Protein 1E19 (pdb70)

CATH classification: 3.40.1160.10

Sequence (626 aa):
GKRVVIALGGNALQQRGQKGSYEEMMDNVRKTARQIAEIIARGYEVVITHGNGPQVGSLLLHMDAGQATYGIPAQPMDVAGAMSQGWIGYMIQQALKNELRKRGMEKKVVTIITQTIVDKNDPAFQNPTKPVGPFYDEETAKRLAREKGWIVKEDSGRGWRRVVPSPDPKGHVEAETIKKLVERGVIVIASGGGGVPVILEDGEIKGVEAVIDKDLAGEKLAEEVNADIFMILTDVNGAALYYGTEKEQWLREVKVEELRKYYEEGHFKAGSMGPKVLAAIRFIEWGGERAIIAHLEKAVEALEGKTGTQVLPGKRVVIALGGNALQQRGQKGSYEEMMDNVRKTARQIAEIIARGYEVVITHGNGPQVGSLLLHMDAGQATYGIPAQPMDVAGAMSQGWIGYMIQQALKNELRKRGMEKKVVTIITQTIVDKNDPAFQNPTKPVGPFYDEETAKRLAREKGWIVKEDSGRGWRRVVPSPDPKGHVEAETIKKLVERGVIVIASGGGGVPVILEDGEIKGVEAVIDKDLAGEKLAEEVNADIFMILTDVNGAALYYGTEKEQWLREVKVEELRKYYEEGHFKAGSMGPKVLAAIRFIEWGGERAIIAHLEKAVEALEGKTGTQVLP

B-factor: mean 26.97, std 9.64, range [5.87, 96.7]

Structure (mmCIF, N/CA/C/O backbone):
data_1E19
#
_entry.id   1E19
#
_cell.length_a   55.400
_cell.length_b   91.700
_cell.length_c   133.800
_cell.angle_alpha   90.00
_cell.angle_beta   90.00
_cell.angle_gamma   90.00
#
_symmetry.space_group_name_H-M   'P 21 21 21'
#
loop_
_entity.id
_entity.type
_entity.pdbx_description
1 polymer 'CARBAMATE KINASE'
2 non-polymer "ADENOSINE-5'-DIPHOSPHATE"
3 non-polymer 'MAGNESIUM ION'
4 water water
#
loop_
_atom_site.group_PDB
_atom_site.id
_atom_site.type_symbol
_atom_site.label_atom_id
_atom_site.label_alt_id
_atom_site.label_comp_id
_atom_site.label_asym_id
_atom_site.label_entity_id
_atom_site.label_seq_id
_atom_site.pdbx_PDB_ins_code
_atom_site.Cartn_x
_atom_site.Cartn_y
_atom_site.Cartn_z
_atom_site.occupancy
_atom_site.B_iso_or_equiv
_atom_site.auth_seq_id
_atom_site.auth_comp_id
_atom_site.auth_asym_id
_atom_site.auth_atom_id
_atom_site.pdbx_PDB_model_num
ATOM 1 N N . GLY A 1 2 ? 35.967 42.033 54.736 1.00 38.99 2 GLY A N 1
ATOM 2 C CA . GLY A 1 2 ? 34.755 42.478 55.499 1.00 34.46 2 GLY A CA 1
ATOM 3 C C . GLY A 1 2 ? 33.986 41.150 55.768 1.00 31.78 2 GLY A C 1
ATOM 4 O O . GLY A 1 2 ? 34.283 40.253 55.017 1.00 33.81 2 GLY A O 1
ATOM 5 N N . LYS A 1 3 ? 33.130 41.190 56.750 1.00 30.58 3 LYS A N 1
ATOM 6 C CA . LYS A 1 3 ? 32.341 39.974 57.072 1.00 28.18 3 LYS A CA 1
ATOM 7 C C . LYS A 1 3 ? 31.372 39.721 55.893 1.00 25.64 3 LYS A C 1
ATOM 8 O O . LYS A 1 3 ? 30.920 40.687 55.245 1.00 26.38 3 LYS A O 1
ATOM 19 N N . ARG A 1 4 ? 31.167 38.458 55.623 1.00 23.41 4 ARG A N 1
ATOM 20 C CA . ARG A 1 4 ? 30.277 37.978 54.552 1.00 22.34 4 ARG A CA 1
ATOM 21 C C . ARG A 1 4 ? 28.946 37.641 55.199 1.00 22.04 4 ARG A C 1
ATOM 22 O O . ARG A 1 4 ? 28.754 36.979 56.227 1.00 21.15 4 ARG A O 1
ATOM 30 N N . VAL A 1 5 ? 27.862 38.304 54.636 1.00 22.09 5 VAL A N 1
ATOM 31 C CA . VAL A 1 5 ? 26.512 38.170 55.146 1.00 20.21 5 VAL A CA 1
ATOM 32 C C . VAL A 1 5 ? 25.505 37.767 54.072 1.00 20.37 5 VAL A C 1
ATOM 33 O O . VAL A 1 5 ? 25.544 38.309 52.962 1.00 20.21 5 VAL A O 1
ATOM 37 N N . VAL A 1 6 ? 24.685 36.757 54.401 1.00 18.62 6 VAL A N 1
ATOM 38 C CA . VAL A 1 6 ? 23.556 36.400 53.526 1.00 18.00 6 VAL A CA 1
ATOM 39 C C . VAL A 1 6 ? 22.368 37.156 54.112 1.00 18.00 6 VAL A C 1
ATOM 40 O O . VAL A 1 6 ? 22.014 36.973 55.313 1.00 20.09 6 VAL A O 1
ATOM 44 N N . ILE A 1 7 ? 21.683 37.956 53.308 1.00 17.74 7 ILE A N 1
ATOM 45 C CA . ILE A 1 7 ? 20.513 38.723 53.719 1.00 17.37 7 ILE A CA 1
ATOM 46 C C . ILE A 1 7 ? 19.277 38.072 53.120 1.00 17.54 7 ILE A C 1
ATOM 47 O O . ILE A 1 7 ? 19.225 38.048 51.862 1.00 19.22 7 ILE A O 1
ATOM 52 N N . ALA A 1 8 ? 18.355 37.566 53.936 1.00 16.34 8 ALA A N 1
ATOM 53 C CA . ALA A 1 8 ? 17.162 36.909 53.434 1.00 16.67 8 ALA A CA 1
ATOM 54 C C . ALA A 1 8 ? 15.985 37.869 53.594 1.00 18.32 8 ALA A C 1
ATOM 55 O O . ALA A 1 8 ? 15.472 38.053 54.708 1.00 18.58 8 ALA A O 1
ATOM 57 N N . LEU A 1 9 ? 15.630 38.538 52.479 1.00 16.94 9 LEU A N 1
ATOM 58 C CA . LEU A 1 9 ? 14.481 39.456 52.479 1.00 16.52 9 LEU A CA 1
ATOM 59 C C . LEU A 1 9 ? 13.155 38.687 52.518 1.00 17.94 9 LEU A C 1
ATOM 60 O O . LEU A 1 9 ? 13.110 37.502 52.137 1.00 17.97 9 LEU A O 1
ATOM 65 N N . GLY A 1 10 ? 12.131 39.386 52.957 1.00 17.86 10 GLY A N 1
ATOM 66 C CA . GLY A 1 10 ? 10.795 38.793 53.048 1.00 18.16 10 GLY A CA 1
ATOM 67 C C . GLY A 1 10 ? 9.758 39.635 52.311 1.00 18.98 10 GLY A C 1
ATOM 68 O O . GLY A 1 10 ? 10.108 40.404 51.387 1.00 17.34 10 GLY A O 1
ATOM 69 N N . GLY A 1 11 ? 8.495 39.367 52.602 1.00 17.51 11 GLY A N 1
ATOM 70 C CA . GLY A 1 11 ? 7.405 40.006 51.888 1.00 18.80 11 GLY A CA 1
ATOM 71 C C . GLY A 1 11 ? 7.537 41.519 51.703 1.00 19.31 11 GLY A C 1
ATOM 72 O O . GLY A 1 11 ? 7.239 42.096 50.660 1.00 18.91 11 GLY A O 1
ATOM 73 N N . ASN A 1 12 ? 7.866 42.148 52.848 1.00 19.31 12 ASN A N 1
ATOM 74 C CA . ASN A 1 12 ? 7.880 43.624 52.869 1.00 19.33 12 ASN A CA 1
ATOM 75 C C . ASN A 1 12 ? 8.983 44.260 52.099 1.00 20.53 12 ASN A C 1
ATOM 76 O O . ASN A 1 12 ? 9.006 45.495 51.903 1.00 20.90 12 ASN A O 1
ATOM 81 N N . ALA A 1 13 ? 9.952 43.443 51.515 1.00 17.73 13 ALA A N 1
ATOM 82 C CA . ALA A 1 13 ? 10.923 44.055 50.624 1.00 18.92 13 ALA A CA 1
ATOM 83 C C . ALA A 1 13 ? 10.252 44.461 49.290 1.00 18.43 13 ALA A C 1
ATOM 84 O O . ALA A 1 13 ? 10.796 45.276 48.553 1.00 19.85 13 ALA A O 1
ATOM 86 N N . LEU A 1 14 ? 9.106 43.793 49.025 1.00 17.93 14 LEU A N 1
ATOM 87 C CA . LEU A 1 14 ? 8.469 43.941 47.693 1.00 19.82 14 LEU A CA 1
ATOM 88 C C . LEU A 1 14 ? 7.053 44.549 47.788 1.00 19.68 14 LEU A C 1
ATOM 89 O O . LEU A 1 14 ? 6.602 45.178 46.839 1.00 20.11 14 LEU A O 1
ATOM 94 N N . GLN A 1 15 ? 6.337 44.147 48.855 1.00 20.48 15 GLN A N 1
ATOM 95 C CA . GLN A 1 15 ? 4.926 44.583 49.030 1.00 23.58 15 GLN A CA 1
ATOM 96 C C . GLN A 1 15 ? 4.666 45.013 50.486 1.00 27.53 15 GLN A C 1
ATOM 97 O O . GLN A 1 15 ? 5.062 44.300 51.424 1.00 28.63 15 GLN A O 1
ATOM 103 N N . GLN A 1 16 ? 3.839 46.017 50.652 1.00 27.03 16 GLN A N 1
ATOM 104 C CA . GLN A 1 16 ? 3.364 46.364 51.985 1.00 32.24 16 GLN A CA 1
ATOM 105 C C . GLN A 1 16 ? 1.916 45.873 52.136 1.00 34.89 16 GLN A C 1
ATOM 106 O O . GLN A 1 16 ? 1.236 45.493 51.197 1.00 33.89 16 GLN A O 1
ATOM 112 N N . ARG A 1 17 ? 1.526 45.967 53.428 1.00 37.60 17 ARG A N 1
ATOM 113 C CA . ARG A 1 17 ? 0.170 45.542 53.813 1.00 41.40 17 ARG A CA 1
ATOM 114 C C . ARG A 1 17 ? -0.882 46.155 52.903 1.00 37.25 17 ARG A C 1
ATOM 115 O O . ARG A 1 17 ? -0.845 47.362 52.720 1.00 37.07 17 ARG A O 1
ATOM 123 N N . GLY A 1 18 ? -1.749 45.311 52.344 1.00 38.90 18 GLY A N 1
ATOM 124 C CA . GLY A 1 18 ? -2.826 45.795 51.512 1.00 41.86 18 GLY A CA 1
ATOM 125 C C . GLY A 1 18 ? -2.561 45.902 50.026 1.00 41.76 18 GLY A C 1
ATOM 126 O O . GLY A 1 18 ? -3.509 45.865 49.232 1.00 42.57 18 GLY A O 1
ATOM 127 N N . GLN A 1 19 ? -1.285 45.990 49.631 1.00 34.91 19 GLN A N 1
ATOM 128 C CA . GLN A 1 19 ? -0.994 46.176 48.196 1.00 33.15 19 GLN A CA 1
ATOM 129 C C . GLN A 1 19 ? -1.248 44.959 47.334 1.00 32.33 19 GLN A C 1
ATOM 130 O O . GLN A 1 19 ? -0.888 43.807 47.705 1.00 35.01 19 GLN A O 1
ATOM 136 N N . LYS A 1 20 ? -1.681 45.194 46.041 1.00 32.94 20 LYS A N 1
ATOM 137 C CA . LYS A 1 20 ? -1.791 44.013 45.178 1.00 35.05 20 LYS A CA 1
ATOM 138 C C . LYS A 1 20 ? -0.487 43.659 44.491 1.00 33.86 20 LYS A C 1
ATOM 139 O O . LYS A 1 20 ? -0.316 42.524 43.968 1.00 36.39 20 LYS A O 1
ATOM 145 N N . GLY A 1 21 ? 0.455 44.569 44.463 1.00 29.31 21 GLY A N 1
ATOM 146 C CA . GLY A 1 21 ? 1.733 44.143 43.813 1.00 27.75 21 GLY A CA 1
ATOM 147 C C . GLY A 1 21 ? 1.869 44.686 42.418 1.00 25.30 21 GLY A C 1
ATOM 148 O O . GLY A 1 21 ? 2.326 43.962 41.555 1.00 26.09 21 GLY A O 1
ATOM 149 N N . SER A 1 22 ? 1.395 45.907 42.142 1.00 23.61 22 SER A N 1
ATOM 150 C CA . SER A 1 22 ? 1.581 46.524 40.845 1.00 23.44 22 SER A CA 1
ATOM 151 C C . SER A 1 22 ? 3.066 46.840 40.622 1.00 22.75 22 SER A C 1
ATOM 152 O O . SER A 1 22 ? 3.810 46.865 41.619 1.00 22.21 22 SER A O 1
ATOM 155 N N . TYR A 1 23 ? 3.439 46.983 39.384 1.00 20.63 23 TYR A N 1
ATOM 156 C CA . TYR A 1 23 ? 4.854 47.367 39.108 1.00 20.18 23 TYR A CA 1
ATOM 157 C C . TYR A 1 23 ? 5.253 48.594 39.913 1.00 22.58 23 TYR A C 1
ATOM 158 O O . TYR A 1 23 ? 6.345 48.629 40.439 1.00 21.41 23 TYR A O 1
ATOM 167 N N . GLU A 1 24 ? 4.418 49.682 39.853 1.00 23.83 24 GLU A N 1
ATOM 168 C CA . GLU A 1 24 ? 4.806 50.867 40.623 1.00 22.51 24 GLU A CA 1
ATOM 169 C C . GLU A 1 24 ? 4.932 50.646 42.124 1.00 22.35 24 GLU A C 1
ATOM 170 O O . GLU A 1 24 ? 5.926 51.197 42.689 1.00 22.73 24 GLU A O 1
ATOM 176 N N . GLU A 1 25 ? 4.099 49.801 42.704 1.00 21.81 25 GLU A N 1
ATOM 177 C CA . GLU A 1 25 ? 4.223 49.522 44.158 1.00 21.36 25 GLU A CA 1
ATOM 178 C C . GLU A 1 25 ? 5.542 48.795 44.417 1.00 22.95 25 GLU A C 1
ATOM 179 O O . GLU A 1 25 ? 6.350 49.048 45.332 1.00 23.57 25 GLU A O 1
ATOM 185 N N . MET A 1 26 ? 5.780 47.788 43.569 1.00 22.04 26 MET A N 1
ATOM 186 C CA . MET A 1 26 ? 6.961 46.977 43.811 1.00 20.35 26 MET A CA 1
ATOM 187 C C . MET A 1 26 ? 8.194 47.749 43.525 1.00 19.67 26 MET A C 1
ATOM 188 O O . MET A 1 26 ? 9.233 47.572 44.249 1.00 20.68 26 MET A O 1
ATOM 193 N N . MET A 1 27 ? 8.264 48.611 42.520 1.00 19.43 27 MET A N 1
ATOM 194 C CA . MET A 1 27 ? 9.440 49.401 42.256 1.00 19.85 27 MET A CA 1
ATOM 195 C C . MET A 1 27 ? 9.736 50.328 43.455 1.00 21.10 27 MET A C 1
ATOM 196 O O . MET A 1 27 ? 10.880 50.491 43.873 1.00 19.93 27 MET A O 1
ATOM 201 N N . ASP A 1 28 ? 8.702 50.873 44.103 1.00 21.20 28 ASP A N 1
ATOM 202 C CA . ASP A 1 28 ? 8.939 51.781 45.247 1.00 22.16 28 ASP A CA 1
ATOM 203 C C . ASP A 1 28 ? 9.460 50.958 46.424 1.00 20.29 28 ASP A C 1
ATOM 204 O O . ASP A 1 28 ? 10.411 51.372 47.140 1.00 22.89 28 ASP A O 1
ATOM 209 N N . ASN A 1 29 ? 8.874 49.769 46.706 1.00 20.56 29 ASN A N 1
ATOM 210 C CA . ASN A 1 29 ? 9.331 48.980 47.851 1.00 19.30 29 ASN A CA 1
ATOM 211 C C . ASN A 1 29 ? 10.735 48.440 47.571 1.00 19.58 29 ASN A C 1
ATOM 212 O O . ASN A 1 29 ? 11.574 48.362 48.51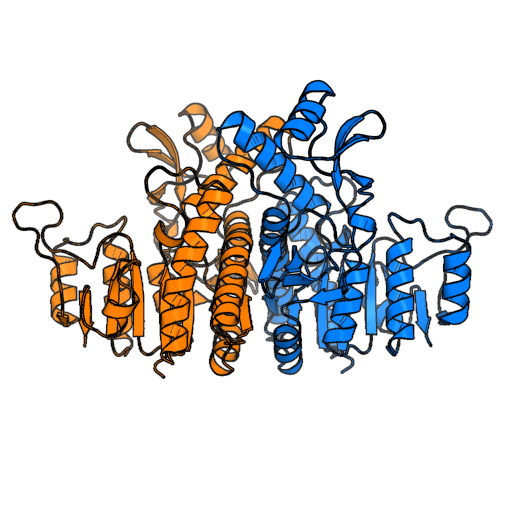1 1.00 20.03 29 ASN A O 1
ATOM 217 N N . VAL A 1 30 ? 11.045 48.050 46.291 1.00 18.84 30 VAL A N 1
ATOM 218 C CA . VAL A 1 30 ? 12.432 47.589 46.059 1.00 18.21 30 VAL A CA 1
ATOM 219 C C . VAL A 1 30 ? 13.449 48.691 46.168 1.00 19.14 30 VAL A C 1
ATOM 220 O O . VAL A 1 30 ? 14.539 48.444 46.612 1.00 20.18 30 VAL A O 1
ATOM 224 N N . ARG A 1 31 ? 13.101 49.936 45.864 1.00 20.21 31 ARG A N 1
ATOM 225 C CA . ARG A 1 31 ? 14.018 51.062 46.014 1.00 20.69 31 ARG A CA 1
ATOM 226 C C . ARG A 1 31 ? 14.294 51.234 47.502 1.00 20.78 31 ARG A C 1
ATOM 227 O O . ARG A 1 31 ? 15.461 51.504 47.862 1.00 20.63 31 ARG A O 1
ATOM 235 N N . LYS A 1 32 ? 13.231 51.158 48.341 1.00 20.68 32 LYS A N 1
ATOM 236 C CA . LYS A 1 32 ? 13.474 51.340 49.789 1.00 21.07 32 LYS A CA 1
ATOM 237 C C . LYS A 1 32 ? 14.398 50.233 50.298 1.00 22.74 32 LYS A C 1
ATOM 238 O O . LYS A 1 32 ? 15.326 50.421 51.165 1.00 23.06 32 LYS A O 1
ATOM 244 N N . THR A 1 33 ? 14.223 48.976 49.797 1.00 20.70 33 THR A N 1
ATOM 245 C CA . THR A 1 33 ? 15.079 47.876 50.224 1.00 19.79 33 THR A CA 1
ATOM 246 C C . THR A 1 33 ? 16.513 48.089 49.812 1.00 20.10 33 THR A C 1
ATOM 247 O O . THR A 1 33 ? 17.511 47.890 50.511 1.00 19.04 33 THR A O 1
ATOM 251 N N . ALA A 1 34 ? 16.668 48.586 48.539 1.00 18.08 34 ALA A N 1
ATOM 252 C CA . ALA A 1 34 ? 18.018 48.818 48.018 1.00 19.25 34 ALA A CA 1
ATOM 253 C C . ALA A 1 34 ? 18.741 49.932 48.794 1.00 19.44 34 ALA A C 1
ATOM 254 O O . ALA A 1 34 ? 19.946 49.783 48.842 1.00 18.96 34 ALA A O 1
ATOM 256 N N . ARG A 1 35 ? 18.025 50.911 49.352 1.00 19.88 35 ARG A N 1
ATOM 257 C CA . ARG A 1 35 ? 18.806 51.929 50.126 1.00 22.32 35 ARG A CA 1
ATOM 258 C C . ARG A 1 35 ? 19.405 51.279 51.396 1.00 21.47 35 ARG A C 1
ATOM 259 O O . ARG A 1 35 ? 20.516 51.644 51.739 1.00 24.78 35 ARG A O 1
ATOM 267 N N . GLN A 1 36 ? 18.647 50.358 52.005 1.00 21.56 36 GLN A N 1
ATOM 268 C CA . GLN A 1 36 ? 19.237 49.659 53.186 1.00 22.74 36 GLN A CA 1
ATOM 269 C C . GLN A 1 36 ? 20.453 48.851 52.838 1.00 23.35 36 GLN A C 1
ATOM 270 O O . GLN A 1 36 ? 21.532 48.898 53.438 1.00 21.50 36 GLN A O 1
ATOM 276 N N . ILE A 1 37 ? 20.337 48.015 51.724 1.00 18.89 37 ILE A N 1
ATOM 277 C CA . ILE A 1 37 ? 21.460 47.155 51.398 1.00 18.61 37 ILE A CA 1
ATOM 278 C C . ILE A 1 37 ? 22.662 47.956 50.898 1.00 20.03 37 ILE A C 1
ATOM 279 O O . ILE A 1 37 ? 23.754 47.586 51.188 1.00 21.27 37 ILE A O 1
ATOM 288 N N . ALA A 1 38 ? 22.404 49.049 50.142 1.00 18.44 38 ALA A N 1
ATOM 289 C CA . ALA A 1 38 ? 23.586 49.846 49.694 1.00 18.84 38 ALA A CA 1
ATOM 290 C C . ALA A 1 38 ? 24.360 50.430 50.913 1.00 20.83 38 ALA A C 1
ATOM 291 O O . ALA A 1 38 ? 25.608 50.454 50.735 1.00 21.91 38 ALA A O 1
ATOM 293 N N . GLU A 1 39 ? 23.665 50.757 51.963 1.00 20.65 39 GLU A N 1
ATOM 294 C CA . GLU A 1 39 ? 24.454 51.241 53.148 1.00 21.49 39 GLU A CA 1
ATOM 295 C C . GLU A 1 39 ? 25.302 50.163 53.756 1.00 22.97 39 GLU A C 1
ATOM 296 O O . GLU A 1 39 ? 26.441 50.338 54.210 1.00 23.14 39 GLU A O 1
ATOM 302 N N . ILE A 1 40 ? 24.734 48.914 53.784 1.00 19.09 40 ILE A N 1
ATOM 303 C CA . ILE A 1 40 ? 25.571 47.791 54.235 1.00 20.18 40 ILE A CA 1
ATOM 304 C C . ILE A 1 40 ? 26.803 47.570 53.388 1.00 22.70 40 ILE A C 1
ATOM 305 O O . ILE A 1 40 ? 27.893 47.327 53.867 1.00 21.59 40 ILE A O 1
ATOM 310 N N . ILE A 1 41 ? 26.612 47.600 52.059 1.00 21.98 41 ILE A N 1
ATOM 311 C CA . ILE A 1 41 ? 27.775 47.477 51.164 1.00 22.17 41 ILE A CA 1
ATOM 312 C C . ILE A 1 41 ? 28.740 48.673 51.313 1.00 24.24 41 ILE A C 1
ATOM 313 O O . ILE A 1 41 ? 29.979 48.351 51.329 1.00 25.86 41 ILE A O 1
ATOM 322 N N . ALA A 1 42 ? 28.228 49.837 51.622 1.00 21.34 42 ALA A N 1
ATOM 323 C CA . ALA A 1 42 ? 29.185 50.996 51.795 1.00 24.26 42 ALA A CA 1
ATOM 324 C C . ALA A 1 42 ? 30.062 50.741 52.995 1.00 26.31 42 ALA A C 1
ATOM 325 O O . ALA A 1 42 ? 31.153 51.314 53.179 1.00 29.06 42 ALA A O 1
ATOM 327 N N . ARG A 1 43 ? 29.524 50.001 53.972 1.00 24.79 43 ARG A N 1
ATOM 328 C CA . ARG A 1 43 ? 30.200 49.695 55.234 1.00 24.71 43 ARG A CA 1
ATOM 329 C C . ARG A 1 43 ? 31.179 48.557 55.079 1.00 25.38 43 ARG A C 1
ATOM 330 O O . ARG A 1 43 ? 31.796 48.201 56.140 1.00 30.27 43 ARG A O 1
ATOM 338 N N . GLY A 1 44 ? 31.381 48.012 53.920 1.00 23.91 44 GLY A N 1
ATOM 339 C CA . GLY A 1 44 ? 32.399 46.971 53.692 1.00 24.39 44 GLY A CA 1
ATOM 340 C C . GLY A 1 44 ? 31.995 45.503 53.863 1.00 26.90 44 GLY A C 1
ATOM 341 O O . GLY A 1 44 ? 32.851 44.639 53.516 1.00 29.91 44 GLY A O 1
ATOM 342 N N . TYR A 1 45 ? 30.700 45.282 54.043 1.00 24.77 45 TYR A N 1
ATOM 343 C CA . TYR A 1 45 ? 30.339 43.843 54.019 1.00 23.74 45 TYR A CA 1
ATOM 344 C C . TYR A 1 45 ? 30.266 43.142 52.670 1.00 21.90 45 TYR A C 1
ATOM 345 O O . TYR A 1 45 ? 30.053 43.854 51.673 1.00 25.52 45 TYR A O 1
ATOM 354 N N . GLU A 1 46 ? 30.498 41.897 52.576 1.00 21.38 46 GLU A N 1
ATOM 355 C CA . GLU A 1 46 ? 30.388 41.067 51.405 1.00 21.53 46 GLU A CA 1
ATOM 356 C C . GLU A 1 46 ? 28.930 40.555 51.392 1.00 23.27 46 GLU A C 1
ATOM 357 O O . GLU A 1 46 ? 28.606 39.771 52.296 1.00 24.91 46 GLU A O 1
ATOM 363 N N . VAL A 1 47 ? 28.071 41.069 50.508 1.00 21.05 47 VAL A N 1
ATOM 364 C CA . VAL A 1 47 ? 26.668 40.628 50.628 1.00 20.53 47 VAL A CA 1
ATOM 365 C C . VAL A 1 47 ? 26.207 39.711 49.534 1.00 19.50 47 VAL A C 1
ATOM 366 O O . VAL A 1 47 ? 26.545 39.780 48.371 1.00 21.47 47 VAL A O 1
ATOM 370 N N . VAL A 1 48 ? 25.369 38.762 50.008 1.00 20.95 48 VAL A N 1
ATOM 371 C CA . VAL A 1 48 ? 24.654 37.828 49.189 1.00 18.61 48 VAL A CA 1
ATOM 372 C C . VAL A 1 48 ? 23.141 37.951 49.474 1.00 18.22 48 VAL A C 1
ATOM 373 O O . VAL A 1 48 ? 22.846 38.082 50.699 1.00 19.93 48 VAL A O 1
ATOM 377 N N . ILE A 1 49 ? 22.238 37.987 48.522 1.00 17.65 49 ILE A N 1
ATOM 378 C CA . ILE A 1 49 ? 20.837 38.274 48.795 1.00 17.40 49 ILE A CA 1
ATOM 379 C C . ILE A 1 49 ? 19.942 37.114 48.380 1.00 15.86 49 ILE A C 1
ATOM 380 O O . ILE A 1 49 ? 20.127 36.583 47.277 1.00 17.44 49 ILE A O 1
ATOM 385 N N . THR A 1 50 ? 19.002 36.797 49.237 1.00 16.57 50 THR A N 1
ATOM 386 C CA . THR A 1 50 ? 17.849 35.940 48.754 1.00 15.29 50 THR A CA 1
ATOM 387 C C . THR A 1 50 ? 16.537 36.644 49.163 1.00 16.44 50 THR A C 1
ATOM 388 O O . THR A 1 50 ? 16.543 37.732 49.784 1.00 17.06 50 THR A O 1
ATOM 392 N N . HIS A 1 51 ? 15.399 36.023 48.857 1.00 15.31 51 HIS A N 1
ATOM 393 C CA . HIS A 1 51 ? 14.104 36.698 49.079 1.00 15.72 51 HIS A CA 1
ATOM 394 C C . HIS A 1 51 ? 12.961 35.651 49.010 1.00 17.39 51 HIS A C 1
ATOM 395 O O . HIS A 1 51 ? 13.298 34.507 48.618 1.00 17.89 51 HIS A O 1
ATOM 402 N N . GLY A 1 52 ? 11.761 36.097 49.318 1.00 17.02 52 GLY A N 1
ATOM 403 C CA . GLY A 1 52 ? 10.640 35.154 49.150 1.00 17.09 52 GLY A CA 1
ATOM 404 C C . GLY A 1 52 ? 9.933 35.380 47.807 1.00 18.28 52 GLY A C 1
ATOM 405 O O . GLY A 1 52 ? 10.291 36.313 47.032 1.00 18.89 52 GLY A O 1
ATOM 406 N N . ASN A 1 53 ? 8.905 34.566 47.486 1.00 18.91 53 ASN A N 1
ATOM 407 C CA . ASN A 1 53 ? 8.203 34.766 46.215 1.00 17.18 53 ASN A CA 1
ATOM 408 C C . ASN A 1 53 ? 6.728 34.284 46.404 1.00 19.58 53 ASN A C 1
ATOM 409 O O . ASN A 1 53 ? 6.082 34.147 45.396 1.00 19.14 53 ASN A O 1
ATOM 414 N N . GLY A 1 54 ? 6.264 34.073 47.633 1.00 21.87 54 GLY A N 1
ATOM 415 C CA . GLY A 1 54 ? 4.887 33.552 47.729 1.00 20.01 54 GLY A CA 1
ATOM 416 C C . GLY A 1 54 ? 3.822 34.346 47.016 1.00 20.01 54 GLY A C 1
ATOM 417 O O . GLY A 1 54 ? 3.081 33.674 46.206 1.00 21.20 54 GLY A O 1
ATOM 418 N N . PRO A 1 55 ? 3.636 35.602 47.174 1.00 19.90 55 PRO A N 1
ATOM 419 C CA . PRO A 1 55 ? 2.606 36.370 46.517 1.00 20.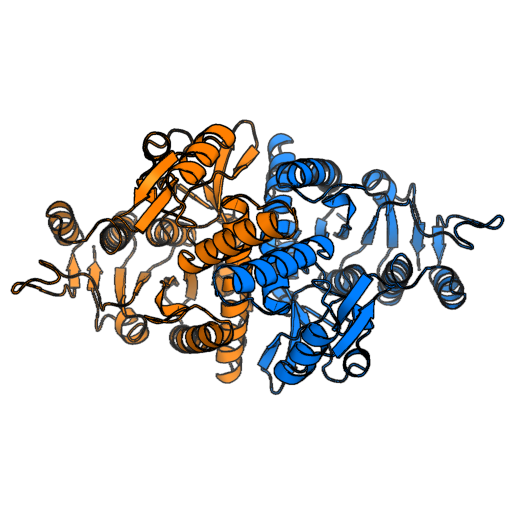63 55 PRO A CA 1
ATOM 420 C C . PRO A 1 55 ? 2.847 36.457 45.033 1.00 23.63 55 PRO A C 1
ATOM 421 O O . PRO A 1 55 ? 1.927 36.581 44.213 1.00 22.47 55 PRO A O 1
ATOM 425 N N . GLN A 1 56 ? 4.155 36.464 44.644 1.00 19.80 56 GLN A N 1
ATOM 426 C CA . GLN A 1 56 ? 4.482 36.641 43.205 1.00 19.05 56 GLN A CA 1
ATOM 427 C C . GLN A 1 56 ? 4.291 35.338 42.378 1.00 20.05 56 GLN A C 1
ATOM 428 O O . GLN A 1 56 ? 3.636 35.403 41.313 1.00 19.27 56 GLN A O 1
ATOM 434 N N . VAL A 1 57 ? 4.651 34.153 42.885 1.00 18.46 57 VAL A N 1
ATOM 435 C CA . VAL A 1 57 ? 4.243 32.889 42.249 1.00 19.50 57 VAL A CA 1
ATOM 436 C C . VAL A 1 57 ? 2.709 32.765 42.363 1.00 20.97 57 VAL A C 1
ATOM 437 O O . VAL A 1 57 ? 2.105 32.350 41.371 1.00 19.20 57 VAL A O 1
ATOM 444 N N . GLY A 1 58 ? 2.133 33.235 43.471 1.00 20.41 58 GLY A N 1
ATOM 445 C CA . GLY A 1 58 ? 0.668 33.165 43.557 1.00 22.51 58 GLY A CA 1
ATOM 446 C C . GLY A 1 58 ? -0.012 33.944 42.401 1.00 19.50 58 GLY A C 1
ATOM 447 O O . GLY A 1 58 ? -0.962 33.439 41.833 1.00 20.84 58 GLY A O 1
ATOM 448 N N . SER A 1 59 ? 0.476 35.153 42.176 1.00 19.61 59 SER A N 1
ATOM 449 C CA . SER A 1 59 ? -0.083 35.950 41.074 1.00 19.69 59 SER A CA 1
ATOM 450 C C . SER A 1 59 ? 0.082 35.229 39.774 1.00 19.70 59 SER A C 1
ATOM 451 O O . SER A 1 59 ? -0.825 35.171 38.929 1.00 20.00 59 SER A O 1
ATOM 456 N N . LEU A 1 60 ? 1.327 34.667 39.483 1.00 17.92 60 LEU A N 1
ATOM 457 C CA . LEU A 1 60 ? 1.504 33.940 38.240 1.00 18.72 60 LEU A CA 1
ATOM 458 C C . LEU A 1 60 ? 0.550 32.711 38.118 1.00 18.34 60 LEU A C 1
ATOM 459 O O . LEU A 1 60 ? 0.166 32.489 36.976 1.00 20.24 60 LEU A O 1
ATOM 464 N N . LEU A 1 61 ? 0.259 32.054 39.261 1.00 19.01 61 LEU A N 1
ATOM 465 C CA . LEU A 1 61 ? -0.645 30.906 39.095 1.00 20.65 61 LEU A CA 1
ATOM 466 C C . LEU A 1 61 ? -2.083 31.382 38.735 1.00 19.17 61 LEU A C 1
ATOM 467 O O . LEU A 1 61 ? -2.721 30.673 37.902 1.00 20.01 61 LEU A O 1
ATOM 472 N N . LEU A 1 62 ? -2.441 32.485 39.321 1.00 19.85 62 LEU A N 1
ATOM 473 C CA . LEU A 1 62 ? -3.791 33.068 38.968 1.00 19.61 62 LEU A CA 1
ATOM 474 C C . LEU A 1 62 ? -3.763 33.531 37.532 1.00 22.00 62 LEU A C 1
ATOM 475 O O . LEU A 1 62 ? -4.706 33.242 36.761 1.00 22.25 62 LEU A O 1
ATOM 480 N N . HIS A 1 63 ? -2.757 34.267 37.093 1.00 18.69 63 HIS A N 1
ATOM 481 C CA . HIS A 1 63 ? -2.687 34.713 35.708 1.00 18.29 63 HIS A CA 1
ATOM 482 C C . HIS A 1 63 ? -2.790 33.562 34.759 1.00 20.85 63 HIS A C 1
ATOM 483 O O . HIS A 1 63 ? -3.487 33.608 33.711 1.00 21.94 63 HIS A O 1
ATOM 490 N N . MET A 1 64 ? -1.994 32.430 34.961 1.00 19.98 64 MET A N 1
ATOM 491 C CA . MET A 1 64 ? -2.010 31.344 33.981 1.00 17.65 64 MET A CA 1
ATOM 492 C C . MET A 1 64 ? -3.317 30.514 34.066 1.00 20.06 64 MET A C 1
ATOM 493 O O . MET A 1 64 ? -3.661 30.036 32.976 1.00 22.78 64 MET A O 1
ATOM 498 N N . ASP A 1 65 ? -3.933 30.464 35.239 1.00 20.22 65 ASP A N 1
ATOM 499 C CA . ASP A 1 65 ? -5.245 29.706 35.173 1.00 20.44 65 ASP A CA 1
ATOM 500 C C . ASP A 1 65 ? -6.150 30.632 34.362 1.00 23.84 65 ASP A C 1
ATOM 501 O O . ASP A 1 65 ? -6.963 30.022 33.654 1.00 24.27 65 ASP A O 1
ATOM 506 N N . ALA A 1 66 ? -6.159 31.935 34.484 1.00 22.27 66 ALA A N 1
ATOM 507 C CA . ALA A 1 66 ? -7.102 32.801 33.729 1.00 21.95 66 ALA A CA 1
ATOM 508 C C . ALA A 1 66 ? -6.710 32.707 32.287 1.00 25.52 66 ALA A C 1
ATOM 509 O O . ALA A 1 66 ? -7.554 32.674 31.311 1.00 28.63 66 ALA A O 1
ATOM 511 N N . GLY A 1 67 ? -5.452 32.783 31.827 1.00 21.65 67 GLY A N 1
ATOM 512 C CA . GLY A 1 67 ? -5.020 32.687 30.461 1.00 22.40 67 GLY A CA 1
ATOM 513 C C . GLY A 1 67 ? -5.480 31.417 29.747 1.00 25.49 67 GLY A C 1
ATOM 514 O O . GLY A 1 67 ? -5.883 31.378 28.549 1.00 26.08 67 GLY A O 1
ATOM 515 N N . GLN A 1 68 ? -5.353 30.287 30.445 1.00 23.06 68 GLN A N 1
ATOM 516 C CA . GLN A 1 68 ? -5.719 28.966 29.829 1.00 26.05 68 GLN A CA 1
ATOM 517 C C . GLN A 1 68 ? -7.254 29.034 29.762 1.00 26.11 68 GLN A C 1
ATOM 518 O O . GLN A 1 68 ? -7.695 28.562 28.705 1.00 28.97 68 GLN A O 1
ATOM 524 N N . ALA A 1 69 ? -7.956 29.483 30.755 1.00 27.68 69 ALA A N 1
ATOM 525 C CA . ALA A 1 69 ? -9.432 29.570 30.684 1.00 30.11 69 ALA A CA 1
ATOM 526 C C . ALA A 1 69 ? -9.945 30.529 29.620 1.00 32.78 69 ALA A C 1
ATOM 527 O O . ALA A 1 69 ? -10.942 30.240 28.905 1.00 35.23 69 ALA A O 1
ATOM 529 N N . THR A 1 70 ? -9.343 31.677 29.392 1.00 31.42 70 THR A N 1
ATOM 530 C CA . THR A 1 70 ? -9.804 32.657 28.382 1.00 31.50 70 THR A CA 1
ATOM 531 C C . THR A 1 70 ? -9.286 32.444 27.015 1.00 34.70 70 THR A C 1
ATOM 532 O O . THR A 1 70 ? -10.098 32.541 26.026 1.00 37.58 70 THR A O 1
ATOM 536 N N . TYR A 1 71 ? -8.030 32.199 26.701 1.00 30.21 71 TYR A N 1
ATOM 537 C CA . TYR A 1 71 ? -7.365 32.140 25.468 1.00 32.54 71 TYR A CA 1
ATOM 538 C C . TYR A 1 71 ? -6.911 30.753 25.042 1.00 29.68 71 TYR A C 1
ATOM 539 O O . TYR A 1 71 ? -6.469 30.527 23.892 1.00 34.11 71 TYR A O 1
ATOM 548 N N . GLY A 1 72 ? -7.082 29.766 25.938 1.00 31.02 72 GLY A N 1
ATOM 549 C CA . GLY A 1 72 ? -6.742 28.410 25.648 1.00 28.42 72 GLY A CA 1
ATOM 550 C C . GLY A 1 72 ? -5.255 28.138 25.548 1.00 30.62 72 GLY A C 1
ATOM 551 O O . GLY A 1 72 ? -4.889 27.110 24.988 1.00 33.96 72 GLY A O 1
ATOM 552 N N . ILE A 1 73 ? -4.482 29.085 26.076 1.00 28.13 73 ILE A N 1
ATOM 553 C CA . ILE A 1 73 ? -3.014 28.843 26.032 1.00 29.02 73 ILE A CA 1
ATOM 554 C C . ILE A 1 73 ? -2.666 28.025 27.297 1.00 25.22 73 ILE A C 1
ATOM 555 O O . ILE A 1 73 ? -3.264 28.190 28.351 1.00 27.16 73 ILE A O 1
ATOM 560 N N . PRO A 1 74 ? -1.561 27.274 27.197 1.00 25.99 74 PRO A N 1
ATOM 561 C CA . PRO A 1 74 ? -1.196 26.381 28.256 1.00 23.89 74 PRO A CA 1
ATOM 562 C C . PRO A 1 74 ? -0.703 27.017 29.568 1.00 24.31 74 PRO A C 1
ATOM 563 O O . PRO A 1 74 ? 0.018 28.017 29.361 1.00 27.96 74 PRO A O 1
ATOM 567 N N . ALA A 1 75 ? -1.160 26.553 30.713 1.00 23.55 75 ALA A N 1
ATOM 568 C CA . ALA A 1 75 ? -0.519 27.100 31.956 1.00 19.46 75 ALA A CA 1
ATOM 569 C C . ALA A 1 75 ? 0.728 26.259 32.131 1.00 23.70 75 ALA A C 1
ATOM 570 O O . ALA A 1 75 ? 0.777 25.070 31.810 1.00 24.62 75 ALA A O 1
ATOM 572 N N . GLN A 1 76 ? 1.690 26.838 32.872 1.00 19.80 76 GLN A N 1
ATOM 573 C CA . GLN A 1 76 ? 2.982 26.109 33.147 1.00 18.47 76 GLN A CA 1
ATOM 574 C C . GLN A 1 76 ? 2.924 25.711 34.611 1.00 18.84 76 GLN A C 1
ATOM 575 O O . GLN A 1 76 ? 2.307 26.275 35.497 1.00 20.63 76 GLN A O 1
ATOM 581 N N . PRO A 1 77 ? 3.686 24.634 34.891 1.00 16.88 77 PRO A N 1
ATOM 582 C CA . PRO A 1 77 ? 3.786 24.087 36.255 1.00 17.72 77 PRO A CA 1
ATOM 583 C C . PRO A 1 77 ? 4.551 24.933 37.268 1.00 15.97 77 PRO A C 1
ATOM 584 O O . PRO A 1 77 ? 5.229 25.891 36.801 1.00 16.60 77 PRO A O 1
ATOM 588 N N . MET A 1 78 ? 4.469 24.501 38.512 1.00 17.06 78 MET A N 1
ATOM 589 C CA . MET A 1 78 ? 5.019 25.345 39.596 1.00 15.60 78 MET A CA 1
ATOM 590 C C . MET A 1 78 ? 6.533 25.543 39.512 1.00 15.63 78 MET A C 1
ATOM 591 O O . MET A 1 78 ? 7.005 26.643 39.987 1.00 16.32 78 MET A O 1
ATOM 596 N N . ASP A 1 79 ? 7.293 24.578 39.050 1.00 14.45 79 ASP A N 1
ATOM 597 C CA . ASP A 1 79 ? 8.785 24.836 38.989 1.00 16.31 79 ASP A CA 1
ATOM 598 C C . ASP A 1 79 ? 8.997 25.928 37.989 1.00 15.77 79 ASP A C 1
ATOM 599 O O . ASP A 1 79 ? 9.831 26.815 38.237 1.00 16.24 79 ASP A O 1
ATOM 604 N N . VAL A 1 80 ? 8.364 25.890 36.792 1.00 15.20 80 VAL A N 1
ATOM 605 C CA . VAL A 1 80 ? 8.513 26.995 35.848 1.00 15.69 80 VAL A CA 1
ATOM 606 C C . VAL A 1 80 ? 8.020 28.294 36.431 1.00 16.90 80 VAL A C 1
ATOM 607 O O . VAL A 1 80 ? 8.695 29.333 36.217 1.00 17.53 80 VAL A O 1
ATOM 611 N N . ALA A 1 81 ? 6.902 28.339 37.151 1.00 16.48 81 ALA A N 1
ATOM 612 C CA . ALA A 1 81 ? 6.471 29.635 37.743 1.00 16.65 81 ALA A CA 1
ATOM 613 C C . ALA A 1 81 ? 7.494 30.103 38.748 1.00 16.85 81 ALA A C 1
ATOM 614 O O . ALA A 1 81 ? 7.670 31.364 38.828 1.00 17.32 81 ALA A O 1
ATOM 616 N N . GLY A 1 82 ? 8.171 29.220 39.503 1.00 15.49 82 GLY A N 1
ATOM 617 C CA . GLY A 1 82 ? 9.202 29.719 40.401 1.00 15.85 82 GLY A CA 1
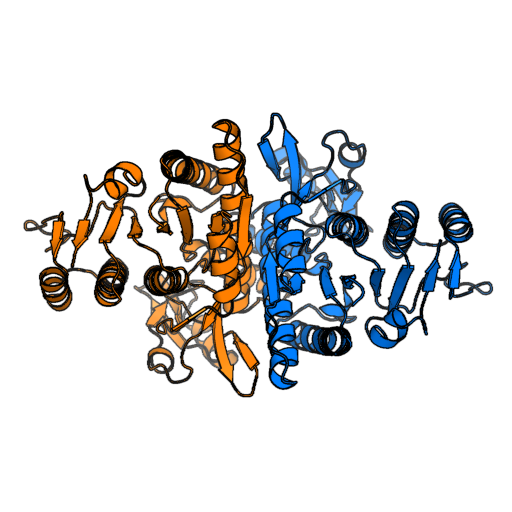ATOM 618 C C . GLY A 1 82 ? 10.356 30.318 39.643 1.00 15.05 82 GLY A C 1
ATOM 619 O O . GLY A 1 82 ? 10.863 31.430 40.012 1.00 15.40 82 GLY A O 1
ATOM 620 N N . ALA A 1 83 ? 10.786 29.704 38.500 1.00 14.55 83 ALA A N 1
ATOM 621 C CA . ALA A 1 83 ? 11.821 30.330 37.670 1.00 14.84 83 ALA A CA 1
ATOM 622 C C . ALA A 1 83 ? 11.420 31.702 37.146 1.00 15.32 83 ALA A C 1
ATOM 623 O O . ALA A 1 83 ? 12.206 32.639 37.073 1.00 14.67 83 ALA A O 1
ATOM 625 N N . MET A 1 84 ? 10.164 31.831 36.653 1.00 15.08 84 MET A N 1
ATOM 626 C CA . MET A 1 84 ? 9.650 33.124 36.198 1.00 16.21 84 MET A CA 1
ATOM 627 C C . MET A 1 84 ? 9.734 34.146 37.348 1.00 15.02 84 MET A C 1
ATOM 628 O O . MET A 1 84 ? 10.219 35.288 37.040 1.00 14.99 84 MET A O 1
ATOM 633 N N . SER A 1 85 ? 9.433 33.735 38.571 1.00 14.95 85 SER A N 1
ATOM 634 C CA . SER A 1 85 ? 9.466 34.686 39.683 1.00 14.44 85 SER A CA 1
ATOM 635 C C . SER A 1 85 ? 10.898 35.132 40.027 1.00 15.57 85 SER A C 1
ATOM 636 O O . SER A 1 85 ? 11.077 36.260 40.478 1.00 15.52 85 SER A O 1
ATOM 639 N N . GLN A 1 86 ? 11.832 34.17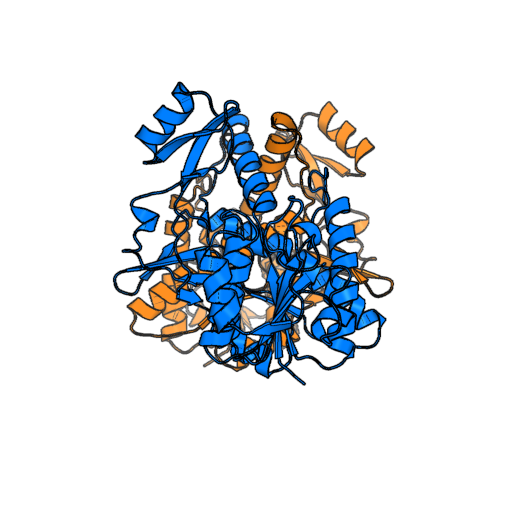0 39.879 1.00 14.89 86 GLN A N 1
ATOM 640 C CA . GLN A 1 86 ? 13.259 34.584 40.152 1.00 15.28 86 GLN A CA 1
ATOM 641 C C . GLN A 1 86 ? 13.707 35.600 39.109 1.00 14.16 86 GLN A C 1
ATOM 642 O O . GLN A 1 86 ? 14.437 36.545 39.484 1.00 14.46 86 GLN A O 1
ATOM 648 N N . GLY A 1 87 ? 13.312 35.431 37.840 1.00 14.25 87 GLY A N 1
ATOM 649 C CA . GLY A 1 87 ? 13.706 36.427 36.867 1.00 15.63 87 GLY A CA 1
ATOM 650 C C . GLY A 1 87 ? 13.062 37.825 37.155 1.00 14.85 87 GLY A C 1
ATOM 651 O O . GLY A 1 87 ? 13.751 38.853 37.069 1.00 15.60 87 GLY A O 1
ATOM 652 N N . TRP A 1 88 ? 11.778 37.783 37.467 1.00 14.79 88 TRP A N 1
ATOM 653 C CA . TRP A 1 88 ? 11.045 39.047 37.754 1.00 15.07 88 TRP A CA 1
ATOM 654 C C . TRP A 1 88 ? 11.578 39.780 38.982 1.00 15.12 88 TRP A C 1
ATOM 655 O O . TRP A 1 88 ? 11.998 40.962 38.802 1.00 15.22 88 TRP A O 1
ATOM 666 N N . ILE A 1 89 ? 11.721 39.062 40.088 1.00 13.92 89 ILE A N 1
ATOM 667 C CA . ILE A 1 89 ? 12.178 39.791 41.300 1.00 14.06 89 ILE A CA 1
ATOM 668 C C . ILE A 1 89 ? 13.646 40.088 41.251 1.00 14.87 89 ILE A C 1
ATOM 669 O O . ILE A 1 89 ? 14.037 41.227 41.677 1.00 15.29 89 ILE A O 1
ATOM 674 N N . GLY A 1 90 ? 14.457 39.138 40.730 1.00 14.95 90 GLY A N 1
ATOM 675 C CA . GLY A 1 90 ? 15.869 39.412 40.599 1.00 15.52 90 GLY A CA 1
ATOM 676 C C . GLY A 1 90 ? 16.180 40.602 39.771 1.00 14.95 90 GLY A C 1
ATOM 677 O O . GLY A 1 90 ? 17.101 41.425 40.047 1.00 15.98 90 GLY A O 1
ATOM 678 N N . TYR A 1 91 ? 15.548 40.678 38.561 1.00 15.53 91 TYR A N 1
ATOM 679 C CA . TYR A 1 91 ? 15.754 41.884 37.703 1.00 13.91 91 TYR A CA 1
ATOM 680 C C . TYR A 1 91 ? 15.434 43.134 38.489 1.00 16.00 91 TYR A C 1
ATOM 681 O O . TYR A 1 91 ? 16.273 44.083 38.481 1.00 15.85 91 TYR A O 1
ATOM 690 N N . MET A 1 92 ? 14.315 43.193 39.251 1.00 14.91 92 MET A N 1
ATOM 691 C CA . MET A 1 92 ? 14.037 44.466 39.954 1.00 16.06 92 MET A CA 1
ATOM 692 C C . MET A 1 92 ? 15.060 44.736 40.990 1.00 17.01 92 MET A C 1
ATOM 693 O O . MET A 1 92 ? 15.412 45.932 41.154 1.00 16.77 92 MET A O 1
ATOM 698 N N . ILE A 1 93 ? 15.475 43.743 41.823 1.00 14.59 93 ILE A N 1
ATOM 699 C CA . ILE A 1 93 ? 16.439 44.097 42.914 1.00 15.65 93 ILE A CA 1
ATOM 700 C C . ILE A 1 93 ? 17.784 44.370 42.289 1.00 17.15 93 ILE A C 1
ATOM 701 O O . ILE A 1 93 ? 18.441 45.353 42.726 1.00 17.06 93 ILE A O 1
ATOM 706 N N . GLN A 1 94 ? 18.204 43.653 41.250 1.00 14.74 94 GLN A N 1
ATOM 707 C CA . GLN A 1 94 ? 19.572 43.962 40.738 1.00 15.77 94 GLN A CA 1
ATOM 708 C C . GLN A 1 94 ? 19.634 45.341 40.115 1.00 16.39 94 GLN A C 1
ATOM 709 O O . GLN A 1 94 ? 20.650 46.042 40.218 1.00 16.75 94 GLN A O 1
ATOM 715 N N . GLN A 1 95 ? 18.558 45.762 39.432 1.00 16.11 95 GLN A N 1
ATOM 716 C CA . GLN A 1 95 ? 18.497 47.139 38.868 1.00 15.64 95 GLN A CA 1
ATOM 717 C C . GLN A 1 95 ? 18.509 48.128 40.002 1.00 15.33 95 GLN A C 1
ATOM 718 O O . GLN A 1 95 ? 19.367 49.074 39.869 1.00 16.27 95 GLN A O 1
ATOM 724 N N . ALA A 1 96 ? 17.627 48.038 40.957 1.00 16.65 96 ALA A N 1
ATOM 725 C CA . ALA A 1 96 ? 17.583 49.091 42.015 1.00 15.61 96 ALA A CA 1
ATOM 726 C C . ALA A 1 96 ? 18.850 49.103 42.782 1.00 16.15 96 ALA A C 1
ATOM 727 O O . ALA A 1 96 ? 19.289 50.251 43.192 1.00 17.05 96 ALA A O 1
ATOM 729 N N . LEU A 1 97 ? 19.398 47.967 43.148 1.00 15.90 97 LEU A N 1
ATOM 730 C CA . LEU A 1 97 ? 20.641 48.010 44.026 1.00 15.86 97 LEU A CA 1
ATOM 731 C C . LEU A 1 97 ? 21.789 48.542 43.286 1.00 17.81 97 LEU A C 1
ATOM 732 O O . LEU A 1 97 ? 22.524 49.420 43.855 1.00 17.34 97 LEU A O 1
ATOM 737 N N . LYS A 1 98 ? 22.026 48.170 42.036 1.00 16.65 98 LYS A N 1
ATOM 738 C CA . LYS A 1 98 ? 23.158 48.739 41.290 1.00 15.42 98 LYS A CA 1
ATOM 739 C C . LYS A 1 98 ? 22.872 50.226 41.054 1.00 17.88 98 LYS A C 1
ATOM 740 O O . LYS A 1 98 ? 23.907 50.973 41.145 1.00 17.70 98 LYS A O 1
ATOM 746 N N . ASN A 1 99 ? 21.657 50.650 40.909 1.00 18.00 99 ASN A N 1
ATOM 747 C CA . ASN A 1 99 ? 21.439 52.114 40.763 1.00 17.75 99 ASN A CA 1
ATOM 748 C C . ASN A 1 99 ? 21.833 52.808 42.063 1.00 18.59 99 ASN A C 1
ATOM 749 O O . ASN A 1 99 ? 22.484 53.920 41.891 1.00 18.37 99 ASN A O 1
ATOM 754 N N . GLU A 1 100 ? 21.440 52.373 43.224 1.00 17.78 100 GLU A N 1
ATOM 755 C CA . GLU A 1 100 ? 21.813 53.149 44.444 1.00 17.10 100 GLU A CA 1
ATOM 756 C C . GLU A 1 100 ? 23.292 53.051 44.559 1.00 18.58 100 GLU A C 1
ATOM 757 O O . GLU A 1 100 ? 23.802 54.140 45.004 1.00 19.77 100 GLU A O 1
ATOM 768 N N . LEU A 1 101 ? 23.976 51.997 44.337 1.00 17.70 101 LEU A N 1
ATOM 769 C CA . LEU A 1 101 ? 25.447 51.950 44.482 1.00 17.72 101 LEU A CA 1
ATOM 770 C C . LEU A 1 101 ? 26.043 52.944 43.483 1.00 21.04 101 LEU A C 1
ATOM 771 O O . LEU A 1 101 ? 26.916 53.743 43.937 1.00 21.66 101 LEU A O 1
ATOM 776 N N . ARG A 1 102 ? 25.652 52.919 42.228 1.00 18.54 102 ARG A N 1
ATOM 777 C CA . ARG A 1 102 ? 26.213 53.814 41.198 1.00 19.42 102 ARG A CA 1
ATOM 778 C C . ARG A 1 102 ? 26.022 55.259 41.599 1.00 20.14 102 ARG A C 1
ATOM 779 O O . ARG A 1 102 ? 27.066 55.991 41.454 1.00 19.76 102 ARG A O 1
ATOM 787 N N . LYS A 1 103 ? 24.874 55.697 42.090 1.00 19.50 103 LYS A N 1
ATOM 788 C CA . LYS A 1 103 ? 24.692 57.123 42.404 1.00 20.06 103 LYS A CA 1
ATOM 789 C C . LYS A 1 103 ? 25.544 57.455 43.608 1.00 23.33 103 LYS A C 1
ATOM 790 O O . LYS A 1 103 ? 25.962 58.693 43.710 1.00 24.66 103 LYS A O 1
ATOM 796 N N . ARG A 1 104 ? 25.938 56.556 44.483 1.00 21.90 104 ARG A N 1
ATOM 797 C CA . ARG A 1 104 ? 26.728 56.852 45.679 1.00 23.15 104 ARG A CA 1
ATOM 798 C C . ARG A 1 104 ? 28.211 56.719 45.291 1.00 24.89 104 ARG A C 1
ATOM 799 O O . ARG A 1 104 ? 29.059 56.774 46.263 1.00 27.41 104 ARG A O 1
ATOM 807 N N . GLY A 1 105 ? 28.631 56.565 44.041 1.00 22.69 105 GLY A N 1
ATOM 808 C CA . GLY A 1 105 ? 29.995 56.446 43.658 1.00 25.27 105 GLY A CA 1
ATOM 809 C C . GLY A 1 105 ? 30.661 55.148 43.994 1.00 28.71 105 GLY A C 1
ATOM 810 O O . GLY A 1 105 ? 31.901 55.001 43.993 1.00 30.66 105 GLY A O 1
ATOM 811 N N . MET A 1 106 ? 29.821 54.081 44.036 1.00 26.78 106 MET A N 1
ATOM 812 C CA . MET A 1 106 ? 30.333 52.727 44.175 1.00 26.22 106 MET A CA 1
ATOM 813 C C . MET A 1 106 ? 29.985 51.947 42.887 1.00 26.42 106 MET A C 1
ATOM 814 O O . MET A 1 106 ? 28.767 51.771 42.629 1.00 31.23 106 MET A O 1
ATOM 819 N N . GLU A 1 107 ? 30.943 51.447 42.231 1.00 29.85 107 GLU A N 1
ATOM 820 C CA . GLU A 1 107 ? 30.703 50.624 41.038 1.00 34.89 107 GLU A CA 1
ATOM 821 C C . GLU A 1 107 ? 30.849 49.184 41.556 1.00 30.28 107 GLU A C 1
ATOM 822 O O . GLU A 1 107 ? 31.914 48.668 41.800 1.00 34.90 107 GLU A O 1
ATOM 828 N N . LYS A 1 108 ? 29.735 48.508 41.596 1.00 31.29 108 LYS A N 1
ATOM 829 C CA . LYS A 1 108 ? 29.698 47.113 42.036 1.00 24.85 108 LYS A CA 1
ATOM 830 C C . LYS A 1 108 ? 28.844 46.331 41.045 1.00 21.22 108 LYS A C 1
ATOM 831 O O . LYS A 1 108 ? 27.878 46.885 40.525 1.00 24.91 108 LYS A O 1
ATOM 837 N N . LYS A 1 109 ? 29.198 45.116 40.796 1.00 19.29 109 LYS A N 1
ATOM 838 C CA . LYS A 1 109 ? 28.411 44.204 39.886 1.00 19.32 109 LYS A CA 1
ATOM 839 C C . LYS A 1 109 ? 27.352 43.574 40.797 1.00 19.51 109 LYS A C 1
ATOM 840 O O . LYS A 1 109 ? 27.560 43.114 41.907 1.00 19.45 109 LYS A O 1
ATOM 846 N N . VAL A 1 110 ? 26.155 43.488 40.182 1.00 16.85 110 VAL A N 1
ATOM 847 C CA . VAL A 1 110 ? 24.966 42.905 40.948 1.00 17.09 110 VAL A CA 1
ATOM 848 C C . VAL A 1 110 ? 24.245 42.037 39.879 1.00 18.67 110 VAL A C 1
ATOM 849 O O . VAL A 1 110 ? 23.768 42.598 38.890 1.00 18.63 110 VAL A O 1
ATOM 853 N N . VAL A 1 111 ? 24.104 40.745 40.231 1.00 16.93 111 VAL A N 1
ATOM 854 C CA . VAL A 1 111 ? 23.436 39.867 39.214 1.00 16.34 111 VAL A CA 1
ATOM 855 C C . VAL A 1 111 ? 22.544 38.842 39.916 1.00 16.80 111 VAL A C 1
ATOM 856 O O . VAL A 1 111 ? 22.835 38.447 41.052 1.00 16.96 111 VAL A O 1
ATOM 860 N N . THR A 1 112 ? 21.507 38.407 39.214 1.00 15.30 112 THR A N 1
ATOM 861 C CA . THR A 1 112 ? 20.667 37.229 39.628 1.00 15.87 112 THR A CA 1
ATOM 862 C C . THR A 1 112 ? 21.075 35.991 38.816 1.00 13.18 112 THR A C 1
ATOM 863 O O . THR A 1 112 ? 21.179 36.071 37.613 1.00 16.62 112 THR A O 1
ATOM 867 N N . ILE A 1 113 ? 21.274 34.915 39.598 1.00 15.18 113 ILE A N 1
ATOM 868 C CA . ILE A 1 113 ? 21.500 33.584 38.974 1.00 15.82 113 ILE A CA 1
ATOM 869 C C . ILE A 1 113 ? 20.271 32.745 39.239 1.00 15.38 113 ILE A C 1
ATOM 870 O O . ILE A 1 113 ? 19.885 32.541 40.380 1.00 16.66 113 ILE A O 1
ATOM 879 N N . ILE A 1 114 ? 19.773 32.167 38.105 1.00 15.32 114 ILE A N 1
ATOM 880 C CA . ILE A 1 114 ? 18.625 31.234 38.277 1.00 14.87 114 ILE A CA 1
ATOM 881 C C . ILE A 1 114 ? 19.029 29.968 39.039 1.00 15.49 114 ILE A C 1
ATOM 882 O O . ILE A 1 114 ? 20.050 29.304 38.613 1.00 16.21 114 ILE A O 1
ATOM 887 N N . THR A 1 115 ? 18.363 29.734 40.171 1.00 15.99 115 THR A N 1
ATOM 888 C CA . THR A 1 115 ? 18.801 28.725 41.151 1.00 14.67 115 THR A CA 1
ATOM 889 C C . THR A 1 115 ? 17.823 27.595 41.334 1.00 14.80 115 THR A C 1
ATOM 890 O O . THR A 1 115 ? 16.613 27.790 41.461 1.00 16.41 115 THR A O 1
ATOM 894 N N . GLN A 1 116 ? 18.398 26.357 41.322 1.00 15.17 116 GLN A N 1
ATOM 895 C CA . GLN A 1 116 ? 17.615 25.133 41.621 1.00 13.15 116 GLN A CA 1
ATOM 896 C C . GLN A 1 116 ? 18.031 24.607 43.011 1.00 15.86 116 GLN A C 1
ATOM 897 O O . GLN A 1 116 ? 19.254 24.536 43.289 1.00 16.62 116 GLN A O 1
ATOM 903 N N . THR A 1 117 ? 17.051 24.327 43.839 1.00 15.72 117 THR A N 1
ATOM 904 C CA . THR A 1 117 ? 17.249 23.887 45.187 1.00 16.12 117 THR A CA 1
ATOM 905 C C . THR A 1 117 ? 16.960 22.417 45.321 1.00 16.62 117 THR A C 1
ATOM 906 O O . THR A 1 117 ? 15.844 21.979 45.091 1.00 17.12 117 THR A O 1
ATOM 910 N N . ILE A 1 118 ? 18.048 21.642 45.623 1.00 16.57 118 ILE A N 1
ATOM 911 C CA . ILE A 1 118 ? 17.881 20.156 45.742 1.00 17.14 118 ILE A CA 1
ATOM 912 C C . ILE A 1 118 ? 17.246 19.813 47.094 1.00 17.22 118 ILE A C 1
ATOM 913 O O . ILE A 1 118 ? 17.477 20.311 48.184 1.00 18.21 118 ILE A O 1
ATOM 918 N N . VAL A 1 119 ? 16.206 18.894 46.910 1.00 17.40 119 VAL A N 1
ATOM 919 C CA . VAL A 1 119 ? 15.518 18.253 48.069 1.00 18.43 119 VAL A CA 1
ATOM 920 C C . VAL A 1 119 ? 15.652 16.715 47.832 1.00 18.29 119 VAL A C 1
ATOM 921 O O . VAL A 1 119 ? 15.885 16.206 46.741 1.00 19.26 119 VAL A O 1
ATOM 925 N N . ASP A 1 120 ? 15.388 16.066 49.012 1.00 21.24 120 ASP A N 1
ATOM 926 C CA . ASP A 1 120 ? 15.389 14.588 48.980 1.00 21.42 120 ASP A CA 1
ATOM 927 C C . ASP A 1 120 ? 14.044 14.036 48.447 1.00 18.25 120 ASP A C 1
ATOM 928 O O . ASP A 1 120 ? 13.045 14.352 49.028 1.00 20.82 120 ASP A O 1
ATOM 933 N N . LYS A 1 121 ? 14.223 13.186 47.439 1.00 23.76 121 LYS A N 1
ATOM 934 C CA . LYS A 1 121 ? 12.935 12.622 46.923 1.00 24.65 121 LYS A CA 1
ATOM 935 C C . LYS A 1 121 ? 12.274 11.677 47.932 1.00 25.04 121 LYS A C 1
ATOM 936 O O . LYS A 1 121 ? 11.056 11.525 47.796 1.00 27.17 121 LYS A O 1
ATOM 942 N N . ASN A 1 122 ? 12.955 11.255 48.964 1.00 24.38 122 ASN A N 1
ATOM 943 C CA . ASN A 1 122 ? 12.224 10.462 49.985 1.00 24.76 122 ASN A CA 1
ATOM 944 C C . ASN A 1 122 ? 11.775 11.306 51.129 1.00 23.49 122 ASN A C 1
ATOM 945 O O . ASN A 1 122 ? 11.445 10.785 52.221 1.00 23.46 122 ASN A O 1
ATOM 950 N N . ASP A 1 123 ? 11.877 12.684 51.089 1.00 20.66 123 ASP A N 1
ATOM 951 C CA . ASP A 1 123 ? 11.430 13.526 52.178 1.00 21.06 123 ASP A CA 1
ATOM 952 C C . ASP A 1 123 ? 9.991 13.254 52.591 1.00 23.64 123 ASP A C 1
ATOM 953 O O . ASP A 1 123 ? 9.182 13.143 51.646 1.00 21.67 123 ASP A O 1
ATOM 958 N N . PRO A 1 124 ? 9.657 13.034 53.843 1.00 24.69 124 PRO A N 1
ATOM 959 C CA . PRO A 1 124 ? 8.303 12.739 54.225 1.00 24.69 124 PRO A CA 1
ATOM 960 C C . PRO A 1 124 ? 7.346 13.791 53.816 1.00 20.42 124 PRO A C 1
ATOM 961 O O . PRO A 1 124 ? 6.108 13.642 53.731 1.00 23.78 124 PRO A O 1
ATOM 965 N N . ALA A 1 125 ? 7.767 15.078 53.511 1.00 21.53 125 ALA A N 1
ATOM 966 C CA . ALA A 1 125 ? 6.870 16.103 53.030 1.00 21.85 125 ALA A CA 1
ATOM 967 C C . ALA A 1 125 ? 6.143 15.714 51.768 1.00 19.77 125 ALA A C 1
ATOM 968 O O . ALA A 1 125 ? 5.033 16.176 51.513 1.00 23.82 125 ALA A O 1
ATOM 970 N N . PHE A 1 126 ? 6.727 14.863 50.912 1.00 22.20 126 PHE A N 1
ATOM 971 C CA . PHE A 1 126 ? 6.135 14.447 49.666 1.00 21.35 126 PHE A CA 1
ATOM 972 C C . PHE A 1 126 ? 4.931 13.472 50.018 1.00 24.45 126 PHE A C 1
ATOM 973 O O . PHE A 1 126 ? 3.998 13.541 49.211 1.00 26.56 126 PHE A O 1
ATOM 981 N N . GLN A 1 127 ? 5.023 12.818 51.143 1.00 23.92 127 GLN A N 1
ATOM 982 C CA . GLN A 1 127 ? 3.890 11.957 51.532 1.00 24.27 127 GLN A CA 1
ATOM 983 C C . GLN A 1 127 ? 2.781 12.745 52.094 1.00 24.44 127 GLN A C 1
ATOM 984 O O . GLN A 1 127 ? 1.598 12.276 52.283 1.00 27.49 127 GLN A O 1
ATOM 990 N N . ASN A 1 128 ? 2.937 13.994 52.550 1.00 24.07 128 ASN A N 1
ATOM 991 C CA . ASN A 1 128 ? 1.944 14.796 53.246 1.00 24.54 128 ASN A CA 1
ATOM 992 C C . ASN A 1 128 ? 1.919 16.261 52.857 1.00 25.69 128 ASN A C 1
ATOM 993 O O . ASN A 1 128 ? 2.347 17.186 53.615 1.00 25.82 128 ASN A O 1
ATOM 998 N N . PRO A 1 129 ? 1.445 16.556 51.683 1.00 22.38 129 PRO A N 1
ATOM 999 C CA . PRO A 1 129 ? 1.386 17.933 51.211 1.00 22.25 129 PRO A CA 1
ATOM 1000 C C . PRO A 1 129 ? 0.374 18.726 51.976 1.00 24.90 129 PRO A C 1
ATOM 1001 O O . PRO A 1 129 ? -0.787 18.262 52.029 1.00 28.79 129 PRO A O 1
ATOM 1005 N N . THR A 1 130 ? 0.695 19.934 52.425 1.00 26.35 130 THR A N 1
ATOM 1006 C CA . THR A 1 130 ? -0.380 20.658 53.164 1.00 27.08 130 THR A CA 1
ATOM 1007 C C . THR A 1 130 ? -0.231 22.168 52.889 1.00 27.34 130 THR A C 1
ATOM 1008 O O . THR A 1 130 ? -1.135 22.823 53.495 1.00 27.87 130 THR A O 1
ATOM 1012 N N . LYS A 1 131 ? 0.536 22.623 51.900 1.00 22.06 131 LYS A N 1
ATOM 1013 C CA . LYS A 1 131 ? 0.502 24.095 51.683 1.00 24.99 131 LYS A CA 1
ATOM 1014 C C . LYS A 1 131 ? -0.452 24.425 50.570 1.00 22.03 131 LYS A C 1
ATOM 1015 O O . LYS A 1 131 ? -0.199 24.040 49.420 1.00 21.10 131 LYS A O 1
ATOM 1021 N N . PRO A 1 132 ? -1.502 25.190 50.798 1.00 21.63 132 PRO A N 1
ATOM 1022 C CA . PRO A 1 132 ? -2.440 25.546 49.752 1.00 22.63 132 PRO A CA 1
ATOM 1023 C C . PRO A 1 132 ? -1.823 26.595 48.816 1.00 21.19 132 PRO A C 1
ATOM 1024 O O . PRO A 1 132 ? -1.215 27.542 49.362 1.00 23.28 132 PRO A O 1
ATOM 1028 N N . VAL A 1 133 ? -2.102 26.436 47.580 1.00 21.15 133 VAL A N 1
ATOM 1029 C CA . VAL A 1 133 ? -1.576 27.381 46.584 1.00 21.42 133 VAL A CA 1
ATOM 1030 C C . VAL A 1 133 ? -2.593 27.586 45.506 1.00 22.68 133 VAL A C 1
ATOM 1031 O O . VAL A 1 133 ? -3.502 26.760 45.297 1.00 22.27 133 VAL A O 1
ATOM 1035 N N . GLY A 1 134 ? -2.518 28.619 44.658 1.00 23.38 134 GLY A N 1
ATOM 1036 C CA . GLY A 1 134 ? -3.275 28.799 43.465 1.00 21.95 134 GLY A CA 1
ATOM 1037 C C . GLY A 1 134 ? -4.739 29.310 43.738 1.00 22.00 134 GLY A C 1
ATOM 1038 O O . GLY A 1 134 ? -5.022 29.834 44.828 1.00 23.80 134 GLY A O 1
ATOM 1039 N N . PRO A 1 135 ? -5.495 29.206 42.665 1.00 22.56 135 PRO A N 1
ATOM 1040 C CA . PRO A 1 135 ? -6.858 29.746 42.765 1.00 24.62 135 PRO A CA 1
ATOM 1041 C C . PRO A 1 135 ? -7.742 28.907 43.710 1.00 25.09 135 PRO A C 1
ATOM 1042 O O . PRO A 1 135 ? -7.545 27.711 43.936 1.00 24.30 135 PRO A O 1
ATOM 1046 N N . PHE A 1 136 ? -8.867 29.511 44.055 1.00 25.41 136 PHE A N 1
ATOM 1047 C CA . PHE A 1 136 ? -9.924 28.863 44.791 1.00 26.38 136 PHE A CA 1
ATOM 1048 C C . PHE A 1 136 ? -10.866 28.313 43.768 1.00 27.12 136 PHE A C 1
ATOM 1049 O O . PHE A 1 136 ? -11.418 29.038 42.864 1.00 30.36 136 PHE A O 1
ATOM 1057 N N . TYR A 1 137 ? -11.118 27.009 43.823 1.00 25.33 137 TYR A N 1
ATOM 1058 C CA . TYR A 1 137 ? -12.057 26.368 42.916 1.00 26.76 137 TYR A CA 1
ATOM 1059 C C . TYR A 1 137 ? -13.309 25.868 43.656 1.00 25.93 137 TYR A C 1
ATOM 1060 O O . TYR A 1 137 ? -13.266 25.742 44.902 1.00 27.44 137 TYR A O 1
ATOM 1069 N N . ASP A 1 138 ? -14.308 25.468 42.896 1.00 29.04 138 ASP A N 1
ATOM 1070 C CA . ASP A 1 138 ? -15.429 24.754 43.556 1.00 26.71 138 ASP A CA 1
ATOM 1071 C C . ASP A 1 138 ? -15.027 23.306 43.662 1.00 29.43 138 ASP A C 1
ATOM 1072 O O . ASP A 1 138 ? -13.977 22.874 43.115 1.00 27.30 138 ASP A O 1
ATOM 1077 N N . GLU A 1 139 ? -15.783 22.495 44.363 1.00 27.56 139 GLU A N 1
ATOM 1078 C CA . GLU A 1 139 ? -15.396 21.105 44.640 1.00 27.17 139 GLU A CA 1
ATOM 1079 C C . GLU A 1 139 ? -15.311 20.330 43.344 1.00 28.58 139 GLU A C 1
ATOM 1080 O O . GLU A 1 139 ? -14.318 19.555 43.131 1.00 26.51 139 GLU A O 1
ATOM 1086 N N . GLU A 1 140 ? -16.242 20.444 42.389 1.00 28.46 140 GLU A N 1
ATOM 1087 C CA . GLU A 1 140 ? -16.177 19.680 41.170 1.00 31.56 140 GLU A CA 1
ATOM 1088 C C . GLU A 1 140 ? -14.933 19.889 40.358 1.00 29.41 140 GLU A C 1
ATOM 1089 O O . GLU A 1 140 ? -14.359 18.931 39.815 1.00 30.28 140 GLU A O 1
ATOM 1095 N N . THR A 1 141 ? -14.598 21.208 40.249 1.00 27.97 141 THR A N 1
ATOM 1096 C CA . THR A 1 141 ? -13.449 21.567 39.437 1.00 29.29 141 THR A CA 1
ATOM 1097 C C . THR A 1 141 ? -12.196 21.090 40.203 1.00 26.73 141 THR A C 1
ATOM 1098 O O . THR A 1 141 ? -11.356 20.535 39.459 1.00 27.45 141 THR A O 1
ATOM 1102 N N . ALA A 1 142 ? -12.184 21.287 41.510 1.00 26.20 142 ALA A N 1
ATOM 1103 C CA . ALA A 1 142 ? -10.924 20.848 42.188 1.00 25.12 142 ALA A CA 1
ATOM 1104 C C . ALA A 1 142 ? -10.721 19.362 42.157 1.00 25.54 142 ALA A C 1
ATOM 1105 O O . ALA A 1 142 ? -9.597 18.875 41.905 1.00 24.58 142 ALA A O 1
ATOM 1107 N N . LYS A 1 143 ? -11.831 18.604 42.272 1.00 24.23 143 LYS A N 1
ATOM 1108 C CA . LYS A 1 143 ? -11.654 17.122 42.224 1.00 26.53 143 LYS A CA 1
ATOM 1109 C C . LYS A 1 143 ? -11.491 16.578 40.837 1.00 27.20 143 LYS A C 1
ATOM 1110 O O . LYS A 1 143 ? -10.814 15.538 40.744 1.00 26.54 143 LYS A O 1
ATOM 1116 N N . ARG A 1 144 ? -11.921 17.319 39.801 1.00 27.33 144 ARG A N 1
ATOM 1117 C CA . ARG A 1 144 ? -11.606 16.910 38.446 1.00 30.86 144 ARG A CA 1
ATOM 1118 C C . ARG A 1 144 ? -10.108 17.092 38.129 1.00 28.89 144 ARG A C 1
ATOM 1119 O O . ARG A 1 144 ? -9.461 16.183 37.626 1.00 29.87 144 ARG A O 1
ATOM 1127 N N . LEU A 1 145 ? -9.585 18.230 38.593 1.00 27.42 145 LEU A N 1
ATOM 1128 C CA . LEU A 1 145 ? -8.131 18.466 38.434 1.00 29.09 145 LEU A CA 1
ATOM 1129 C C . LEU A 1 145 ? -7.353 17.424 39.212 1.00 27.01 145 LEU A C 1
ATOM 1130 O O . LEU A 1 145 ? -6.254 16.908 38.862 1.00 27.63 145 LEU A O 1
ATOM 1135 N N . ALA A 1 146 ? -7.795 17.003 40.434 1.00 24.72 146 ALA A N 1
ATOM 1136 C CA . ALA A 1 146 ? -7.127 15.971 41.190 1.00 25.42 146 ALA A CA 1
ATOM 1137 C C . ALA A 1 146 ? -7.108 14.676 40.344 1.00 27.20 146 ALA A C 1
ATOM 1138 O O . ALA A 1 146 ? -6.061 14.039 40.214 1.00 28.00 146 ALA A O 1
ATOM 1140 N N . ARG A 1 147 ? -8.243 14.346 39.696 1.00 25.71 147 ARG A N 1
ATOM 1141 C CA . ARG A 1 147 ? -8.280 13.097 38.907 1.00 29.63 147 ARG A CA 1
ATOM 1142 C C . ARG A 1 147 ? -7.346 13.185 37.714 1.00 29.65 147 ARG A C 1
ATOM 1143 O O . ARG A 1 147 ? -6.652 12.199 37.368 1.00 31.77 147 ARG A O 1
ATOM 1151 N N . GLU A 1 148 ? -7.506 14.306 36.998 1.00 30.97 148 GLU A N 1
ATOM 1152 C CA . GLU A 1 148 ? -6.710 14.399 35.758 1.00 33.76 148 GLU A CA 1
ATOM 1153 C C . GLU A 1 148 ? -5.235 14.665 35.910 1.00 35.13 148 GLU A C 1
ATOM 1154 O O . GLU A 1 148 ? -4.426 14.200 35.054 1.00 34.24 148 GLU A O 1
ATOM 1160 N N . LYS A 1 149 ? -4.862 15.440 36.946 1.00 29.03 149 LYS A N 1
ATOM 1161 C CA . LYS A 1 149 ? -3.451 15.854 37.032 1.00 28.30 149 LYS A CA 1
ATOM 1162 C C . LYS A 1 149 ? -2.696 15.132 38.120 1.00 28.09 149 LYS A C 1
ATOM 1163 O O . LYS A 1 149 ? -1.490 15.415 38.303 1.00 31.79 149 LYS A O 1
ATOM 1169 N N . GLY A 1 150 ? -3.386 14.422 39.011 1.00 25.13 150 GLY A N 1
ATOM 1170 C CA . GLY A 1 150 ? -2.709 13.804 40.142 1.00 24.56 150 GLY A CA 1
ATOM 1171 C C . GLY A 1 150 ? -2.559 14.806 41.326 1.00 24.36 150 GLY A C 1
ATOM 1172 O O . GLY A 1 150 ? -1.950 14.463 42.383 1.00 29.79 150 GLY A O 1
ATOM 1173 N N . TRP A 1 151 ? -3.274 15.913 41.310 1.00 23.96 151 TRP A N 1
ATOM 1174 C CA . TRP A 1 151 ? -3.180 16.839 42.457 1.00 21.70 151 TRP A CA 1
ATOM 1175 C C . TRP A 1 151 ? -3.745 16.317 43.742 1.00 21.64 151 TRP A C 1
ATOM 1176 O O . TRP A 1 151 ? -4.782 15.477 43.708 1.00 24.48 151 TRP A O 1
ATOM 1187 N N . ILE A 1 152 ? -3.426 16.823 44.848 1.00 18.87 152 ILE A N 1
ATOM 1188 C CA . ILE A 1 152 ? -4.054 16.679 46.141 1.00 19.94 152 ILE A CA 1
ATOM 1189 C C . ILE A 1 152 ? -4.814 17.972 46.394 1.00 20.15 152 ILE A C 1
ATOM 1190 O O . ILE A 1 152 ? -4.193 19.052 46.204 1.00 20.04 152 ILE A O 1
ATOM 1195 N N . VAL A 1 153 ? -6.095 17.985 46.678 1.00 19.81 153 VAL A N 1
ATOM 1196 C CA . VAL A 1 153 ? -6.864 19.211 46.933 1.00 19.25 153 VAL A CA 1
ATOM 1197 C C . VAL A 1 153 ? -7.505 19.109 48.307 1.00 21.12 153 VAL A C 1
ATOM 1198 O O . VAL A 1 153 ? -7.836 18.029 48.854 1.00 23.12 153 VAL A O 1
ATOM 1202 N N . LYS A 1 154 ? -7.772 20.305 48.873 1.00 19.78 154 LYS A N 1
ATOM 1203 C CA . LYS A 1 154 ? -8.368 20.347 50.203 1.00 21.04 154 LYS A CA 1
ATOM 1204 C C . LYS A 1 154 ? -9.284 21.562 50.263 1.00 20.96 154 LYS A C 1
ATOM 1205 O O . LYS A 1 154 ? -8.922 22.597 49.669 1.00 21.71 154 LYS A O 1
ATOM 1211 N N . GLU A 1 155 ? -10.307 21.623 51.136 1.00 23.76 155 GLU A N 1
ATOM 1212 C CA . GLU A 1 155 ? -11.065 22.886 51.216 1.00 25.81 155 GLU A CA 1
ATOM 1213 C C . GLU A 1 155 ? -10.328 23.726 52.195 1.00 26.25 155 GLU A C 1
ATOM 1214 O O . GLU A 1 155 ? -9.866 23.375 53.295 1.00 27.89 155 GLU A O 1
ATOM 1220 N N . ASP A 1 156 ? -10.005 24.975 51.703 1.00 27.45 156 ASP A N 1
ATOM 1221 C CA . ASP A 1 156 ? -9.160 25.923 52.376 1.00 30.05 156 ASP A CA 1
ATOM 1222 C C . ASP A 1 156 ? -9.956 27.028 53.066 1.00 33.49 156 ASP A C 1
ATOM 1223 O O . ASP A 1 156 ? -10.464 27.967 52.452 1.00 34.90 156 ASP A O 1
ATOM 1228 N N . SER A 1 157 ? -9.936 26.918 54.393 1.00 35.74 157 SER A N 1
ATOM 1229 C CA . SER A 1 157 ? -10.492 27.906 55.291 1.00 36.85 157 SER A CA 1
ATOM 1230 C C . SER A 1 157 ? -11.871 28.400 54.907 1.00 39.29 157 SER A C 1
ATOM 1231 O O . SER A 1 157 ? -12.123 29.544 55.264 1.00 39.63 157 SER A O 1
ATOM 1234 N N . GLY A 1 158 ? -12.714 27.614 54.219 1.00 40.24 158 GLY A N 1
ATOM 1235 C CA . GLY A 1 158 ? -14.051 28.165 53.900 1.00 38.32 158 GLY A CA 1
ATOM 1236 C C . GLY A 1 158 ? -14.107 28.985 52.622 1.00 40.12 158 GLY A C 1
ATOM 1237 O O . GLY A 1 158 ? -15.181 29.412 52.192 1.00 41.17 158 GLY A O 1
ATOM 1238 N N . ARG A 1 159 ? -12.944 29.239 51.999 1.00 37.24 159 ARG A N 1
ATOM 1239 C CA . ARG A 1 159 ? -12.975 30.036 50.770 1.00 34.24 159 ARG A CA 1
ATOM 1240 C C . ARG A 1 159 ? -13.088 29.253 49.464 1.00 34.61 159 ARG A C 1
ATOM 1241 O O . ARG A 1 159 ? -13.087 29.874 48.358 1.00 32.37 159 ARG A O 1
ATOM 1249 N N . GLY A 1 160 ? -13.131 27.926 49.507 1.00 28.22 160 GLY A N 1
ATOM 1250 C CA . GLY A 1 160 ? -13.163 27.096 48.320 1.00 28.16 160 GLY A CA 1
ATOM 1251 C C . GLY A 1 160 ? -12.039 26.010 48.411 1.00 26.80 160 GLY A C 1
ATOM 1252 O O . GLY A 1 160 ? -11.287 26.020 49.390 1.00 30.42 160 GLY A O 1
ATOM 1253 N N . TRP A 1 161 ? -11.910 25.336 47.312 1.00 24.42 161 TRP A N 1
ATOM 1254 C CA . TRP A 1 161 ? -10.960 24.185 47.330 1.00 23.43 161 TRP A CA 1
ATOM 1255 C C . TRP A 1 161 ? -9.684 24.610 46.596 1.00 24.56 161 TRP A C 1
ATOM 1256 O O . TRP A 1 161 ? -9.745 25.241 45.520 1.00 25.19 161 TRP A O 1
ATOM 1267 N N . ARG A 1 162 ? -8.570 24.214 47.209 1.00 21.54 162 ARG A N 1
ATOM 1268 C CA . ARG A 1 162 ? -7.284 24.527 46.564 1.00 20.54 162 ARG A CA 1
ATOM 1269 C C . ARG A 1 162 ? -6.356 23.315 46.493 1.00 20.22 162 ARG A C 1
ATOM 1270 O O . ARG A 1 162 ? -6.424 22.432 47.354 1.00 20.70 162 ARG A O 1
ATOM 1278 N N . ARG A 1 163 ? -5.472 23.323 45.528 1.00 19.15 163 ARG A N 1
ATOM 1279 C CA . ARG A 1 163 ? -4.347 22.394 45.495 1.00 18.79 163 ARG A CA 1
ATOM 1280 C C . ARG A 1 163 ? -3.484 22.606 46.742 1.00 19.03 163 ARG A C 1
ATOM 1281 O O . ARG A 1 163 ? -3.235 23.746 47.149 1.00 19.70 163 ARG A O 1
ATOM 1289 N N . VAL A 1 164 ? -2.938 21.518 47.290 1.00 17.88 164 VAL A N 1
ATOM 1290 C CA . VAL A 1 164 ? -1.997 21.526 48.411 1.00 18.27 164 VAL A CA 1
ATOM 1291 C C . VAL A 1 164 ? -0.727 20.857 47.878 1.00 20.20 164 VAL A C 1
ATOM 1292 O O . VAL A 1 164 ? -0.795 19.881 47.128 1.00 20.93 164 VAL A O 1
ATOM 1296 N N . VAL A 1 165 ? 0.431 21.423 48.217 1.00 19.67 165 VAL A N 1
ATOM 1297 C CA . VAL A 1 165 ? 1.707 20.866 47.746 1.00 19.34 165 VAL A CA 1
ATOM 1298 C C . VAL A 1 165 ? 2.716 20.601 48.860 1.00 16.94 165 VAL A C 1
ATOM 1299 O O . VAL A 1 165 ? 2.558 21.195 49.966 1.00 19.13 165 VAL A O 1
ATOM 1303 N N . PRO A 1 166 ? 3.738 19.804 48.597 1.00 18.27 166 PRO A N 1
ATOM 1304 C CA . PRO A 1 166 ? 4.726 19.542 49.632 1.00 20.29 166 PRO A CA 1
ATOM 1305 C C . PRO A 1 166 ? 5.641 20.759 49.955 1.00 19.23 166 PRO A C 1
ATOM 1306 O O . PRO A 1 166 ? 5.810 21.612 49.068 1.00 17.82 166 PRO A O 1
ATOM 1310 N N . SER A 1 167 ? 6.169 20.734 51.182 1.00 19.01 167 SER A N 1
ATOM 1311 C CA . SER A 1 167 ? 7.154 21.757 51.589 1.00 20.50 167 SER A CA 1
ATOM 1312 C C . SER A 1 167 ? 8.418 21.008 52.120 1.00 17.35 167 SER A C 1
ATOM 1313 O O . SER A 1 167 ? 8.640 20.839 53.342 1.00 20.28 167 SER A O 1
ATOM 1316 N N . PRO A 1 168 ? 9.187 20.483 51.262 1.00 18.89 168 PRO A N 1
ATOM 1317 C CA . PRO A 1 168 ? 10.364 19.666 51.549 1.00 18.84 168 PRO A CA 1
ATOM 1318 C C . PRO A 1 168 ? 11.490 20.502 52.128 1.00 20.74 168 PRO A C 1
ATOM 1319 O O . PRO A 1 168 ? 11.616 21.710 51.849 1.00 20.66 168 PRO A O 1
ATOM 1323 N N . ASP A 1 169 ? 12.407 19.846 52.834 1.00 18.61 169 ASP A N 1
ATOM 1324 C CA . ASP A 1 169 ? 13.569 20.577 53.456 1.00 18.68 169 ASP A CA 1
ATOM 1325 C C . ASP A 1 169 ? 14.669 20.748 52.455 1.00 19.76 169 ASP A C 1
ATOM 1326 O O . ASP A 1 169 ? 15.098 19.795 51.787 1.00 20.40 169 ASP A O 1
ATOM 1331 N N . PRO A 1 170 ? 15.143 22.008 52.293 1.00 17.26 170 PRO A N 1
ATOM 1332 C CA . PRO A 1 170 ? 16.207 22.224 51.291 1.00 18.61 170 PRO A CA 1
ATOM 1333 C C . PRO A 1 170 ? 17.549 21.582 51.694 1.00 18.71 170 PRO A C 1
ATOM 1334 O O . PRO A 1 170 ? 17.915 21.811 52.914 1.00 21.19 170 PRO A O 1
ATOM 1338 N N . LYS A 1 171 ? 18.185 20.895 50.806 1.00 18.66 171 LYS A N 1
ATOM 1339 C CA . LYS A 1 171 ? 19.472 20.246 51.113 1.00 20.21 171 LYS A CA 1
ATOM 1340 C C . LYS A 1 171 ? 20.599 21.072 50.541 1.00 22.11 171 LYS A C 1
ATOM 1341 O O . LYS A 1 171 ? 21.696 20.992 51.151 1.00 26.21 171 LYS A O 1
ATOM 1347 N N . GLY A 1 172 ? 20.487 21.766 49.397 1.00 21.05 172 GLY A N 1
ATOM 1348 C CA . GLY A 1 172 ? 21.644 22.417 48.797 1.00 21.01 172 GLY A CA 1
ATOM 1349 C C .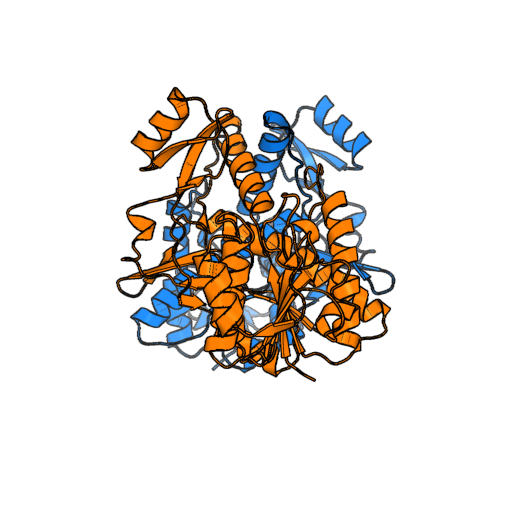 GLY A 1 172 ? 21.164 23.022 47.444 1.00 18.52 172 GLY A C 1
ATOM 1350 O O . GLY A 1 172 ? 19.961 22.945 47.184 1.00 19.97 172 GLY A O 1
ATOM 1351 N N . HIS A 1 173 ? 22.050 23.707 46.789 1.00 18.32 173 HIS A N 1
ATOM 1352 C CA . HIS A 1 173 ? 21.712 24.332 45.519 1.00 16.95 173 HIS A CA 1
ATOM 1353 C C . HIS A 1 173 ? 22.562 23.853 44.376 1.00 18.34 173 HIS A C 1
ATOM 1354 O O . HIS A 1 173 ? 23.798 23.652 44.557 1.00 19.92 173 HIS A O 1
ATOM 1361 N N . VAL A 1 174 ? 21.957 23.555 43.226 1.00 15.63 174 VAL A N 1
ATOM 1362 C CA . VAL A 1 174 ? 22.703 23.040 42.094 1.00 16.86 174 VAL A CA 1
ATOM 1363 C C . VAL A 1 174 ? 23.867 23.999 41.786 1.00 16.63 174 VAL A C 1
ATOM 1364 O O . VAL A 1 174 ? 24.983 23.553 41.391 1.00 20.30 174 VAL A O 1
ATOM 1368 N N . GLU A 1 175 ? 23.647 25.331 41.777 1.00 16.33 175 GLU A N 1
ATOM 1369 C CA . GLU A 1 175 ? 24.552 26.365 41.375 1.00 16.44 175 GLU A CA 1
ATOM 1370 C C . GLU A 1 175 ? 25.472 26.807 42.495 1.00 17.09 175 GLU A C 1
ATOM 1371 O O . GLU A 1 175 ? 26.107 27.869 42.301 1.00 18.52 175 GLU A O 1
ATOM 1377 N N . ALA A 1 176 ? 25.503 26.126 43.629 1.00 18.98 176 ALA A N 1
ATOM 1378 C CA . ALA A 1 176 ? 26.274 26.661 44.762 1.00 18.81 176 ALA A CA 1
ATOM 1379 C C . ALA A 1 176 ? 27.720 26.986 44.373 1.00 18.55 176 ALA A C 1
ATOM 1380 O O . ALA A 1 176 ? 28.143 28.037 44.941 1.00 21.01 176 ALA A O 1
ATOM 1382 N N . GLU A 1 177 ? 28.443 26.156 43.650 1.00 20.15 177 GLU A N 1
ATOM 1383 C CA . GLU A 1 177 ? 29.864 26.474 43.391 1.00 20.29 177 GLU A CA 1
ATOM 1384 C C . GLU A 1 177 ? 30.005 27.707 42.590 1.00 21.88 177 GLU A C 1
ATOM 1385 O O . GLU A 1 177 ? 30.945 28.521 42.870 1.00 20.98 177 GLU A O 1
ATOM 1396 N N . THR A 1 178 ? 29.202 27.953 41.564 1.00 19.57 178 THR A N 1
ATOM 1397 C CA . THR A 1 178 ? 29.304 29.179 40.791 1.00 17.82 178 THR A CA 1
ATOM 1398 C C . THR A 1 178 ? 28.881 30.398 41.579 1.00 18.81 178 THR A C 1
ATOM 1399 O O . THR A 1 178 ? 29.532 31.456 41.526 1.00 18.71 178 THR A O 1
ATOM 1403 N N . ILE A 1 179 ? 27.856 30.295 42.419 1.00 18.07 179 ILE A N 1
ATOM 1404 C CA . ILE A 1 179 ? 27.488 31.384 43.318 1.00 18.26 179 ILE A CA 1
ATOM 1405 C C . ILE A 1 179 ? 28.678 31.822 44.209 1.00 19.12 179 ILE A C 1
ATOM 1406 O O . ILE A 1 179 ? 29.001 32.984 44.290 1.00 19.53 179 ILE A O 1
ATOM 1411 N N . LYS A 1 180 ? 29.236 30.785 44.865 1.00 18.61 180 LYS A N 1
ATOM 1412 C CA . LYS A 1 180 ? 30.362 31.152 45.776 1.00 18.69 180 LYS A CA 1
ATOM 1413 C C . LYS A 1 180 ? 31.503 31.724 44.957 1.00 19.58 180 LYS A C 1
ATOM 1414 O O . LYS A 1 180 ? 32.133 32.731 45.443 1.00 21.67 180 LYS A O 1
ATOM 1420 N N . LYS A 1 181 ? 31.853 31.259 43.768 1.00 19.88 181 LYS A N 1
ATOM 1421 C CA . LYS A 1 181 ? 32.978 31.813 42.991 1.00 23.13 181 LYS A CA 1
ATOM 1422 C C . LYS A 1 181 ? 32.692 33.258 42.620 1.00 23.15 181 LYS A C 1
ATOM 1423 O O . LYS A 1 181 ? 33.570 34.158 42.705 1.00 23.00 181 LYS A O 1
ATOM 1429 N N . LEU A 1 182 ? 31.471 33.652 42.312 1.00 20.29 182 LEU A N 1
ATOM 1430 C CA . LEU A 1 182 ? 31.100 35.058 42.043 1.00 20.91 182 LEU A CA 1
ATOM 1431 C C . LEU A 1 182 ? 31.223 35.861 43.330 1.00 20.09 182 LEU A C 1
ATOM 1432 O O . LEU A 1 182 ? 31.777 37.014 43.286 1.00 22.07 182 LEU A O 1
ATOM 1437 N N . VAL A 1 183 ? 30.811 35.413 44.500 1.00 19.65 183 VAL A N 1
ATOM 1438 C CA . VAL A 1 183 ? 30.914 36.150 45.717 1.00 20.37 183 VAL A CA 1
ATOM 1439 C C . VAL A 1 183 ? 32.417 36.414 45.991 1.00 21.53 183 VAL A C 1
ATOM 1440 O O . VAL A 1 183 ? 32.777 37.543 46.441 1.00 23.04 183 VAL A O 1
ATOM 1444 N N . GLU A 1 184 ? 33.184 35.314 45.784 1.00 22.92 184 GLU A N 1
ATOM 1445 C CA . GLU A 1 184 ? 34.645 35.553 46.104 1.00 24.93 184 GLU A CA 1
ATOM 1446 C C . GLU A 1 184 ? 35.213 36.560 45.183 1.00 26.20 184 GLU A C 1
ATOM 1447 O O . GLU A 1 184 ? 36.243 37.246 45.652 1.00 31.26 184 GLU A O 1
ATOM 1458 N N . ARG A 1 185 ? 34.757 36.920 44.017 1.00 24.29 185 ARG A N 1
ATOM 1459 C CA . ARG A 1 185 ? 35.240 37.886 43.053 1.00 24.33 185 ARG A CA 1
ATOM 1460 C C . ARG A 1 185 ? 34.553 39.259 43.313 1.00 23.55 185 ARG A C 1
ATOM 1461 O O . ARG A 1 185 ? 34.727 40.184 42.534 1.00 27.73 185 ARG A O 1
ATOM 1469 N N . GLY A 1 186 ? 33.773 39.437 44.382 1.00 21.83 186 GLY A N 1
ATOM 1470 C CA . GLY A 1 186 ? 33.142 40.610 44.810 1.00 21.46 186 GLY A CA 1
ATOM 1471 C C . GLY A 1 186 ? 31.855 41.036 44.083 1.00 21.43 186 GLY A C 1
ATOM 1472 O O . GLY A 1 186 ? 31.379 42.147 44.331 1.00 22.92 186 GLY A O 1
ATOM 1473 N N . VAL A 1 187 ? 31.252 40.018 43.461 1.00 20.30 187 VAL A N 1
ATOM 1474 C CA . VAL A 1 187 ? 29.943 40.300 42.822 1.00 20.32 187 VAL A CA 1
ATOM 1475 C C . VAL A 1 187 ? 28.865 40.102 43.861 1.00 20.12 187 VAL A C 1
ATOM 1476 O O . VAL A 1 187 ? 28.885 39.221 44.710 1.00 20.32 187 VAL A O 1
ATOM 1480 N N . ILE A 1 188 ? 27.877 41.018 43.891 1.00 17.98 188 ILE A N 1
ATOM 1481 C CA . ILE A 1 188 ? 26.701 40.868 44.736 1.00 16.68 188 ILE A CA 1
ATOM 1482 C C . ILE A 1 188 ? 25.686 39.995 43.996 1.00 17.31 188 ILE A C 1
ATOM 1483 O O . ILE A 1 188 ? 25.268 40.340 42.868 1.00 16.88 188 ILE A O 1
ATOM 1488 N N . VAL A 1 189 ? 25.487 38.776 44.590 1.00 17.04 189 VAL A N 1
ATOM 1489 C CA . VAL A 1 189 ? 24.623 37.771 43.899 1.00 16.57 189 VAL A CA 1
ATOM 1490 C C . VAL A 1 189 ? 23.257 37.698 44.538 1.00 17.10 189 VAL A C 1
ATOM 1491 O O . VAL A 1 189 ? 23.200 37.612 45.773 1.00 17.34 189 VAL A O 1
ATOM 1495 N N . ILE A 1 190 ? 22.176 37.704 43.772 1.00 16.31 190 ILE A N 1
ATOM 1496 C CA . ILE A 1 190 ? 20.829 37.383 44.206 1.00 16.67 190 ILE A CA 1
ATOM 1497 C C . ILE A 1 190 ? 20.591 35.908 43.740 1.00 14.90 190 ILE A C 1
ATOM 1498 O O . ILE A 1 190 ? 20.765 35.610 42.542 1.00 16.24 190 ILE A O 1
ATOM 1503 N N . ALA A 1 191 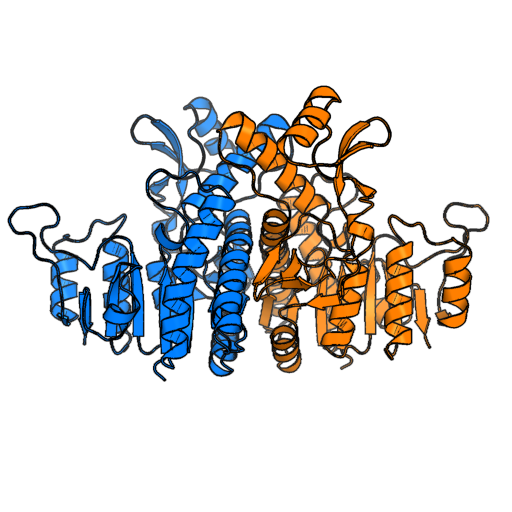? 20.288 35.026 44.707 1.00 14.84 191 ALA A N 1
ATOM 1504 C CA . ALA A 1 191 ? 20.129 33.611 44.363 1.00 17.79 191 ALA A CA 1
ATOM 1505 C C . ALA A 1 191 ? 19.107 32.960 45.317 1.00 18.53 191 ALA A C 1
ATOM 1506 O O . ALA A 1 191 ? 18.673 33.555 46.297 1.00 17.00 191 ALA A O 1
ATOM 1508 N N . SER A 1 192 ? 18.775 31.738 44.891 1.00 16.42 192 SER A N 1
ATOM 1509 C CA . SER A 1 192 ? 17.735 30.997 45.711 1.00 16.47 192 SER A CA 1
ATOM 1510 C C . SER A 1 192 ? 16.474 31.796 45.894 1.00 16.84 192 SER A C 1
ATOM 1511 O O . SER A 1 192 ? 15.781 31.683 46.913 1.00 18.51 192 SER A O 1
ATOM 1514 N N . GLY A 1 193 ? 16.088 32.571 44.870 1.00 15.75 193 GLY A N 1
ATOM 1515 C CA . GLY A 1 193 ? 14.863 33.399 45.071 1.00 15.93 193 GLY A CA 1
ATOM 1516 C C . GLY A 1 193 ? 13.655 32.530 45.326 1.00 16.62 193 GLY A C 1
ATOM 1517 O O . GLY A 1 193 ? 13.393 31.599 44.598 1.00 17.89 193 GLY A O 1
ATOM 1518 N N . GLY A 1 194 ? 12.883 32.943 46.339 1.00 16.14 194 GLY A N 1
ATOM 1519 C CA . GLY A 1 194 ? 11.713 32.184 46.705 1.00 16.62 194 GLY A CA 1
ATOM 1520 C C . GLY A 1 194 ? 12.008 30.817 47.252 1.00 18.44 194 GLY A C 1
ATOM 1521 O O . GLY A 1 194 ? 11.066 29.977 47.281 1.00 19.96 194 GLY A O 1
ATOM 1522 N N . GLY A 1 195 ? 13.235 30.548 47.661 1.00 17.16 195 GLY A N 1
ATOM 1523 C CA . GLY A 1 195 ? 13.651 29.221 48.065 1.00 17.40 195 GLY A CA 1
ATOM 1524 C C . GLY A 1 195 ? 14.259 28.395 46.949 1.00 18.45 195 GLY A C 1
ATOM 1525 O O . GLY A 1 195 ? 14.776 27.278 47.237 1.00 19.27 195 GLY A O 1
ATOM 1526 N N . GLY A 1 196 ? 14.276 28.922 45.718 1.00 18.31 196 GLY A N 1
ATOM 1527 C CA . GLY A 1 196 ? 14.870 28.227 44.568 1.00 16.19 196 GLY A CA 1
ATOM 1528 C C . GLY A 1 196 ? 13.865 27.341 43.869 1.00 15.74 196 GLY A C 1
ATOM 1529 O O . GLY A 1 196 ? 12.845 26.985 44.464 1.00 18.75 196 GLY A O 1
ATOM 1530 N N . VAL A 1 197 ? 14.162 26.920 42.626 1.00 14.47 197 VAL A N 1
ATOM 1531 C CA . VAL A 1 197 ? 13.162 25.992 41.932 1.00 16.28 197 VAL A CA 1
ATOM 1532 C C . VAL A 1 197 ? 13.342 24.706 42.671 1.00 15.37 197 VAL A C 1
ATOM 1533 O O . VAL A 1 197 ? 14.472 24.136 42.639 1.00 15.71 197 VAL A O 1
ATOM 1537 N N . PRO A 1 198 ? 12.335 23.981 43.139 1.00 15.84 198 PRO A N 1
ATOM 1538 C CA . PRO A 1 198 ? 12.533 22.707 43.804 1.00 16.30 198 PRO A CA 1
ATOM 1539 C C . PRO A 1 198 ? 12.919 21.659 42.803 1.00 15.25 198 PRO A C 1
ATOM 1540 O O . PRO A 1 198 ? 12.245 21.433 41.747 1.00 16.44 198 PRO A O 1
ATOM 1544 N N . VAL A 1 199 ? 13.973 20.888 43.055 1.00 17.13 199 VAL A N 1
ATOM 1545 C CA . VAL A 1 199 ? 14.401 19.780 42.170 1.00 17.49 199 VAL A CA 1
ATOM 1546 C C . VAL A 1 199 ? 14.862 18.594 43.013 1.00 16.62 199 VAL A C 1
ATOM 1547 O O . VAL A 1 199 ? 15.296 18.740 44.154 1.00 17.29 199 VAL A O 1
ATOM 1551 N N . ILE A 1 200 ? 14.674 17.447 42.335 1.00 17.77 200 ILE A N 1
ATOM 1552 C CA . ILE A 1 200 ? 15.257 16.192 42.961 1.00 18.02 200 ILE A CA 1
ATOM 1553 C C . ILE A 1 200 ? 16.305 15.726 41.961 1.00 19.88 200 ILE A C 1
ATOM 1554 O O . ILE A 1 200 ? 16.390 16.060 40.793 1.00 18.98 200 ILE A O 1
ATOM 1559 N N . LEU A 1 201 ? 17.121 14.762 42.537 1.00 25.22 201 LEU A N 1
ATOM 1560 C CA . LEU A 1 201 ? 18.130 14.088 41.698 1.00 25.47 201 LEU A CA 1
ATOM 1561 C C . LEU A 1 201 ? 17.781 12.597 41.460 1.00 22.57 201 LEU A C 1
ATOM 1562 O O . LEU A 1 201 ? 17.567 11.952 42.537 1.00 25.89 201 LEU A O 1
ATOM 1567 N N . GLU A 1 202 ? 17.594 12.178 40.266 1.00 22.13 202 GLU A N 1
ATOM 1568 C CA . GLU A 1 202 ? 17.158 10.748 40.063 1.00 26.08 202 GLU A CA 1
ATOM 1569 C C . GLU A 1 202 ? 18.008 10.170 38.933 1.00 26.19 202 GLU A C 1
ATOM 1570 O O . GLU A 1 202 ? 18.011 10.589 37.762 1.00 26.63 202 GLU A O 1
ATOM 1576 N N . ASP A 1 203 ? 18.885 9.196 39.347 1.00 35.59 203 ASP A N 1
ATOM 1577 C CA . ASP A 1 203 ? 19.711 8.550 38.327 1.00 38.60 203 ASP A CA 1
ATOM 1578 C C . ASP A 1 203 ? 20.599 9.610 37.617 1.00 35.35 203 ASP A C 1
ATOM 1579 O O . ASP A 1 203 ? 20.829 9.529 36.405 1.00 37.59 203 ASP A O 1
ATOM 1584 N N . GLY A 1 204 ? 21.036 10.496 38.491 1.00 35.20 204 GLY A N 1
ATOM 1585 C CA . GLY A 1 204 ? 21.915 11.588 38.087 1.00 33.28 204 GLY A CA 1
ATOM 1586 C C . GLY A 1 204 ? 21.205 12.746 37.388 1.00 31.77 204 GLY A C 1
ATOM 1587 O O . GLY A 1 204 ? 21.878 13.783 37.219 1.00 35.14 204 GLY A O 1
ATOM 1588 N N . GLU A 1 205 ? 19.945 12.640 37.081 1.00 25.00 205 GLU A N 1
ATOM 1589 C CA . GLU A 1 205 ? 19.212 13.712 36.375 1.00 23.95 205 GLU A CA 1
ATOM 1590 C C . GLU A 1 205 ? 18.463 14.593 37.365 1.00 21.31 205 GLU A C 1
ATOM 1591 O O . GLU A 1 205 ? 17.880 14.128 38.342 1.00 20.37 205 GLU A O 1
ATOM 1597 N N . ILE A 1 206 ? 18.680 15.911 37.080 1.00 19.16 206 ILE A N 1
ATOM 1598 C CA . ILE A 1 206 ? 17.934 16.952 37.891 1.00 18.07 206 ILE A CA 1
ATOM 1599 C C . ILE A 1 206 ? 16.525 17.091 37.257 1.00 16.84 206 ILE A C 1
ATOM 1600 O O . ILE A 1 206 ? 16.375 17.306 36.067 1.00 19.69 206 ILE A O 1
ATOM 1605 N N . LYS A 1 207 ? 15.554 16.916 38.191 1.00 19.29 207 LYS A N 1
ATOM 1606 C CA . LYS A 1 207 ? 14.140 16.989 37.700 1.00 19.43 207 LYS A CA 1
ATOM 1607 C C . LYS A 1 207 ? 13.357 17.973 38.591 1.00 16.82 207 LYS A C 1
ATOM 1608 O O . LYS A 1 207 ? 13.413 17.865 39.823 1.00 17.55 207 LYS A O 1
ATOM 1614 N N . GLY A 1 208 ? 12.601 18.896 37.919 1.00 17.58 208 GLY A N 1
ATOM 1615 C CA . GLY A 1 208 ? 11.785 19.794 38.736 1.00 18.63 208 GLY A CA 1
ATOM 1616 C C . GLY A 1 208 ? 10.613 19.037 39.398 1.00 18.29 208 GLY A C 1
ATOM 1617 O O . GLY A 1 208 ? 10.027 18.113 38.779 1.00 21.60 208 GLY A O 1
ATOM 1618 N N . VAL A 1 209 ? 10.209 19.547 40.586 1.00 17.08 209 VAL A N 1
ATOM 1619 C CA . VAL A 1 209 ? 8.996 19.072 41.254 1.00 18.80 209 VAL A CA 1
ATOM 1620 C C . VAL A 1 209 ? 8.188 20.338 41.619 1.00 20.81 209 VAL A C 1
ATOM 1621 O O . VAL A 1 209 ? 8.684 21.501 41.713 1.00 19.12 209 VAL A O 1
ATOM 1625 N N . GLU A 1 210 ? 6.893 20.123 41.814 1.00 18.23 210 GLU A N 1
ATOM 1626 C CA . GLU A 1 210 ? 5.927 21.145 42.201 1.00 18.37 210 GLU A CA 1
ATOM 1627 C C . GLU A 1 210 ? 5.790 21.136 43.695 1.00 18.04 210 GLU A C 1
ATOM 1628 O O . GLU A 1 210 ? 5.214 20.244 44.357 1.00 20.27 210 GLU A O 1
ATOM 1634 N N . ALA A 1 211 ? 6.332 22.177 44.364 1.00 18.19 211 ALA A N 1
ATOM 1635 C CA . ALA A 1 211 ? 6.423 22.294 45.807 1.00 17.40 211 ALA A CA 1
ATOM 1636 C C . ALA A 1 211 ? 6.819 23.718 46.315 1.00 19.27 211 ALA A C 1
ATOM 1637 O O . ALA A 1 211 ? 6.946 24.554 45.344 1.00 20.55 211 ALA A O 1
ATOM 1639 N N . VAL A 1 212 ? 6.747 23.917 47.607 1.00 18.15 212 VAL A N 1
ATOM 1640 C CA . VAL A 1 212 ? 7.258 25.260 48.064 1.00 20.65 212 VAL A CA 1
ATOM 1641 C C . VAL A 1 212 ? 8.410 24.887 48.989 1.00 22.67 212 VAL A C 1
ATOM 1642 O O . VAL A 1 212 ? 8.498 23.833 49.597 1.00 26.44 212 VAL A O 1
ATOM 1646 N N . ILE A 1 213 ? 9.512 25.666 48.845 1.00 20.02 213 ILE A N 1
ATOM 1647 C CA . ILE A 1 213 ? 10.660 25.488 49.746 1.00 18.50 213 ILE A CA 1
ATOM 1648 C C . ILE A 1 213 ? 10.788 26.760 50.569 1.00 19.79 213 ILE A C 1
ATOM 1649 O O . ILE A 1 213 ? 10.763 27.918 50.035 1.00 20.50 213 ILE A O 1
ATOM 1654 N N . ASP A 1 214 ? 10.821 26.662 51.907 1.00 19.37 214 ASP A N 1
ATOM 1655 C CA . ASP A 1 214 ? 10.956 27.819 52.761 1.00 18.02 214 ASP A CA 1
ATOM 1656 C C . ASP A 1 214 ? 12.237 28.656 52.480 1.00 18.03 214 ASP A C 1
ATOM 1657 O O . ASP A 1 214 ? 13.335 28.157 52.369 1.00 18.36 214 ASP A O 1
ATOM 1662 N N . LYS A 1 215 ? 11.949 29.960 52.206 1.00 17.50 215 LYS A N 1
ATOM 1663 C CA . LYS A 1 215 ? 13.060 30.788 51.731 1.00 17.70 215 LYS A CA 1
ATOM 1664 C C . LYS A 1 215 ? 14.113 31.089 52.820 1.00 17.91 215 LYS A C 1
ATOM 1665 O O . LYS A 1 215 ? 15.258 31.286 52.462 1.00 18.06 215 LYS A O 1
ATOM 1676 N N . ASP A 1 216 ? 13.735 30.942 54.104 1.00 17.62 216 ASP A N 1
ATOM 1677 C CA . ASP A 1 216 ? 14.751 31.214 55.166 1.00 19.83 216 ASP A CA 1
ATOM 1678 C C . ASP A 1 216 ? 15.590 29.944 55.402 1.00 17.01 216 ASP A C 1
ATOM 1679 O O . ASP A 1 216 ? 16.806 30.003 55.486 1.00 18.13 216 ASP A O 1
ATOM 1684 N N . LEU A 1 217 ? 14.872 28.759 55.371 1.00 16.71 217 LEU A N 1
ATOM 1685 C CA . LEU A 1 217 ? 15.721 27.559 55.485 1.00 16.26 217 LEU A CA 1
ATOM 1686 C C . LEU A 1 217 ? 16.645 27.409 54.292 1.00 16.69 217 LEU A C 1
ATOM 1687 O O . LEU A 1 217 ? 17.798 26.950 54.290 1.00 17.69 217 LEU A O 1
ATOM 1692 N N . ALA A 1 218 ? 16.109 27.766 53.060 1.00 16.65 218 ALA A N 1
ATOM 1693 C CA . ALA A 1 218 ? 17.010 27.655 51.858 1.00 18.13 218 ALA A CA 1
ATOM 1694 C C . ALA A 1 218 ? 18.118 28.705 51.841 1.00 17.88 218 ALA A C 1
ATOM 1695 O O . ALA A 1 218 ? 19.245 28.491 51.467 1.00 18.03 218 ALA A O 1
ATOM 1697 N N . GLY A 1 219 ? 17.803 29.835 52.427 1.00 16.73 219 GLY A N 1
ATOM 1698 C CA . GLY A 1 219 ? 18.763 30.970 52.632 1.00 17.58 219 GLY A CA 1
ATOM 1699 C C . GLY A 1 219 ? 19.873 30.460 53.589 1.00 18.92 219 GLY A C 1
ATOM 1700 O O . GLY A 1 219 ? 21.028 30.896 53.372 1.00 18.31 219 GLY A O 1
ATOM 1701 N N . GLU A 1 220 ? 19.496 29.737 54.631 1.00 17.33 220 GLU A N 1
ATOM 1702 C CA . GLU A 1 220 ? 20.596 29.302 55.545 1.00 18.60 220 GLU A CA 1
ATOM 1703 C C . GLU A 1 220 ? 21.472 28.325 54.845 1.00 19.10 220 GLU A C 1
ATOM 1704 O O . GLU A 1 220 ? 22.691 28.323 55.101 1.00 19.67 220 GLU A O 1
ATOM 1710 N N . LYS A 1 221 ? 20.944 27.441 53.925 1.00 19.20 221 LYS A N 1
ATOM 1711 C CA . LYS A 1 221 ? 21.828 26.534 53.237 1.00 20.21 221 LYS A CA 1
ATOM 1712 C C . LYS A 1 221 ? 22.669 27.301 52.270 1.00 18.55 221 LYS A C 1
ATOM 1713 O O . LYS A 1 221 ? 23.847 26.898 52.059 1.00 22.81 221 LYS A O 1
ATOM 1719 N N . LEU A 1 222 ? 22.179 28.373 51.673 1.00 19.04 222 LEU A N 1
ATOM 1720 C CA . LEU A 1 222 ? 23.022 29.247 50.812 1.00 19.02 222 LEU A CA 1
ATOM 1721 C C . LEU A 1 222 ? 24.136 29.890 51.648 1.00 21.57 222 LEU A C 1
ATOM 1722 O O . LEU A 1 222 ? 25.290 29.907 51.178 1.00 22.55 222 LEU A O 1
ATOM 1727 N N . ALA A 1 223 ? 23.835 30.285 52.894 1.00 18.35 223 ALA A N 1
ATOM 1728 C CA . ALA A 1 223 ? 24.912 30.837 53.758 1.00 18.30 223 ALA A CA 1
ATOM 1729 C C . ALA A 1 223 ? 25.914 29.752 54.034 1.00 18.88 223 ALA A C 1
ATOM 1730 O O . ALA A 1 223 ? 27.101 30.159 54.075 1.00 20.93 223 ALA A O 1
ATOM 1732 N N . GLU A 1 224 ? 25.550 28.513 54.227 1.00 18.57 224 GLU A N 1
ATOM 1733 C CA . GLU A 1 224 ? 26.606 27.492 54.463 1.00 19.98 224 GLU A CA 1
ATOM 1734 C C . GLU A 1 224 ? 27.498 27.395 53.232 1.00 22.69 224 GLU A C 1
ATOM 1735 O O . GLU A 1 224 ? 28.734 27.359 53.322 1.00 24.19 224 GLU A O 1
ATOM 1741 N N . GLU A 1 225 ? 26.889 27.379 52.053 1.00 23.13 225 GLU A N 1
ATOM 1742 C CA . GLU A 1 225 ? 27.576 27.154 50.801 1.00 25.12 225 GLU A CA 1
ATOM 1743 C C . GLU A 1 225 ? 28.478 28.270 50.392 1.00 24.81 225 GLU A C 1
ATOM 1744 O O . GLU A 1 225 ? 29.440 27.995 49.665 1.00 28.28 225 GLU A O 1
ATOM 1750 N N . VAL A 1 226 ? 28.210 29.492 50.811 1.00 20.98 226 VAL A N 1
ATOM 1751 C CA . VAL A 1 226 ? 29.145 30.552 50.457 1.00 21.46 226 VAL A CA 1
ATOM 1752 C C . VAL A 1 226 ? 30.077 30.863 51.639 1.00 21.99 226 VAL A C 1
ATOM 1753 O O . VAL A 1 226 ? 30.788 31.876 51.613 1.00 23.61 226 VAL A O 1
ATOM 1757 N N . ASN A 1 227 ? 30.042 30.035 52.676 1.00 23.51 227 ASN A N 1
ATOM 1758 C CA . ASN A 1 227 ? 30.868 30.297 53.866 1.00 27.45 227 ASN A CA 1
ATOM 1759 C C . ASN A 1 227 ? 30.656 31.645 54.473 1.00 24.71 227 ASN A C 1
ATOM 1760 O O . ASN A 1 227 ? 31.585 32.427 54.774 1.00 25.54 227 ASN A O 1
ATOM 1765 N N . ALA A 1 228 ? 29.378 32.053 54.731 1.00 22.76 228 ALA A N 1
ATOM 1766 C CA . ALA A 1 228 ? 29.070 33.305 55.301 1.00 23.09 228 ALA A CA 1
ATOM 1767 C C . ALA A 1 228 ? 29.446 33.267 56.818 1.00 21.09 228 ALA A C 1
ATOM 1768 O O . ALA A 1 228 ? 29.415 32.229 57.467 1.00 23.87 228 ALA A O 1
ATOM 1770 N N . ASP A 1 229 ? 29.743 34.497 57.226 1.00 21.06 229 ASP A N 1
ATOM 1771 C CA . ASP A 1 229 ? 29.966 34.743 58.657 1.00 21.61 229 ASP A CA 1
ATOM 1772 C C . ASP A 1 229 ? 28.673 34.974 59.420 1.00 21.20 229 ASP A C 1
ATOM 1773 O O . ASP A 1 229 ? 28.433 34.604 60.590 1.00 21.66 229 ASP A O 1
ATOM 1778 N N . ILE A 1 230 ? 27.734 35.683 58.797 1.00 20.22 230 ILE A N 1
ATOM 1779 C CA . ILE A 1 230 ? 26.513 36.198 59.363 1.00 20.75 230 ILE A CA 1
ATOM 1780 C C . ILE A 1 230 ? 25.321 35.841 58.440 1.00 18.39 230 ILE A C 1
ATOM 1781 O O . ILE A 1 230 ? 25.449 35.908 57.200 1.00 19.15 230 ILE A O 1
ATOM 1786 N N . PHE A 1 231 ? 24.244 35.473 59.054 1.00 18.54 231 PHE A N 1
ATOM 1787 C CA . PHE A 1 231 ? 22.977 35.203 58.332 1.00 19.45 231 PHE A CA 1
ATOM 1788 C C . PHE A 1 231 ? 21.897 36.051 58.925 1.00 18.57 231 PHE A C 1
ATOM 1789 O O . PHE A 1 231 ? 21.677 36.013 60.137 1.00 19.58 231 PHE A O 1
ATOM 1797 N N . MET A 1 232 ? 21.286 36.975 58.115 1.00 17.93 232 MET A N 1
ATOM 1798 C CA . MET A 1 232 ? 20.360 37.955 58.647 1.00 19.02 232 MET A CA 1
ATOM 1799 C C . MET A 1 232 ? 19.027 37.916 57.917 1.00 18.63 232 MET A C 1
ATOM 1800 O O . MET A 1 232 ? 18.974 38.066 56.669 1.00 18.33 232 MET A O 1
ATOM 1805 N N . ILE A 1 233 ? 17.980 37.589 58.666 1.00 16.78 233 ILE A N 1
ATOM 1806 C CA . ILE A 1 233 ? 16.629 37.590 58.148 1.00 17.58 233 ILE A CA 1
ATOM 1807 C C . ILE A 1 233 ? 15.983 38.929 58.427 1.00 19.37 233 ILE A C 1
ATOM 1808 O O . ILE A 1 233 ? 15.917 39.391 59.593 1.00 18.11 233 ILE A O 1
ATOM 1813 N N . LEU A 1 234 ? 15.446 39.554 57.380 1.00 18.61 234 LEU A N 1
ATOM 1814 C CA . LEU A 1 234 ? 14.767 40.862 57.530 1.00 16.62 234 LEU A CA 1
ATOM 1815 C C . LEU A 1 234 ? 13.274 40.687 57.369 1.00 18.09 234 LEU A C 1
ATOM 1816 O O . LEU A 1 234 ? 12.857 40.185 56.248 1.00 18.29 234 LEU A O 1
ATOM 1821 N N . THR A 1 235 ? 12.488 41.056 58.322 1.00 19.67 235 THR A N 1
ATOM 1822 C CA . THR A 1 235 ? 11.012 40.843 58.246 1.00 20.07 235 THR A CA 1
ATOM 1823 C C . THR A 1 235 ? 10.236 42.118 58.647 1.00 18.29 235 THR A C 1
ATOM 1824 O O . THR A 1 235 ? 10.816 43.220 58.542 1.00 19.16 235 THR A O 1
ATOM 1828 N N . ASP A 1 236 ? 8.987 41.912 59.090 1.00 18.40 236 ASP A N 1
ATOM 1829 C CA . ASP A 1 236 ? 8.154 43.107 59.376 1.00 18.28 236 ASP A CA 1
ATOM 1830 C C . ASP A 1 236 ? 7.934 43.254 60.919 1.00 20.79 236 ASP A C 1
ATOM 1831 O O . ASP A 1 236 ? 7.110 44.104 61.226 1.00 21.25 236 ASP A O 1
ATOM 1836 N N . VAL A 1 237 ? 8.687 42.486 61.677 1.00 19.88 237 VAL A N 1
ATOM 1837 C CA . VAL A 1 237 ? 8.718 42.708 63.126 1.00 19.84 237 VAL A CA 1
ATOM 1838 C C . VAL A 1 237 ? 10.209 42.646 63.495 1.00 20.29 237 VAL A C 1
ATOM 1839 O O . VAL A 1 237 ? 11.044 42.092 62.825 1.00 20.22 237 VAL A O 1
ATOM 1843 N N . ASN A 1 238 ? 10.608 43.328 64.610 1.00 18.94 238 ASN A N 1
ATOM 1844 C CA . ASN A 1 238 ? 12.008 43.426 64.963 1.00 19.20 238 ASN A CA 1
ATOM 1845 C C . ASN A 1 238 ? 12.551 42.330 65.850 1.00 22.23 238 ASN A C 1
ATOM 1846 O O . ASN A 1 238 ? 13.140 42.603 66.912 1.00 21.11 238 ASN A O 1
ATOM 1851 N N . GLY A 1 239 ? 12.355 41.092 65.388 1.00 19.49 239 GLY A N 1
ATOM 1852 C CA . GLY A 1 239 ? 12.963 39.899 66.038 1.00 20.13 239 GLY A CA 1
ATOM 1853 C C . GLY A 1 239 ? 11.866 38.869 66.263 1.00 19.68 239 GLY A C 1
ATOM 1854 O O . GLY A 1 239 ? 10.770 38.952 65.742 1.00 19.30 239 GLY A O 1
ATOM 1855 N N . ALA A 1 240 ? 12.249 37.916 67.153 1.00 22.04 240 ALA A N 1
ATOM 1856 C CA . ALA A 1 240 ? 11.342 36.835 67.569 1.00 21.11 240 ALA A CA 1
ATOM 1857 C C . ALA A 1 240 ? 10.955 37.108 69.081 1.00 20.48 240 ALA A C 1
ATOM 1858 O O . ALA A 1 240 ? 11.821 37.499 69.890 1.00 22.70 240 ALA A O 1
ATOM 1860 N N . ALA A 1 241 ? 9.691 36.820 69.364 1.00 21.17 241 ALA A N 1
ATOM 1861 C CA . ALA A 1 241 ? 9.203 37.077 70.783 1.00 21.91 241 ALA A CA 1
ATOM 1862 C C . ALA A 1 241 ? 8.767 35.764 71.384 1.00 22.65 241 ALA A C 1
ATOM 1863 O O . ALA A 1 241 ? 8.160 34.900 70.754 1.00 23.68 241 ALA A O 1
ATOM 1865 N N . LEU A 1 242 ? 9.050 35.644 72.720 1.00 24.19 242 LEU A N 1
ATOM 1866 C CA . LEU A 1 242 ? 8.440 34.522 73.497 1.00 24.60 242 LEU A CA 1
ATOM 1867 C C . LEU A 1 242 ? 7.079 35.040 73.889 1.00 23.40 242 LEU A C 1
ATOM 1868 O O . LEU A 1 242 ? 6.787 36.202 74.172 1.00 25.64 242 LEU A O 1
ATOM 1873 N N . TYR A 1 243 ? 6.125 34.060 73.993 1.00 25.51 243 TYR A N 1
ATOM 1874 C CA . TYR A 1 243 ? 4.757 34.369 74.383 1.00 26.89 243 TYR A CA 1
ATOM 1875 C C . TYR A 1 243 ? 4.172 35.514 73.619 1.00 27.18 243 TYR A C 1
ATOM 1876 O O . TYR A 1 243 ? 3.476 36.416 74.077 1.00 29.04 243 TYR A O 1
ATOM 1885 N N . TYR A 1 244 ? 4.392 35.487 72.275 1.00 27.45 244 TYR A N 1
ATOM 1886 C CA . TYR A 1 244 ? 3.971 36.521 71.349 1.00 30.30 244 TYR A CA 1
ATOM 1887 C C . TYR A 1 244 ? 2.480 36.842 71.425 1.00 33.45 244 TYR A C 1
ATOM 1888 O O . TYR A 1 244 ? 1.653 35.942 71.357 1.00 33.87 244 TYR A O 1
ATOM 1897 N N . GLY A 1 245 ? 2.182 38.123 71.624 1.00 35.60 245 GLY A N 1
ATOM 1898 C CA . GLY A 1 245 ? 0.787 38.568 71.648 1.00 41.23 245 GLY A CA 1
ATOM 1899 C C . GLY A 1 245 ? 0.148 38.376 73.017 1.00 40.40 245 GLY A C 1
ATOM 1900 O O . GLY A 1 245 ? -1.060 38.568 73.097 1.00 44.87 245 GLY A O 1
ATOM 1901 N N . THR A 1 246 ? 0.882 37.924 74.033 1.00 41.51 246 THR A N 1
ATOM 1902 C CA . THR A 1 246 ? 0.261 37.764 75.352 1.00 40.91 246 THR A CA 1
ATOM 1903 C C . THR A 1 246 ? 0.888 38.705 76.382 1.00 40.64 246 THR A C 1
ATOM 1904 O O . THR A 1 246 ? 1.803 39.443 76.078 1.00 39.00 246 THR A O 1
ATOM 1908 N N . GLU A 1 247 ? 0.428 38.644 77.619 1.00 41.60 247 GLU A N 1
ATOM 1909 C CA . GLU A 1 247 ? 0.968 39.477 78.691 1.00 42.58 247 GLU A CA 1
ATOM 1910 C C . GLU A 1 247 ? 2.386 39.127 79.075 1.00 40.94 247 GLU A C 1
ATOM 1911 O O . GLU A 1 247 ? 3.068 39.931 79.711 1.00 41.50 247 GLU A O 1
ATOM 1922 N N . LYS A 1 248 ? 2.810 37.922 78.788 1.00 37.94 248 LYS A N 1
ATOM 1923 C CA . LYS A 1 248 ? 4.149 37.451 79.150 1.00 35.10 248 LYS A CA 1
ATOM 1924 C C . LYS A 1 248 ? 5.110 37.743 77.969 1.00 32.31 248 LYS A C 1
ATOM 1925 O O . LYS A 1 248 ? 6.231 37.306 78.038 1.00 31.32 248 LYS A O 1
ATOM 1931 N N . GLU A 1 249 ? 4.579 38.433 76.976 1.00 30.10 249 GLU A N 1
ATOM 1932 C CA . GLU A 1 249 ? 5.426 38.649 75.776 1.00 33.96 249 GLU A CA 1
ATOM 1933 C C . GLU A 1 249 ? 6.794 39.216 76.114 1.00 32.72 249 GLU A C 1
ATOM 1934 O O . GLU A 1 249 ? 6.940 40.192 76.856 1.00 33.66 249 GLU A O 1
ATOM 1940 N N . GLN A 1 250 ? 7.869 38.633 75.596 1.00 29.09 250 GLN A N 1
ATOM 1941 C CA . GLN A 1 250 ? 9.239 39.155 75.746 1.00 30.07 250 GLN A CA 1
ATOM 1942 C C . GLN A 1 250 ? 9.947 39.046 74.401 1.00 28.48 250 GLN A C 1
ATOM 1943 O O . GLN A 1 250 ? 10.136 37.916 73.902 1.00 30.96 250 GLN A O 1
ATOM 1949 N N . TRP A 1 251 ? 10.423 40.137 73.827 1.00 25.69 251 TRP A N 1
ATOM 1950 C CA . TRP A 1 251 ? 11.140 40.175 72.556 1.00 23.30 251 TRP A CA 1
ATOM 1951 C C . TRP A 1 251 ? 12.573 39.796 72.778 1.00 24.92 251 TRP A C 1
ATOM 1952 O O . TRP A 1 251 ? 13.302 40.378 73.664 1.00 30.32 251 TRP A O 1
ATOM 1963 N N . LEU A 1 252 ? 13.109 38.814 72.074 1.00 21.36 252 LEU A N 1
ATOM 1964 C CA . LEU A 1 252 ? 14.484 38.354 72.288 1.00 22.15 252 LEU A CA 1
ATOM 1965 C C . LEU A 1 252 ? 15.468 39.345 71.741 1.00 22.06 252 LEU A C 1
ATOM 1966 O O . LEU A 1 252 ? 15.342 39.794 70.553 1.00 21.50 252 LEU A O 1
ATOM 1971 N N . ARG A 1 253 ? 16.454 39.732 72.537 1.00 23.11 253 ARG A N 1
ATOM 1972 C CA . ARG A 1 253 ? 17.581 40.496 72.013 1.00 22.04 253 ARG A CA 1
ATOM 1973 C C . ARG A 1 253 ? 18.741 39.591 71.809 1.00 20.61 253 ARG A C 1
ATOM 1974 O O . ARG A 1 253 ? 18.624 38.658 70.998 1.00 20.43 253 ARG A O 1
ATOM 1982 N N . GLU A 1 254 ? 19.829 39.597 72.614 1.00 21.93 254 GLU A N 1
ATOM 1983 C CA . GLU A 1 254 ? 20.893 38.594 72.452 1.00 23.55 254 GLU A CA 1
ATOM 1984 C C . GLU A 1 254 ? 20.383 37.316 73.140 1.00 23.87 254 GLU A C 1
ATOM 1985 O O . GLU A 1 254 ? 19.730 37.321 74.198 1.00 24.76 254 GLU A O 1
ATOM 1991 N N . VAL A 1 255 ? 20.616 36.239 72.386 1.00 21.92 255 VAL A N 1
ATOM 1992 C CA . VAL A 1 255 ? 20.148 34.921 72.863 1.00 21.09 255 VAL A CA 1
ATOM 1993 C C . VAL A 1 255 ? 21.157 33.913 72.447 1.00 22.64 255 VAL A C 1
ATOM 1994 O O . VAL A 1 255 ? 21.610 33.920 71.293 1.00 23.53 255 VAL A O 1
ATOM 1998 N N . LYS A 1 256 ? 21.449 32.882 73.314 1.00 22.41 256 LYS A N 1
ATOM 1999 C CA . LYS A 1 256 ? 22.368 31.852 72.861 1.00 23.21 256 LYS A CA 1
ATOM 2000 C C . LYS A 1 256 ? 21.583 30.676 72.215 1.00 21.87 256 LYS A C 1
ATOM 2001 O O . LYS A 1 256 ? 20.472 30.488 72.660 1.00 24.21 256 LYS A O 1
ATOM 2007 N N . VAL A 1 257 ? 22.266 29.990 71.299 1.00 25.90 257 VAL A N 1
ATOM 2008 C CA . VAL A 1 257 ? 21.568 28.946 70.534 1.00 25.97 257 VAL A CA 1
ATOM 2009 C C . VAL A 1 257 ? 20.975 27.854 71.382 1.00 27.59 257 VAL A C 1
ATOM 2010 O O . VAL A 1 257 ? 19.842 27.390 71.161 1.00 30.07 257 VAL A O 1
ATOM 2014 N N . GLU A 1 258 ? 21.590 27.507 72.523 1.00 30.82 258 GLU A N 1
ATOM 2015 C CA . GLU A 1 258 ? 21.001 26.466 73.413 1.00 32.66 258 GLU A CA 1
ATOM 2016 C C . GLU A 1 258 ? 19.662 26.893 73.969 1.00 28.42 258 GLU A C 1
ATOM 2017 O O . GLU A 1 258 ? 18.667 26.175 73.927 1.00 29.35 258 GLU A O 1
ATOM 2023 N N . GLU A 1 259 ? 19.557 28.157 74.401 1.00 27.00 259 GLU A N 1
ATOM 2024 C CA . GLU A 1 259 ? 18.307 28.656 74.908 1.00 28.08 259 GLU A CA 1
ATOM 2025 C C . GLU A 1 259 ? 17.332 28.731 73.735 1.00 23.83 259 GLU A C 1
ATOM 2026 O O . GLU A 1 259 ? 16.160 28.447 73.966 1.00 25.62 259 GLU A O 1
ATOM 2032 N N . LEU A 1 260 ? 17.821 29.224 72.560 1.00 24.05 260 LEU A N 1
ATOM 2033 C CA . LEU A 1 260 ? 16.835 29.422 71.475 1.00 23.59 260 LEU A CA 1
ATOM 2034 C C . LEU A 1 260 ? 16.277 28.060 70.974 1.00 21.97 260 LEU A C 1
ATOM 2035 O O . LEU A 1 260 ? 15.081 28.022 70.660 1.00 23.35 260 LEU A O 1
ATOM 2040 N N . ARG A 1 261 ? 17.119 27.030 70.976 1.00 24.66 261 ARG A N 1
ATOM 2041 C CA . ARG A 1 261 ? 16.508 25.720 70.662 1.00 27.71 261 ARG A CA 1
ATOM 2042 C C . ARG A 1 261 ? 15.437 25.351 71.681 1.00 29.89 261 ARG A C 1
ATOM 2043 O O . ARG A 1 261 ? 14.361 24.778 71.355 1.00 29.02 261 ARG A O 1
ATOM 2051 N N . LYS A 1 262 ? 15.662 25.527 73.009 1.00 29.69 262 LYS A N 1
ATOM 2052 C CA . LYS A 1 262 ? 14.588 25.249 73.976 1.00 29.98 262 LYS A CA 1
ATOM 2053 C C . LYS A 1 262 ? 13.302 26.009 73.742 1.00 30.76 262 LYS A C 1
ATOM 2054 O O . LYS A 1 262 ? 12.153 25.551 73.797 1.00 28.58 262 LYS A O 1
ATOM 2060 N N . TYR A 1 263 ? 13.379 27.338 73.404 1.00 25.34 263 TYR A N 1
ATOM 2061 C CA . TYR A 1 263 ? 12.223 28.141 73.151 1.00 25.92 263 TYR A CA 1
ATOM 2062 C C . TYR A 1 263 ? 11.532 27.522 71.884 1.00 24.50 263 TYR A C 1
ATOM 2063 O O . TYR A 1 263 ? 10.311 27.568 71.847 1.00 24.63 263 TYR A O 1
ATOM 2072 N N . TYR A 1 264 ? 12.356 27.166 70.909 1.00 25.12 264 TYR A N 1
ATOM 2073 C CA . TYR A 1 264 ? 11.709 26.634 69.680 1.00 25.45 264 TYR A CA 1
ATOM 2074 C C . TYR A 1 264 ? 10.840 25.399 70.021 1.00 26.52 264 TYR A C 1
ATOM 2075 O O . TYR A 1 264 ? 9.739 25.266 69.564 1.00 27.58 264 TYR A O 1
ATOM 2084 N N . GLU A 1 265 ? 11.436 24.542 70.851 1.00 30.13 265 GLU A N 1
ATOM 2085 C CA . GLU A 1 265 ? 10.670 23.320 71.280 1.00 31.47 265 GLU A CA 1
ATOM 2086 C C . GLU A 1 265 ? 9.452 23.655 72.077 1.00 32.32 265 GLU A C 1
ATOM 2087 O O . GLU A 1 265 ? 8.444 22.889 72.039 1.00 32.50 265 GLU A O 1
ATOM 2093 N N . GLU A 1 266 ? 9.407 24.754 72.839 1.00 28.61 266 GLU A N 1
ATOM 2094 C CA . GLU A 1 266 ? 8.215 25.192 73.538 1.00 30.72 266 GLU A CA 1
ATOM 2095 C C . GLU A 1 266 ? 7.130 25.716 72.621 1.00 30.94 266 GLU A C 1
ATOM 2096 O O . GLU A 1 266 ? 6.014 26.006 73.085 1.00 32.86 266 GLU A O 1
ATOM 2102 N N . GLY A 1 267 ? 7.408 25.899 71.310 1.00 29.06 267 GLY A N 1
ATOM 2103 C CA . GLY A 1 267 ? 6.357 26.346 70.414 1.00 28.90 267 GLY A CA 1
ATOM 2104 C C . GLY A 1 267 ? 6.044 27.813 70.331 1.00 28.12 267 GLY A C 1
ATOM 2105 O O . GLY A 1 267 ? 4.974 28.193 69.803 1.00 31.68 267 GLY A O 1
ATOM 2106 N N . HIS A 1 268 ? 6.991 28.713 70.814 1.00 28.17 268 HIS A N 1
ATOM 2107 C CA . HIS A 1 268 ? 6.636 30.133 70.690 1.00 27.62 268 HIS A CA 1
ATOM 2108 C C . HIS A 1 268 ? 6.544 30.669 69.255 1.00 24.82 268 HIS A C 1
ATOM 2109 O O . HIS A 1 268 ? 5.929 31.732 69.068 1.00 25.62 268 HIS A O 1
ATOM 2116 N N . PHE A 1 269 ? 7.281 30.045 68.319 1.00 24.71 269 PHE A N 1
ATOM 2117 C CA . PHE A 1 269 ? 7.401 30.667 66.965 1.00 24.00 269 PHE A CA 1
ATOM 2118 C C . PHE A 1 269 ? 6.446 29.978 65.977 1.00 23.83 269 PHE A C 1
ATOM 2119 O O . PHE A 1 269 ? 6.785 28.842 65.670 1.00 27.27 269 PHE A O 1
ATOM 2127 N N . LYS A 1 270 ? 5.407 30.649 65.568 1.00 28.35 270 LYS A N 1
ATOM 2128 C CA . LYS A 1 270 ? 4.335 29.983 64.798 1.00 30.08 270 LYS A CA 1
ATOM 2129 C C . LYS A 1 270 ? 4.885 29.350 63.551 1.00 31.70 270 LYS A C 1
ATOM 2130 O O . LYS A 1 270 ? 5.640 29.949 62.752 1.00 26.73 270 LYS A O 1
ATOM 2136 N N . ALA A 1 271 ? 4.455 28.119 63.239 1.00 30.50 271 ALA A N 1
ATOM 2137 C CA . ALA A 1 271 ? 4.968 27.389 62.097 1.00 30.96 271 ALA A CA 1
ATOM 2138 C C . ALA A 1 271 ? 4.819 28.065 60.762 1.00 31.37 271 ALA A C 1
ATOM 2139 O O . ALA A 1 271 ? 5.722 27.821 59.921 1.00 33.66 271 ALA A O 1
ATOM 2141 N N . GLY A 1 272 ? 3.799 28.849 60.534 1.00 31.50 272 GLY A N 1
ATOM 2142 C CA . GLY A 1 272 ? 3.776 29.352 59.111 1.00 31.48 272 GLY A CA 1
ATOM 2143 C C . GLY A 1 272 ? 4.450 30.725 58.987 1.00 31.79 272 GLY A C 1
ATOM 2144 O O . GLY A 1 272 ? 4.244 31.368 57.957 1.00 29.58 272 GLY A O 1
ATOM 2145 N N . SER A 1 273 ? 5.244 31.148 59.994 1.00 27.95 273 SER A N 1
ATOM 2146 C CA . SER A 1 273 ? 5.772 32.538 59.897 1.00 25.94 273 SER A CA 1
ATOM 2147 C C . SER A 1 273 ? 7.089 32.648 60.639 1.00 25.08 273 SER A C 1
ATOM 2148 O O . SER A 1 273 ? 8.144 32.469 60.001 1.00 22.90 273 SER A O 1
ATOM 2151 N N . MET A 1 274 ? 7.081 32.792 61.983 1.00 22.72 274 MET A N 1
ATOM 2152 C CA . MET A 1 274 ? 8.393 32.966 62.658 1.00 21.71 274 MET A CA 1
ATOM 2153 C C . MET A 1 274 ? 9.105 31.672 62.932 1.00 19.22 274 MET A C 1
ATOM 2154 O O . MET A 1 274 ? 10.364 31.644 63.096 1.00 20.40 274 MET A O 1
ATOM 2163 N N . GLY A 1 275 ? 8.391 30.504 62.927 1.00 20.56 275 GLY A N 1
ATOM 2164 C CA . GLY A 1 275 ? 9.047 29.260 63.233 1.00 20.62 275 GLY A CA 1
ATOM 2165 C C . GLY A 1 275 ? 10.219 28.947 62.305 1.00 19.59 275 GLY A C 1
ATOM 2166 O O . GLY A 1 275 ? 11.318 28.621 62.802 1.00 20.33 275 GLY A O 1
ATOM 2167 N N . PRO A 1 276 ? 10.077 28.958 60.961 1.00 20.00 276 PRO A N 1
ATOM 2168 C CA . PRO A 1 276 ? 11.143 28.624 60.095 1.00 20.22 276 PRO A CA 1
ATOM 2169 C C . PRO A 1 276 ? 12.302 29.657 60.163 1.00 18.32 276 PRO A C 1
ATOM 2170 O O . PRO A 1 276 ? 13.407 29.274 59.892 1.00 18.31 276 PRO A O 1
ATOM 2174 N N . LYS A 1 277 ? 11.946 30.868 60.563 1.00 18.84 277 LYS A N 1
ATOM 2175 C CA . LYS A 1 277 ? 13.040 31.876 60.715 1.00 19.23 277 LYS A CA 1
ATOM 2176 C C . LYS A 1 277 ? 13.967 31.510 61.882 1.00 18.51 277 LYS A C 1
ATOM 2177 O O . LYS A 1 277 ? 15.218 31.541 61.853 1.00 18.39 277 LYS A O 1
ATOM 2183 N N . VAL A 1 278 ? 13.266 31.105 63.038 1.00 18.54 278 VAL A N 1
ATOM 2184 C CA . VAL A 1 278 ? 14.160 30.696 64.160 1.00 20.31 278 VAL A CA 1
ATOM 2185 C C . VAL A 1 278 ? 14.870 29.382 63.933 1.00 19.01 278 VAL A C 1
ATOM 2186 O O . VAL A 1 278 ? 16.053 29.236 64.267 1.00 20.36 278 VAL A O 1
ATOM 2190 N N . LEU A 1 279 ? 14.183 28.437 63.210 1.00 17.67 279 LEU A N 1
ATOM 2191 C CA . LEU A 1 279 ? 14.893 27.204 62.853 1.00 19.09 279 LEU A CA 1
ATOM 2192 C C . LEU A 1 279 ? 16.142 27.468 62.005 1.00 20.27 279 LEU A C 1
ATOM 2193 O O . LEU A 1 279 ? 17.236 26.937 62.128 1.00 20.04 279 LEU A O 1
ATOM 2198 N N . ALA A 1 280 ? 15.979 28.396 61.015 1.00 19.00 280 ALA A N 1
ATOM 2199 C CA . ALA A 1 280 ? 17.113 28.710 60.162 1.00 19.70 280 ALA A CA 1
ATOM 2200 C C . ALA A 1 280 ? 18.281 29.423 60.935 1.00 18.05 280 ALA A C 1
ATOM 2201 O O . ALA A 1 280 ? 19.411 29.022 60.683 1.00 19.32 280 ALA A O 1
ATOM 2203 N N . ALA A 1 281 ? 17.880 30.309 61.856 1.00 19.08 281 ALA A N 1
ATOM 2204 C CA . ALA A 1 281 ? 18.978 30.888 62.713 1.00 18.22 281 ALA A CA 1
ATOM 2205 C C . ALA A 1 281 ? 19.686 29.850 63.616 1.00 20.49 281 ALA A C 1
ATOM 2206 O O . ALA A 1 281 ? 20.922 29.827 63.612 1.00 22.19 281 ALA A O 1
ATOM 2208 N N . ILE A 1 282 ? 18.878 28.934 64.139 1.00 19.48 282 ILE A N 1
ATOM 2209 C CA . ILE A 1 282 ? 19.495 27.841 64.961 1.00 21.20 282 ILE A CA 1
ATOM 2210 C C . ILE A 1 282 ? 20.432 27.007 64.162 1.00 24.06 282 ILE A C 1
ATOM 2211 O O . ILE A 1 282 ? 21.584 26.691 64.496 1.00 23.68 282 ILE A O 1
ATOM 2216 N N . ARG A 1 283 ? 19.940 26.580 62.940 1.00 19.91 283 ARG A N 1
ATOM 2217 C CA . ARG A 1 283 ? 20.818 25.816 62.057 1.00 19.24 283 ARG A CA 1
ATOM 2218 C C . ARG A 1 283 ? 22.055 26.555 61.658 1.00 18.81 283 ARG A C 1
ATOM 2219 O O . ARG A 1 283 ? 23.113 25.903 61.540 1.00 20.20 283 ARG A O 1
ATOM 2227 N N . PHE A 1 284 ? 22.065 27.863 61.395 1.00 18.47 284 PHE A N 1
ATOM 2228 C CA . PHE A 1 284 ? 23.286 28.540 60.964 1.00 18.39 284 PHE A CA 1
ATOM 2229 C C . PHE A 1 284 ? 24.327 28.530 62.160 1.00 20.15 284 PHE A C 1
ATOM 2230 O O . PHE A 1 284 ? 25.496 28.297 61.838 1.00 21.67 284 PHE A O 1
ATOM 2238 N N . ILE A 1 285 ? 23.768 28.740 63.374 1.00 22.65 285 ILE A N 1
ATOM 2239 C CA . ILE A 1 285 ? 24.760 28.650 64.520 1.00 23.84 285 ILE A CA 1
ATOM 2240 C C . ILE A 1 285 ? 25.248 27.253 64.765 1.00 24.67 285 ILE A C 1
ATOM 2241 O O . ILE A 1 285 ? 26.469 27.086 64.910 1.00 24.06 285 ILE A O 1
ATOM 2246 N N . GLU A 1 286 ? 24.398 26.253 64.665 1.00 23.01 286 GLU A N 1
ATOM 2247 C CA . GLU A 1 286 ? 24.891 24.864 64.791 1.00 23.18 286 GLU A CA 1
ATOM 2248 C C . GLU A 1 286 ? 25.874 24.467 63.706 1.00 22.45 286 GLU A C 1
ATOM 2249 O O . GLU A 1 286 ? 26.861 23.672 63.913 1.00 26.00 286 GLU A O 1
ATOM 2255 N N . TRP A 1 287 ? 25.806 25.032 62.473 1.00 23.71 287 TRP A N 1
ATOM 2256 C CA . TRP A 1 287 ? 26.756 24.743 61.421 1.00 21.98 287 TRP A CA 1
ATOM 2257 C C . TRP A 1 287 ? 28.108 25.391 61.700 1.00 22.32 287 TRP A C 1
ATOM 2258 O O . TRP A 1 287 ? 29.138 24.963 61.166 1.00 24.94 287 TRP A O 1
ATOM 2269 N N . GLY A 1 288 ? 28.082 26.385 62.575 1.00 23.11 288 GLY A N 1
ATOM 2270 C CA . GLY A 1 288 ? 29.356 27.107 62.874 1.00 25.69 288 GLY A CA 1
ATOM 2271 C C . GLY A 1 288 ? 29.436 28.562 62.553 1.00 27.88 288 GLY A C 1
ATOM 2272 O O . GLY A 1 288 ? 30.480 29.240 62.669 1.00 29.69 288 GLY A O 1
ATOM 2273 N N . GLY A 1 289 ? 28.298 29.214 62.222 1.00 26.82 289 GLY A N 1
ATOM 2274 C CA . GLY A 1 289 ? 28.309 30.648 61.837 1.00 25.05 289 GLY A CA 1
ATOM 2275 C C . GLY A 1 289 ? 28.624 31.538 63.060 1.00 23.86 289 GLY A C 1
ATOM 2276 O O . GLY A 1 289 ? 28.321 31.039 64.164 1.00 24.12 289 GLY A O 1
ATOM 2277 N N . GLU A 1 290 ? 28.995 32.771 62.824 1.00 24.42 290 GLU A N 1
ATOM 2278 C CA . GLU A 1 290 ? 29.245 33.579 64.064 1.00 24.29 290 GLU A CA 1
ATOM 2279 C C . GLU A 1 290 ? 28.045 34.184 64.712 1.00 26.25 290 GLU A C 1
ATOM 2280 O O . GLU A 1 290 ? 27.989 34.420 65.930 1.00 25.04 290 GLU A O 1
ATOM 2286 N N . ARG A 1 291 ? 27.017 34.583 63.886 1.00 21.63 291 ARG A N 1
ATOM 2287 C CA . ARG A 1 291 ? 25.855 35.286 64.428 1.00 20.86 291 ARG A CA 1
ATOM 2288 C C . ARG A 1 291 ? 24.710 35.116 63.393 1.00 21.64 291 ARG A C 1
ATOM 2289 O O . ARG A 1 291 ? 24.969 35.118 62.156 1.00 21.26 291 ARG A O 1
ATOM 2297 N N . ALA A 1 292 ? 23.527 34.906 63.922 1.00 19.93 292 ALA A N 1
ATOM 2298 C CA . ALA A 1 292 ? 22.331 34.902 63.037 1.00 19.40 292 ALA A CA 1
ATOM 2299 C C . ALA A 1 292 ? 21.473 36.001 63.615 1.00 20.31 292 ALA A C 1
ATOM 2300 O O . ALA A 1 292 ? 21.423 36.309 64.808 1.00 20.68 292 ALA A O 1
ATOM 2302 N N . ILE A 1 293 ? 20.693 36.721 62.777 1.00 19.65 293 ILE A N 1
ATOM 2303 C CA . ILE A 1 293 ? 19.945 37.894 63.166 1.00 19.09 293 ILE A CA 1
ATOM 2304 C C . ILE A 1 293 ? 18.521 37.818 62.670 1.00 19.81 293 ILE A C 1
ATOM 2305 O O . ILE A 1 293 ? 18.341 37.415 61.496 1.00 19.14 293 ILE A O 1
ATOM 2310 N N . ILE A 1 294 ? 17.512 38.251 63.412 1.00 19.84 294 ILE A N 1
ATOM 2311 C CA . ILE A 1 294 ? 16.165 38.380 62.916 1.00 18.70 294 ILE A CA 1
ATOM 2312 C C . ILE A 1 294 ? 15.791 39.799 63.269 1.00 19.59 294 ILE A C 1
ATOM 2313 O O . ILE A 1 294 ? 15.765 40.166 64.465 1.00 18.99 294 ILE A O 1
ATOM 2318 N N . ALA A 1 295 ? 15.469 40.681 62.287 1.00 17.55 295 ALA A N 1
ATOM 2319 C CA . ALA A 1 295 ? 15.151 42.058 62.559 1.00 19.08 295 ALA A CA 1
ATOM 2320 C C . ALA A 1 295 ? 14.240 42.755 61.559 1.00 18.30 295 ALA A C 1
ATOM 2321 O O . ALA A 1 295 ? 13.974 42.033 60.538 1.00 18.20 295 ALA A O 1
ATOM 2323 N N . HIS A 1 296 ? 13.791 43.933 61.820 1.00 18.13 296 HIS A N 1
ATOM 2324 C CA . HIS A 1 296 ? 12.983 44.579 60.757 1.00 19.48 296 HIS A CA 1
ATOM 2325 C C . HIS A 1 296 ? 13.829 45.096 59.642 1.00 19.68 296 HIS A C 1
ATOM 2326 O O . HIS A 1 296 ? 14.918 45.631 59.807 1.00 19.76 296 HIS A O 1
ATOM 2333 N N . LEU A 1 297 ? 13.271 44.883 58.385 1.00 17.81 297 LEU A N 1
ATOM 2334 C CA . LEU A 1 297 ? 13.898 45.552 57.210 1.00 20.30 297 LEU A CA 1
ATOM 2335 C C . LEU A 1 297 ? 14.391 46.979 57.337 1.00 19.20 297 LEU A C 1
ATOM 2336 O O . LEU A 1 297 ? 15.520 47.226 56.914 1.00 22.25 297 LEU A O 1
ATOM 2341 N N . GLU A 1 298 ? 13.507 47.774 57.987 1.00 19.09 298 GLU A N 1
ATOM 2342 C CA . GLU A 1 298 ? 13.898 49.182 58.094 1.00 19.48 298 GLU A CA 1
ATOM 2343 C C . GLU A 1 298 ? 15.012 49.450 59.106 1.00 23.15 298 GLU A C 1
ATOM 2344 O O . GLU A 1 298 ? 15.428 50.619 59.135 1.00 24.52 298 GLU A O 1
ATOM 2355 N N . LYS A 1 299 ? 15.361 48.468 59.909 1.00 21.75 299 LYS A N 1
ATOM 2356 C CA . LYS A 1 299 ? 16.458 48.641 60.848 1.00 22.32 299 LYS A CA 1
ATOM 2357 C C . LYS A 1 299 ? 17.567 47.725 60.521 1.00 19.44 299 LYS A C 1
ATOM 2358 O O . LYS A 1 299 ? 18.424 47.320 61.309 1.00 22.72 299 LYS A O 1
ATOM 2364 N N . ALA A 1 300 ? 17.803 47.375 59.206 1.00 18.77 300 ALA A N 1
ATOM 2365 C CA . ALA A 1 300 ? 18.841 46.404 58.848 1.00 18.87 300 ALA A CA 1
ATOM 2366 C C . ALA A 1 300 ? 20.241 46.742 59.177 1.00 18.94 300 ALA A C 1
ATOM 2367 O O . ALA A 1 300 ? 21.046 45.902 59.511 1.00 20.12 300 ALA A O 1
ATOM 2369 N N . VAL A 1 301 ? 20.605 48.072 59.022 1.00 20.27 301 VAL A N 1
ATOM 2370 C CA . VAL A 1 301 ? 22.019 48.443 59.340 1.00 21.58 301 VAL A CA 1
ATOM 2371 C C . VAL A 1 301 ? 22.267 48.328 60.831 1.00 20.67 301 VAL A C 1
ATOM 2372 O O . VAL A 1 301 ? 23.320 47.778 61.167 1.00 24.10 301 VAL A O 1
ATOM 2376 N N . GLU A 1 302 ? 21.413 48.889 61.629 1.00 21.90 302 GLU A N 1
ATOM 2377 C CA . GLU A 1 302 ? 21.612 48.756 63.112 1.00 23.24 302 GLU A CA 1
ATOM 2378 C C . GLU A 1 302 ? 21.638 47.346 63.591 1.00 23.93 302 GLU A C 1
ATOM 2379 O O . GLU A 1 302 ? 22.380 46.874 64.440 1.00 23.72 302 GLU A O 1
ATOM 2390 N N . ALA A 1 303 ? 20.786 46.471 62.912 1.00 22.00 303 ALA A N 1
ATOM 2391 C CA . ALA A 1 303 ? 20.723 45.053 63.319 1.00 22.43 303 ALA A CA 1
ATOM 2392 C C . ALA A 1 303 ? 21.991 44.349 62.958 1.00 20.69 303 ALA A C 1
ATOM 2393 O O . ALA A 1 303 ? 22.522 43.573 63.743 1.00 21.23 303 ALA A O 1
ATOM 2395 N N . LEU A 1 304 ? 22.568 44.603 61.744 1.00 20.59 304 LEU A N 1
ATOM 2396 C CA . LEU A 1 304 ? 23.806 43.938 61.346 1.00 23.68 304 LEU A CA 1
ATOM 2397 C C . LEU A 1 304 ? 24.914 44.424 62.300 1.00 24.55 304 LEU A C 1
ATOM 2398 O O . LEU A 1 304 ? 25.777 43.552 62.531 1.00 26.80 304 LEU A O 1
ATOM 2403 N N . GLU A 1 305 ? 24.787 45.655 62.761 1.00 27.12 305 GLU A N 1
ATOM 2404 C CA . GLU A 1 305 ? 25.833 46.073 63.730 1.00 25.44 305 GLU A CA 1
ATOM 2405 C C . GLU A 1 305 ? 25.625 45.522 65.145 1.00 28.08 305 GLU A C 1
ATOM 2406 O O . GLU A 1 305 ? 26.449 45.917 66.002 1.00 31.35 305 GLU A O 1
ATOM 2417 N N . GLY A 1 306 ? 24.611 44.764 65.363 1.00 25.58 306 GLY A N 1
ATOM 2418 C CA . GLY A 1 306 ? 24.405 44.175 66.678 1.00 25.41 306 GLY A CA 1
ATOM 2419 C C . GLY A 1 306 ? 23.583 45.072 67.586 1.00 26.55 306 GLY A C 1
ATOM 2420 O O . GLY A 1 306 ? 23.480 44.647 68.774 1.00 28.44 306 GLY A O 1
ATOM 2421 N N . LYS A 1 307 ? 22.948 46.117 67.227 1.00 25.46 307 LYS A N 1
ATOM 2422 C CA . LYS A 1 307 ? 22.347 47.069 68.134 1.00 26.50 307 LYS A CA 1
ATOM 2423 C C . LYS A 1 307 ? 20.878 46.967 68.381 1.00 26.71 307 LYS A C 1
ATOM 2424 O O . LYS A 1 307 ? 20.240 47.735 69.109 1.00 28.80 307 LYS A O 1
ATOM 2430 N N . THR A 1 308 ? 20.128 46.129 67.602 1.00 21.90 308 THR A N 1
ATOM 2431 C CA . THR A 1 308 ? 18.695 46.015 67.645 1.00 19.98 308 THR A CA 1
ATOM 2432 C C . THR A 1 308 ? 18.302 44.626 67.047 1.00 21.26 308 THR A C 1
ATOM 2433 O O . THR A 1 308 ? 19.163 44.067 66.392 1.00 21.57 308 THR A O 1
ATOM 2437 N N . GLY A 1 309 ? 17.121 44.218 67.471 1.00 20.31 309 GLY A N 1
ATOM 2438 C CA . GLY A 1 309 ? 16.642 42.922 66.916 1.00 19.34 309 GLY A CA 1
ATOM 2439 C C . GLY A 1 309 ? 17.080 41.714 67.682 1.00 20.30 309 GLY A C 1
ATOM 2440 O O . GLY A 1 309 ? 17.802 41.860 68.755 1.00 21.68 309 GLY A O 1
ATOM 2441 N N . THR A 1 310 ? 16.770 40.486 67.208 1.00 18.81 310 THR A N 1
ATOM 2442 C CA . THR A 1 310 ? 17.220 39.254 67.912 1.00 19.81 310 THR A CA 1
ATOM 2443 C C . THR A 1 310 ? 18.549 38.879 67.371 1.00 20.61 310 THR A C 1
ATOM 2444 O O . THR A 1 310 ? 18.787 38.880 66.102 1.00 19.45 310 THR A O 1
ATOM 2448 N N . GLN A 1 311 ? 19.598 38.683 68.178 1.00 19.98 311 GLN A N 1
ATOM 2449 C CA . GLN A 1 311 ? 20.956 38.411 67.908 1.00 20.02 311 GLN A CA 1
ATOM 2450 C C . GLN A 1 311 ? 21.308 37.056 68.454 1.00 20.83 311 GLN A C 1
ATOM 2451 O O . GLN A 1 311 ? 21.428 36.868 69.709 1.00 21.70 311 GLN A O 1
ATOM 2457 N N . VAL A 1 312 ? 21.325 36.033 67.615 1.00 20.12 312 VAL A N 1
ATOM 2458 C CA . VAL A 1 312 ? 21.584 34.647 68.065 1.00 20.23 312 VAL A CA 1
ATOM 2459 C C . VAL A 1 312 ? 23.048 34.363 67.943 1.00 22.42 312 VAL A C 1
ATOM 2460 O O . VAL A 1 312 ? 23.781 34.517 66.985 1.00 22.69 312 VAL A O 1
ATOM 2464 N N . LEU A 1 313 ? 23.632 33.858 69.118 1.00 21.12 313 LEU A N 1
ATOM 2465 C CA . LEU A 1 313 ? 25.065 33.611 69.203 1.00 23.72 313 LEU A CA 1
ATOM 2466 C C . LEU A 1 313 ? 25.331 32.154 69.646 1.00 23.38 313 LEU A C 1
ATOM 2467 O O . LEU A 1 313 ? 24.450 31.548 70.262 1.00 24.68 313 LEU A O 1
ATOM 2472 N N . PRO A 1 314 ? 26.538 31.673 69.377 1.00 28.27 314 PRO A N 1
ATOM 2473 C CA . PRO A 1 314 ? 26.943 30.343 69.829 1.00 30.62 314 PRO A CA 1
ATOM 2474 C C . PRO A 1 314 ? 26.885 30.191 71.354 1.00 35.83 314 PRO A C 1
ATOM 2475 O O . PRO A 1 314 ? 26.584 29.064 71.851 1.00 37.47 314 PRO A O 1
ATOM 2480 N N . GLY B 1 2 ? 39.834 25.622 22.826 1.00 40.63 2 GLY B N 1
ATOM 2481 C CA . GLY B 1 2 ? 38.907 25.507 21.669 1.00 36.60 2 GLY B CA 1
ATOM 2482 C C . GLY B 1 2 ? 38.446 26.988 21.372 1.00 32.10 2 GLY B C 1
ATOM 2483 O O . GLY B 1 2 ? 38.707 27.853 22.200 1.00 33.36 2 GLY B O 1
ATOM 2484 N N . LYS B 1 3 ? 37.827 27.038 20.218 1.00 32.11 3 LYS B N 1
ATOM 2485 C CA . LYS B 1 3 ? 37.336 28.362 19.817 1.00 27.79 3 LYS B CA 1
ATOM 2486 C C . LYS B 1 3 ? 36.129 28.659 20.750 1.00 27.56 3 LYS B C 1
ATOM 2487 O O . LYS B 1 3 ? 35.449 27.763 21.266 1.00 28.00 3 LYS B O 1
ATOM 2498 N N . ARG B 1 4 ? 35.899 29.982 20.809 1.00 26.22 4 ARG B N 1
ATOM 2499 C CA . ARG B 1 4 ? 34.749 30.438 21.628 1.00 27.14 4 ARG B CA 1
ATOM 2500 C C . ARG B 1 4 ? 33.617 30.819 20.683 1.00 25.45 4 ARG B C 1
ATOM 2501 O O . ARG B 1 4 ? 33.823 31.604 19.779 1.00 25.12 4 ARG B O 1
ATOM 2509 N N . VAL B 1 5 ? 32.441 30.271 20.908 1.00 22.36 5 VAL B N 1
ATOM 2510 C CA . VAL B 1 5 ? 31.272 30.488 20.056 1.00 22.97 5 VAL B CA 1
ATOM 2511 C C . VAL B 1 5 ? 30.056 30.985 20.855 1.00 23.80 5 VAL B C 1
ATOM 2512 O O . VAL B 1 5 ? 29.748 30.417 21.867 1.00 21.47 5 VAL B O 1
ATOM 2516 N N . VAL B 1 6 ? 29.407 32.040 20.356 1.00 21.26 6 VAL B N 1
ATOM 2517 C CA . VAL B 1 6 ? 28.078 32.431 20.881 1.00 19.12 6 VAL B CA 1
ATOM 2518 C C . VAL B 1 6 ? 27.081 31.766 20.012 1.00 20.59 6 VAL B C 1
ATOM 2519 O O . VAL B 1 6 ? 27.143 32.017 18.753 1.00 19.95 6 VAL B O 1
ATOM 2523 N N . ILE B 1 7 ? 26.124 31.004 20.491 1.00 18.95 7 ILE B N 1
ATOM 2524 C CA . ILE B 1 7 ? 25.096 30.319 19.750 1.00 19.01 7 ILE B CA 1
ATOM 2525 C C . ILE B 1 7 ? 23.750 31.014 20.055 1.00 19.31 7 ILE B C 1
ATOM 2526 O O . ILE B 1 7 ? 23.333 31.140 21.255 1.00 20.02 7 ILE B O 1
ATOM 2531 N N . ALA B 1 8 ? 23.218 31.623 19.031 1.00 19.45 8 ALA B N 1
ATOM 2532 C CA . ALA B 1 8 ? 21.928 32.352 19.224 1.00 17.24 8 ALA B CA 1
ATOM 2533 C C . ALA B 1 8 ? 20.831 31.460 18.680 1.00 18.73 8 ALA B C 1
ATOM 2534 O O . ALA B 1 8 ? 20.544 31.363 17.425 1.00 20.03 8 ALA B O 1
ATOM 2536 N N . LEU B 1 9 ? 20.154 30.815 19.640 1.00 18.99 9 LEU B N 1
ATOM 2537 C CA . LEU B 1 9 ? 18.981 30.014 19.346 1.00 19.20 9 LEU B CA 1
ATOM 2538 C C . LEU B 1 9 ? 17.780 30.787 18.919 1.00 21.91 9 LEU B C 1
ATOM 2539 O O . LEU B 1 9 ? 17.689 32.016 19.307 1.00 21.86 9 LEU B O 1
ATOM 2544 N N . GLY B 1 10 ? 16.853 30.161 18.243 1.00 19.09 10 GLY B N 1
ATOM 2545 C CA . GLY B 1 10 ? 15.637 30.836 17.744 1.00 19.03 10 GLY B CA 1
ATOM 2546 C C . GLY B 1 10 ? 14.381 30.077 18.180 1.00 19.71 10 GLY B C 1
ATOM 2547 O O . GLY B 1 10 ? 14.400 29.232 19.120 1.00 20.65 10 GLY B O 1
ATOM 2548 N N . GLY B 1 11 ? 13.276 30.419 17.534 1.00 20.48 11 GLY B N 1
ATOM 2549 C CA . GLY B 1 11 ? 11.983 29.860 17.947 1.00 20.27 11 GLY B CA 1
ATOM 2550 C C . GLY B 1 11 ? 12.013 28.311 18.055 1.00 21.51 11 GLY B C 1
ATOM 2551 O O . GLY B 1 11 ? 11.432 27.779 18.984 1.00 21.33 11 GLY B O 1
ATOM 2552 N N . ASN B 1 12 ? 12.587 27.717 17.017 1.00 21.11 12 ASN B N 1
ATOM 2553 C CA . ASN B 1 12 ? 12.540 26.247 16.910 1.00 21.49 12 ASN B CA 1
ATOM 2554 C C . ASN B 1 12 ? 13.306 25.506 17.944 1.00 23.52 12 ASN B C 1
ATOM 2555 O O . ASN B 1 12 ? 13.254 24.249 18.111 1.00 23.06 12 ASN B O 1
ATOM 2560 N N . ALA B 1 13 ? 14.050 26.212 18.819 1.00 19.48 13 ALA B N 1
ATOM 2561 C CA . ALA B 1 13 ? 14.761 25.517 19.932 1.00 19.93 13 ALA B CA 1
ATOM 2562 C C . ALA B 1 13 ? 13.711 25.202 21.011 1.00 19.69 13 ALA B C 1
ATOM 2563 O O . ALA B 1 13 ? 14.071 24.351 21.850 1.00 20.76 13 ALA B O 1
ATOM 2565 N N . LEU B 1 14 ? 12.642 25.937 21.051 1.00 19.79 14 LEU B N 1
ATOM 2566 C CA . LEU B 1 14 ? 11.600 25.770 22.080 1.00 22.84 14 LEU B CA 1
ATOM 2567 C C . LEU B 1 14 ? 10.248 25.297 21.595 1.00 22.29 14 LEU B C 1
ATOM 2568 O O . LEU B 1 14 ? 9.525 24.686 22.422 1.00 22.43 14 LEU B O 1
ATOM 2573 N N . GLN B 1 15 ? 9.840 25.619 20.356 1.00 23.23 15 GLN B N 1
ATOM 2574 C CA . GLN B 1 15 ? 8.521 25.291 19.837 1.00 25.31 15 GLN B CA 1
ATOM 2575 C C . GLN B 1 15 ? 8.595 24.916 18.371 1.00 29.73 15 GLN B C 1
ATOM 2576 O O . GLN B 1 15 ? 9.320 25.584 17.639 1.00 31.19 15 GLN B O 1
ATOM 2582 N N . GLN B 1 16 ? 7.770 23.942 18.015 1.00 29.60 16 GLN B N 1
ATOM 2583 C CA . GLN B 1 16 ? 7.742 23.585 16.560 1.00 34.23 16 GLN B CA 1
ATOM 2584 C C . GLN B 1 16 ? 6.489 24.247 16.001 1.00 37.15 16 GLN B C 1
ATOM 2585 O O . GLN B 1 16 ? 5.586 24.754 16.669 1.00 35.81 16 GLN B O 1
ATOM 2596 N N . ARG B 1 17 ? 6.476 24.248 14.654 1.00 41.17 17 ARG B N 1
ATOM 2597 C CA . ARG B 1 17 ? 5.374 24.827 13.907 1.00 43.43 17 ARG B CA 1
ATOM 2598 C C . ARG B 1 17 ? 4.074 24.168 14.326 1.00 41.57 17 ARG B C 1
ATOM 2599 O O . ARG B 1 17 ? 4.017 22.943 14.377 1.00 42.75 17 ARG B O 1
ATOM 2607 N N . GLY B 1 18 ? 3.091 24.970 14.702 1.00 41.72 18 GLY B N 1
ATOM 2608 C CA . GLY B 1 18 ? 1.804 24.463 15.126 1.00 41.50 18 GLY B CA 1
ATOM 2609 C C . GLY B 1 18 ? 1.659 24.161 16.604 1.00 40.04 18 GLY B C 1
ATOM 2610 O O . GLY B 1 18 ? 0.561 23.832 17.054 1.00 42.90 18 GLY B O 1
ATOM 2611 N N . GLN B 1 19 ? 2.737 24.186 17.395 1.00 36.95 19 GLN B N 1
ATOM 2612 C CA . GLN B 1 19 ? 2.640 23.856 18.810 1.00 35.65 19 GLN B CA 1
ATOM 2613 C C . GLN B 1 19 ? 2.230 25.054 19.656 1.00 38.37 19 GLN B C 1
ATOM 2614 O O . GLN B 1 19 ? 2.613 26.186 19.284 1.00 40.75 19 GLN B O 1
ATOM 2620 N N . LYS B 1 20 ? 1.428 24.857 20.696 1.00 38.66 20 LYS B N 1
ATOM 2621 C CA . LYS B 1 20 ? 1.048 25.999 21.537 1.00 41.13 20 LYS B CA 1
ATOM 2622 C C . LYS B 1 20 ? 2.101 26.351 22.577 1.00 39.37 20 LYS B C 1
ATOM 2623 O O . LYS B 1 20 ? 2.080 27.420 23.210 1.00 43.60 20 LYS B O 1
ATOM 2629 N N . GLY B 1 21 ? 3.055 25.460 22.821 1.00 36.27 21 GLY B N 1
ATOM 2630 C CA . GLY B 1 21 ? 4.111 25.770 23.787 1.00 33.08 21 GLY B CA 1
ATOM 2631 C C . GLY B 1 21 ? 3.723 25.273 25.146 1.00 30.80 21 GLY B C 1
ATOM 2632 O O . GLY B 1 21 ? 3.987 25.836 26.223 1.00 29.60 21 GLY B O 1
ATOM 2633 N N . SER B 1 22 ? 3.009 24.116 25.120 1.00 26.55 22 SER B N 1
ATOM 2634 C CA . SER B 1 22 ? 2.767 23.513 26.424 1.00 26.53 22 SER B CA 1
ATOM 2635 C C . SER B 1 22 ? 4.121 23.152 26.986 1.00 25.37 22 SER B C 1
ATOM 2636 O O . SER B 1 22 ? 5.258 23.014 26.507 1.00 25.88 22 SER B O 1
ATOM 2639 N N . TYR B 1 23 ? 4.078 22.895 28.325 1.00 26.69 23 TYR B N 1
ATOM 2640 C CA . TYR B 1 23 ? 5.241 22.498 29.041 1.00 23.20 23 TYR B CA 1
ATOM 2641 C C . TYR B 1 23 ? 5.963 21.228 28.511 1.00 23.14 23 TYR B C 1
ATOM 2642 O O . TYR B 1 23 ? 7.140 21.109 28.338 1.00 22.26 23 TYR B O 1
ATOM 2651 N N . GLU B 1 24 ? 5.075 20.206 28.263 1.00 25.80 24 GLU B N 1
ATOM 2652 C CA . GLU B 1 24 ? 5.670 19.001 27.653 1.00 25.28 24 GLU B CA 1
ATOM 2653 C C . GLU B 1 24 ? 6.284 19.202 26.270 1.00 22.64 24 GLU B C 1
ATOM 2654 O O . GLU B 1 24 ? 7.343 18.605 26.034 1.00 24.93 24 GLU B O 1
ATOM 2665 N N . GLU B 1 25 ? 5.657 20.043 25.450 1.00 24.14 25 GLU B N 1
ATOM 2666 C CA . GLU B 1 25 ? 6.251 20.334 24.140 1.00 23.59 25 GLU B CA 1
ATOM 2667 C C . GLU B 1 25 ? 7.626 21.003 24.303 1.00 23.19 25 GLU B C 1
ATOM 2668 O O . GLU B 1 25 ? 8.609 20.688 23.619 1.00 23.18 25 GLU B O 1
ATOM 2674 N N . MET B 1 26 ? 7.613 22.002 25.215 1.00 23.19 26 MET B N 1
ATOM 2675 C CA . MET B 1 26 ? 8.861 22.747 25.350 1.00 21.27 26 MET B CA 1
ATOM 2676 C C . MET B 1 26 ? 9.950 21.905 25.952 1.00 19.02 26 MET B C 1
ATOM 2677 O O . MET B 1 26 ? 11.096 22.021 25.585 1.00 20.59 26 MET B O 1
ATOM 2682 N N . MET B 1 27 ? 9.644 21.044 26.934 1.00 19.87 27 MET B N 1
ATOM 2683 C CA . MET B 1 27 ? 10.641 20.119 27.464 1.00 22.91 27 MET B CA 1
ATOM 2684 C C . MET B 1 27 ? 11.205 19.154 26.395 1.00 18.72 27 MET B C 1
ATOM 2685 O O . MET B 1 27 ? 12.427 19.060 26.389 1.00 22.08 27 MET B O 1
ATOM 2690 N N . ASP B 1 28 ? 10.355 18.695 25.470 1.00 20.64 28 ASP B N 1
ATOM 2691 C CA . ASP B 1 28 ? 10.953 17.848 24.391 1.00 23.24 28 ASP B CA 1
ATOM 2692 C C . ASP B 1 28 ? 11.858 18.617 23.422 1.00 23.99 28 ASP B C 1
ATOM 2693 O O . ASP B 1 28 ? 12.958 18.182 23.095 1.00 24.53 28 ASP B O 1
ATOM 2698 N N . ASN B 1 29 ? 11.450 19.870 23.047 1.00 21.38 29 ASN B N 1
ATOM 2699 C CA . ASN B 1 29 ? 12.234 20.625 22.125 1.00 18.83 29 ASN B CA 1
ATOM 2700 C C . ASN B 1 29 ? 13.558 21.072 22.719 1.00 20.64 29 ASN B C 1
ATOM 2701 O O . ASN B 1 29 ? 14.640 21.127 22.168 1.00 20.76 29 ASN B O 1
ATOM 2706 N N . VAL B 1 30 ? 13.450 21.491 24.045 1.00 20.31 30 VAL B N 1
ATOM 2707 C CA . VAL B 1 30 ? 14.686 21.868 24.753 1.00 19.47 30 VAL B CA 1
ATOM 2708 C C . VAL B 1 30 ? 15.689 20.703 24.892 1.00 18.51 30 VAL B C 1
ATOM 2709 O O . VAL B 1 30 ? 16.892 20.943 24.808 1.00 19.28 30 VAL B O 1
ATOM 2713 N N . ARG B 1 31 ? 15.176 19.478 25.104 1.00 20.58 31 ARG B N 1
ATOM 2714 C CA . ARG B 1 31 ? 16.128 18.319 25.207 1.00 23.02 31 ARG B CA 1
ATOM 2715 C C . ARG B 1 31 ? 16.757 18.076 23.835 1.00 21.68 31 ARG B C 1
ATOM 2716 O O . ARG B 1 31 ? 17.990 17.826 23.884 1.00 23.02 31 ARG B O 1
ATOM 2724 N N . LYS B 1 32 ? 16.015 18.275 22.780 1.00 21.14 32 LYS B N 1
ATOM 2725 C CA . LYS B 1 32 ? 16.647 18.077 21.451 1.00 22.10 32 LYS B CA 1
ATOM 2726 C C . LYS B 1 32 ? 17.710 19.119 21.175 1.00 20.91 32 LYS B C 1
ATOM 2727 O O . LYS B 1 32 ? 18.826 18.883 20.729 1.00 23.95 32 LYS B O 1
ATOM 2733 N N . THR B 1 33 ? 17.400 20.391 21.611 1.00 20.38 33 THR B N 1
ATOM 2734 C CA . THR B 1 33 ? 18.406 21.456 21.485 1.00 19.95 33 THR B CA 1
ATOM 2735 C C . THR B 1 33 ? 19.661 21.171 22.290 1.00 20.95 33 THR B C 1
ATOM 2736 O O . THR B 1 33 ? 20.777 21.410 21.883 1.00 21.49 33 THR B O 1
ATOM 2740 N N . ALA B 1 34 ? 19.469 20.705 23.565 1.00 20.88 34 ALA B N 1
ATOM 2741 C CA . ALA B 1 34 ? 20.548 20.435 24.462 1.00 20.43 34 ALA B CA 1
ATOM 2742 C C . ALA B 1 34 ? 21.445 19.283 23.954 1.00 20.94 34 ALA B C 1
ATOM 2743 O O . ALA B 1 34 ? 22.648 19.403 24.194 1.00 21.12 34 ALA B O 1
ATOM 2745 N N . ARG B 1 35 ? 20.820 18.348 23.172 1.00 21.35 35 ARG B N 1
ATOM 2746 C CA . ARG B 1 35 ? 21.797 17.331 22.667 1.00 24.94 35 ARG B CA 1
ATOM 2747 C C . ARG B 1 35 ? 22.711 17.918 21.628 1.00 24.54 35 ARG B C 1
ATOM 2748 O O . ARG B 1 35 ? 23.934 17.577 21.575 1.00 23.87 35 ARG B O 1
ATOM 2756 N N . GLN B 1 36 ? 22.162 18.862 20.740 1.00 20.90 36 GLN B N 1
ATOM 2757 C CA . GLN B 1 36 ? 23.100 19.485 19.818 1.00 22.22 36 GLN B CA 1
ATOM 2758 C C . GLN B 1 36 ? 24.199 20.312 20.416 1.00 21.41 36 GLN B C 1
ATOM 2759 O O . GLN B 1 36 ? 25.366 20.336 20.102 1.00 22.72 36 GLN B O 1
ATOM 2765 N N . ILE B 1 37 ? 23.837 21.108 21.518 1.00 21.02 37 ILE B N 1
ATOM 2766 C CA . ILE B 1 37 ? 24.832 21.907 22.180 1.00 19.44 37 ILE B CA 1
ATOM 2767 C C . ILE B 1 37 ? 25.868 21.046 22.923 1.00 20.39 37 ILE B C 1
ATOM 2768 O O . ILE B 1 37 ? 27.092 21.310 22.966 1.00 21.21 37 ILE B O 1
ATOM 2773 N N . ALA B 1 38 ? 25.284 19.910 23.458 1.00 21.45 38 ALA B N 1
ATOM 2774 C CA . ALA B 1 38 ? 26.198 19.000 24.186 1.00 20.17 38 ALA B CA 1
ATOM 2775 C C . ALA B 1 38 ? 27.246 18.393 23.252 1.00 23.71 38 ALA B C 1
ATOM 2776 O O . ALA B 1 38 ? 28.436 18.249 23.565 1.00 23.22 38 ALA B O 1
ATOM 2778 N N . GLU B 1 39 ? 26.847 18.137 22.004 1.00 22.56 39 GLU B N 1
ATOM 2779 C CA . GLU B 1 39 ? 27.836 17.626 21.052 1.00 23.73 39 GLU B CA 1
ATOM 2780 C C . GLU B 1 39 ? 28.955 18.582 20.807 1.00 23.03 39 GLU B C 1
ATOM 2781 O O . GLU B 1 39 ? 30.159 18.353 20.612 1.00 26.08 39 GLU B O 1
ATOM 2787 N N . ILE B 1 40 ? 28.558 19.919 20.725 1.00 20.97 40 ILE B N 1
ATOM 2788 C CA . ILE B 1 40 ? 29.514 20.954 20.471 1.00 22.86 40 ILE B CA 1
ATOM 2789 C C . ILE B 1 40 ? 30.474 21.161 21.620 1.00 21.65 40 ILE B C 1
ATOM 2790 O O . ILE B 1 40 ? 31.682 21.403 21.547 1.00 24.01 40 ILE B O 1
ATOM 2795 N N . ILE B 1 41 ? 29.952 21.060 22.899 1.00 21.80 41 ILE B N 1
ATOM 2796 C CA . ILE B 1 41 ? 30.761 21.073 24.094 1.00 22.83 41 ILE B CA 1
ATOM 2797 C C . ILE B 1 41 ? 31.695 19.815 24.162 1.00 23.51 41 ILE B C 1
ATOM 2798 O O . ILE B 1 41 ? 32.869 20.063 24.364 1.00 25.54 41 ILE B O 1
ATOM 2807 N N . ALA B 1 42 ? 31.194 18.696 23.753 1.00 24.30 42 ALA B N 1
ATOM 2808 C CA . ALA B 1 42 ? 32.124 17.488 23.735 1.00 24.68 42 ALA B CA 1
ATOM 2809 C C . ALA B 1 42 ? 33.259 17.695 22.791 1.00 28.40 42 ALA B C 1
ATOM 2810 O O . ALA B 1 42 ? 34.383 17.156 22.869 1.00 30.20 42 ALA B O 1
ATOM 2812 N N . ARG B 1 43 ? 33.026 18.452 21.676 1.00 27.93 43 ARG B N 1
ATOM 2813 C CA . ARG B 1 43 ? 34.149 18.723 20.763 1.00 29.33 43 ARG B CA 1
ATOM 2814 C C . ARG B 1 43 ? 35.145 19.729 21.190 1.00 29.20 43 ARG B C 1
ATOM 2815 O O . ARG B 1 43 ? 36.097 20.062 20.460 1.00 31.89 43 ARG B O 1
ATOM 2823 N N . GLY B 1 44 ? 35.045 20.379 22.404 1.00 26.10 44 GLY B N 1
ATOM 2824 C CA . GLY B 1 44 ? 36.004 21.314 22.876 1.00 28.60 44 GLY B CA 1
ATOM 2825 C C . GLY B 1 44 ? 35.767 22.831 22.732 1.00 27.04 44 GLY B C 1
ATOM 2826 O O . GLY B 1 44 ? 36.581 23.624 23.195 1.00 29.83 44 GLY B O 1
ATOM 2827 N N . TYR B 1 45 ? 34.611 23.113 22.111 1.00 26.28 45 TYR B N 1
ATOM 2828 C CA . TYR B 1 45 ? 34.295 24.574 22.022 1.00 26.63 45 TYR B CA 1
ATOM 2829 C C . TYR B 1 45 ? 33.893 25.240 23.335 1.00 24.91 45 TYR B C 1
ATOM 2830 O O . TYR B 1 45 ? 33.415 24.537 24.266 1.00 27.05 45 TYR B O 1
ATOM 2839 N N . GLU B 1 46 ? 34.248 26.476 23.558 1.00 24.18 46 GLU B N 1
ATOM 2840 C CA . GLU B 1 46 ? 33.819 27.336 24.708 1.00 23.58 46 GLU B CA 1
ATOM 2841 C C . GLU B 1 46 ? 32.476 27.958 24.252 1.00 26.37 46 GLU B C 1
ATOM 2842 O O . GLU B 1 46 ? 32.461 28.721 23.260 1.00 27.21 46 GLU B O 1
ATOM 2848 N N . VAL B 1 47 ? 31.364 27.582 24.806 1.00 22.97 47 VAL B N 1
ATOM 2849 C CA . VAL B 1 47 ? 30.031 27.955 24.370 1.00 21.99 47 VAL B CA 1
ATOM 2850 C C . VAL B 1 47 ? 29.314 28.931 25.314 1.00 22.86 47 VAL B C 1
ATOM 2851 O O . VAL B 1 47 ? 29.379 28.772 26.528 1.00 23.88 47 VAL B O 1
ATOM 2855 N N . VAL B 1 48 ? 28.735 29.938 24.663 1.00 21.98 48 VAL B N 1
ATOM 2856 C CA . VAL B 1 48 ? 27.902 30.956 25.303 1.00 18.81 48 VAL B CA 1
ATOM 2857 C C . VAL B 1 48 ? 26.581 30.957 24.595 1.00 20.01 48 VAL B C 1
ATOM 2858 O O . VAL B 1 48 ? 26.521 30.853 23.362 1.00 20.49 48 VAL B O 1
ATOM 2862 N N . ILE B 1 49 ? 25.449 30.932 25.292 1.00 18.97 49 ILE B N 1
ATOM 2863 C CA . ILE B 1 49 ? 24.144 30.724 24.758 1.00 17.55 49 ILE B CA 1
ATOM 2864 C C . ILE B 1 49 ? 23.190 31.922 24.930 1.00 17.37 49 ILE B C 1
ATOM 2865 O O . ILE B 1 49 ? 23.193 32.535 25.999 1.00 17.86 49 ILE B O 1
ATOM 2870 N N . THR B 1 50 ? 22.547 32.249 23.813 1.00 17.77 50 THR B N 1
ATOM 2871 C CA . THR B 1 50 ? 21.424 33.214 23.905 1.00 14.64 50 THR B CA 1
ATOM 2872 C C . THR B 1 50 ? 20.255 32.655 23.151 1.00 17.88 50 THR B C 1
ATOM 2873 O O . THR B 1 50 ? 20.334 31.588 22.476 1.00 18.37 50 THR B O 1
ATOM 2880 N N . HIS B 1 51 ? 19.064 33.253 23.130 1.00 17.16 51 HIS B N 1
ATOM 2881 C CA . HIS B 1 51 ? 17.848 32.721 22.604 1.00 17.03 51 HIS B CA 1
ATOM 2882 C C . HIS B 1 51 ? 16.780 33.806 22.353 1.00 17.54 51 HIS B C 1
ATOM 2883 O O . HIS B 1 51 ? 17.044 34.935 22.776 1.00 18.37 51 HIS B O 1
ATOM 2890 N N . GLY B 1 52 ? 15.733 33.439 21.696 1.00 19.25 52 GLY B N 1
ATOM 2891 C CA . GLY B 1 52 ? 14.605 34.351 21.504 1.00 17.36 52 GLY B CA 1
ATOM 2892 C C . GLY B 1 52 ? 13.572 34.166 22.618 1.00 20.57 52 GLY B C 1
ATOM 2893 O O . GLY B 1 52 ? 13.669 33.275 23.471 1.00 19.86 52 GLY B O 1
ATOM 2894 N N . ASN B 1 53 ? 12.535 35.040 22.621 1.00 18.69 53 ASN B N 1
ATOM 2895 C CA . ASN B 1 53 ? 11.437 34.855 23.585 1.00 18.63 53 ASN B CA 1
ATOM 2896 C C . ASN B 1 53 ? 10.098 35.364 23.079 1.00 18.88 53 ASN B C 1
ATOM 2897 O O . ASN B 1 53 ? 9.211 35.539 23.846 1.00 21.59 53 ASN B O 1
ATOM 2902 N N . GLY B 1 54 ? 9.954 35.538 21.735 1.00 21.95 54 GLY B N 1
ATOM 2903 C CA . GLY B 1 54 ? 8.679 36.165 21.283 1.00 22.10 54 GLY B CA 1
ATOM 2904 C C . GLY B 1 54 ? 7.404 35.442 21.667 1.00 22.22 54 GLY B C 1
ATOM 2905 O O . GLY B 1 54 ? 6.522 36.131 22.250 1.00 23.33 54 GLY B O 1
ATOM 2906 N N . PRO B 1 55 ? 7.300 34.156 21.414 1.00 22.89 55 PRO B N 1
ATOM 2907 C CA . PRO B 1 55 ? 6.082 33.449 21.768 1.00 23.43 55 PRO B CA 1
ATOM 2908 C C . PRO B 1 55 ? 5.920 33.368 23.271 1.00 22.11 55 PRO B C 1
ATOM 2909 O O . PRO B 1 55 ? 4.825 33.335 23.783 1.00 24.71 55 PRO B O 1
ATOM 2913 N N . GLN B 1 56 ? 7.022 33.345 24.051 1.00 19.12 56 GLN B N 1
ATOM 2914 C CA . GLN B 1 56 ? 6.960 33.205 25.491 1.00 20.52 56 GLN B CA 1
ATOM 2915 C C . GLN B 1 56 ? 6.542 34.500 26.194 1.00 19.45 56 GLN B C 1
ATOM 2916 O O . GLN B 1 56 ? 5.649 34.486 27.026 1.00 19.86 56 GLN B O 1
ATOM 2922 N N . VAL B 1 57 ? 7.085 35.627 25.748 1.00 17.88 57 VAL B N 1
ATOM 2923 C CA . VAL B 1 57 ? 6.601 36.917 26.272 1.00 20.39 57 VAL B CA 1
ATOM 2924 C C . VAL B 1 57 ? 5.149 37.080 25.758 1.00 22.31 57 VAL B C 1
ATOM 2925 O O . VAL B 1 57 ? 4.388 37.551 26.593 1.00 19.77 57 VAL B O 1
ATOM 2932 N N . GLY B 1 58 ? 4.915 36.629 24.489 1.00 22.43 58 GLY B N 1
ATOM 2933 C CA . GLY B 1 58 ? 3.465 36.836 24.076 1.00 20.54 58 GLY B CA 1
ATOM 2934 C C . GLY B 1 58 ? 2.487 36.016 24.994 1.00 19.97 58 GLY B C 1
ATOM 2935 O O . GLY B 1 58 ? 1.467 36.655 25.334 1.00 23.15 58 GLY B O 1
ATOM 2936 N N . SER B 1 59 ? 2.865 34.777 25.281 1.00 19.95 59 SER B N 1
ATOM 2937 C CA . SER B 1 59 ? 1.958 34.040 26.207 1.00 19.43 59 SER B CA 1
ATOM 2938 C C . SER B 1 59 ? 1.811 34.707 27.553 1.00 19.43 59 SER B C 1
ATOM 2939 O O . SER B 1 59 ? 0.732 34.798 28.134 1.00 20.19 59 SER B O 1
ATOM 2944 N N . LEU B 1 60 ? 2.934 35.223 28.140 1.00 18.14 60 LEU B N 1
ATOM 2945 C CA . LEU B 1 60 ? 2.791 35.948 29.405 1.00 17.84 60 LEU B CA 1
ATOM 2946 C C . LEU B 1 60 ? 1.905 37.221 29.324 1.00 18.63 60 LEU B C 1
ATOM 2947 O O . LEU B 1 60 ? 1.207 37.392 30.310 1.00 21.09 60 LEU B O 1
ATOM 2952 N N . LEU B 1 61 ? 2.031 37.937 28.199 1.00 19.88 61 LEU B N 1
ATOM 2953 C CA . LEU B 1 61 ? 1.126 39.109 28.087 1.00 21.73 61 LEU B CA 1
ATOM 2954 C C . LEU B 1 61 ? -0.338 38.598 27.944 1.00 19.59 61 LEU B C 1
ATOM 2955 O O . LEU B 1 61 ? -1.092 39.350 28.647 1.00 21.46 61 LEU B O 1
ATOM 2960 N N . LEU B 1 62 ? -0.580 37.563 27.252 1.00 20.02 62 LEU B N 1
ATOM 2961 C CA . LEU B 1 62 ? -1.978 37.026 27.177 1.00 21.12 62 LEU B CA 1
ATOM 2962 C C . LEU B 1 62 ? -2.506 36.631 28.534 1.00 22.39 62 LEU B C 1
ATOM 2963 O O . LEU B 1 62 ? -3.521 36.974 29.139 1.00 21.86 62 LEU B O 1
ATOM 2968 N N . HIS B 1 63 ? -1.654 35.850 29.300 1.00 19.95 63 HIS B N 1
ATOM 2969 C CA . HIS B 1 63 ? -2.005 35.406 30.617 1.00 20.14 63 HIS B CA 1
ATOM 2970 C C . HIS B 1 63 ? -2.344 36.570 31.516 1.00 20.16 63 HIS B C 1
ATOM 2971 O O . HIS B 1 63 ? -3.279 36.508 32.362 1.00 20.87 63 HIS B O 1
ATOM 2978 N N . MET B 1 64 ? -1.490 37.637 31.572 1.00 19.27 64 MET B N 1
ATOM 2979 C CA . MET B 1 64 ? -1.686 38.695 32.523 1.00 19.63 64 MET B CA 1
ATOM 2980 C C . MET B 1 64 ? -2.905 39.593 32.103 1.00 19.92 64 MET B C 1
ATOM 2981 O O . MET B 1 64 ? -3.461 40.064 33.039 1.00 22.55 64 MET B O 1
ATOM 2986 N N . ASP B 1 65 ? -3.119 39.662 30.783 1.00 22.24 65 ASP B N 1
ATOM 2987 C CA . ASP B 1 65 ? -4.379 40.416 30.445 1.00 26.19 65 ASP B CA 1
ATOM 2988 C C . ASP B 1 65 ? -5.604 39.642 30.980 1.00 26.47 65 ASP B C 1
ATOM 2989 O O . ASP B 1 65 ? -6.491 40.247 31.608 1.00 26.42 65 ASP B O 1
ATOM 2994 N N . ALA B 1 66 ? -5.553 38.321 30.882 1.00 24.18 66 ALA B N 1
ATOM 2995 C CA . ALA B 1 66 ? -6.690 37.538 31.404 1.00 26.03 66 ALA B CA 1
ATOM 2996 C C . ALA B 1 66 ? -6.752 37.536 32.919 1.00 25.69 66 ALA B C 1
ATOM 2997 O O . ALA B 1 66 ? -7.779 37.596 33.591 1.00 25.42 66 ALA B O 1
ATOM 2999 N N . GLY B 1 67 ? -5.577 37.446 33.602 1.00 22.31 67 GLY B N 1
ATOM 3000 C CA . GLY B 1 67 ? -5.552 37.470 35.064 1.00 21.92 67 GLY B CA 1
ATOM 3001 C C . GLY B 1 67 ? -6.180 38.742 35.595 1.00 24.84 67 GLY B C 1
ATOM 3002 O O . GLY B 1 67 ? -6.753 38.833 36.679 1.00 25.47 67 GLY B O 1
ATOM 3003 N N . GLN B 1 68 ? -5.741 39.907 34.993 1.00 23.59 68 GLN B N 1
ATOM 3004 C CA . GLN B 1 68 ? -6.233 41.208 35.437 1.00 24.64 68 GLN B CA 1
ATOM 3005 C C . GLN B 1 68 ? -7.762 41.257 35.209 1.00 27.12 68 GLN B C 1
ATOM 3006 O O . GLN B 1 68 ? -8.416 41.694 36.140 1.00 25.93 68 GLN B O 1
ATOM 3012 N N . ALA B 1 69 ? -8.173 40.697 34.089 1.00 24.85 69 ALA B N 1
ATOM 3013 C CA . ALA B 1 69 ? -9.676 40.765 33.884 1.00 27.38 69 ALA B CA 1
ATOM 3014 C C . ALA B 1 69 ? -10.430 39.851 34.802 1.00 30.84 69 ALA B C 1
ATOM 3015 O O . ALA B 1 69 ? -11.512 40.258 35.241 1.00 33.91 69 ALA B O 1
ATOM 3017 N N . THR B 1 70 ? -9.941 38.666 35.144 1.00 29.03 70 THR B N 1
ATOM 3018 C CA . THR B 1 70 ? -10.693 37.690 35.936 1.00 29.20 70 THR B CA 1
ATOM 3019 C C . THR B 1 70 ? -10.549 37.858 37.411 1.00 32.15 70 THR B C 1
ATOM 3020 O O . THR B 1 70 ? -11.492 37.724 38.211 1.00 31.39 70 THR B O 1
ATOM 3024 N N . TYR B 1 71 ? -9.326 38.177 37.897 1.00 29.04 71 TYR B N 1
ATOM 3025 C CA . TYR B 1 71 ? -9.045 38.233 39.322 1.00 28.26 71 TYR B CA 1
ATOM 3026 C C . TYR B 1 71 ? -8.697 39.636 39.737 1.00 28.48 71 TYR B C 1
ATOM 3027 O O . TYR B 1 71 ? -8.631 39.889 40.969 1.00 32.74 71 TYR B O 1
ATOM 3036 N N . GLY B 1 72 ? -8.559 40.660 38.887 1.00 29.47 72 GLY B N 1
ATOM 3037 C CA . GLY B 1 72 ? -8.287 42.013 39.305 1.00 28.00 72 GLY B CA 1
ATOM 3038 C C . GLY B 1 72 ? -6.881 42.348 39.794 1.00 30.51 72 GLY B C 1
ATOM 3039 O O . GLY B 1 72 ? -6.501 43.426 40.318 1.00 32.52 72 GLY B O 1
ATOM 3040 N N . ILE B 1 73 ? -6.051 41.360 39.491 1.00 26.09 73 ILE B N 1
ATOM 3041 C CA . ILE B 1 73 ? -4.609 41.475 39.903 1.00 27.07 73 ILE B CA 1
ATOM 3042 C C . ILE B 1 73 ? -3.883 42.186 38.784 1.00 23.62 73 ILE B C 1
ATOM 3043 O O . ILE B 1 73 ? -4.205 42.097 37.594 1.00 26.27 73 ILE B O 1
ATOM 3048 N N . PRO B 1 74 ? -2.878 43.025 39.087 1.00 23.51 74 PRO B N 1
ATOM 3049 C CA . PRO B 1 74 ? -2.331 43.872 38.069 1.00 22.81 74 PRO B CA 1
ATOM 3050 C C . PRO B 1 74 ? -1.475 43.146 37.035 1.00 22.80 74 PRO B C 1
ATOM 3051 O O . PRO B 1 74 ? -0.770 42.169 37.417 1.00 26.96 74 PRO B O 1
ATOM 3055 N N . ALA B 1 75 ? -1.616 43.523 35.797 1.00 21.88 75 ALA B N 1
ATO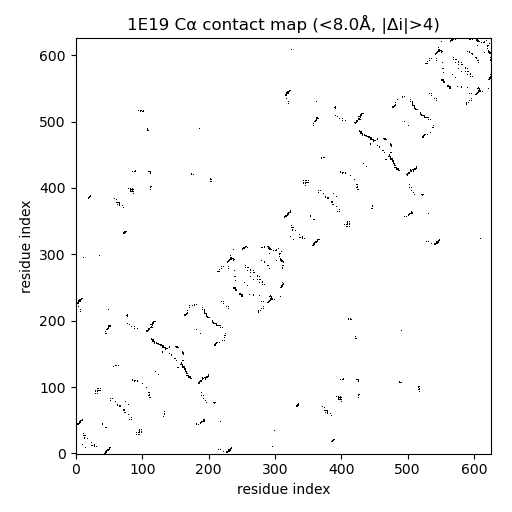M 3056 C CA . ALA B 1 75 ? -0.753 42.971 34.755 1.00 22.76 75 ALA B CA 1
ATOM 3057 C C . ALA B 1 75 ? 0.616 43.700 34.878 1.00 19.83 75 ALA B C 1
ATOM 3058 O O . ALA B 1 75 ? 0.672 44.898 35.242 1.00 23.86 75 ALA B O 1
ATOM 3060 N N . GLN B 1 76 ? 1.673 42.969 34.623 1.00 18.47 76 GLN B N 1
ATOM 3061 C CA . GLN B 1 76 ? 3.004 43.639 34.693 1.00 19.01 76 GLN B CA 1
ATOM 3062 C C . GLN B 1 76 ? 3.450 44.062 33.341 1.00 19.28 76 GLN B C 1
ATOM 3063 O O . GLN B 1 76 ? 3.116 43.490 32.305 1.00 19.04 76 GLN B O 1
ATOM 3069 N N . PRO B 1 77 ? 4.329 45.039 33.227 1.00 17.08 77 PRO B N 1
ATOM 3070 C CA . PRO B 1 77 ? 4.762 45.642 31.986 1.00 18.77 77 PRO B CA 1
ATOM 3071 C C . PRO B 1 77 ? 5.744 44.790 31.192 1.00 18.52 77 PRO B C 1
ATOM 3072 O O . PRO B 1 77 ? 6.252 43.755 31.732 1.00 18.40 77 PRO B O 1
ATOM 3076 N N . MET B 1 78 ? 6.103 45.136 29.973 1.00 18.01 78 MET B N 1
ATOM 3077 C CA . MET B 1 78 ? 6.908 44.277 29.097 1.00 17.66 78 MET B CA 1
ATOM 3078 C C . MET B 1 78 ? 8.272 44.060 29.650 1.00 18.47 78 MET B C 1
ATOM 3079 O O . MET B 1 78 ? 8.827 42.926 29.287 1.00 16.84 78 MET B O 1
ATOM 3084 N N . ASP B 1 79 ? 8.901 44.988 30.336 1.00 16.73 79 ASP B N 1
ATOM 3085 C CA . ASP B 1 79 ? 10.299 44.675 30.836 1.00 16.36 79 ASP B CA 1
ATOM 3086 C C . ASP B 1 79 ? 10.159 43.555 31.871 1.00 14.96 79 ASP B C 1
ATOM 3087 O O . ASP B 1 79 ? 11.051 42.677 31.847 1.00 15.69 79 ASP B O 1
ATOM 3092 N N . VAL B 1 80 ? 9.197 43.577 32.779 1.00 16.71 80 VAL B N 1
ATOM 3093 C CA . VAL B 1 80 ? 8.993 42.488 33.702 1.00 17.22 80 VAL B CA 1
ATOM 3094 C C . VAL B 1 80 ? 8.671 41.201 32.961 1.00 15.21 80 VAL B C 1
ATOM 3095 O O . VAL B 1 80 ? 9.251 40.123 33.279 1.00 15.36 80 VAL B O 1
ATOM 3099 N N . ALA B 1 81 ? 7.840 41.193 31.904 1.00 15.87 81 ALA B N 1
ATOM 3100 C CA . ALA B 1 81 ? 7.559 39.962 31.153 1.00 15.35 81 ALA B CA 1
ATOM 3101 C C . ALA B 1 81 ? 8.818 39.422 30.539 1.00 16.38 81 ALA B C 1
ATOM 3102 O O . ALA B 1 81 ? 9.003 38.179 30.565 1.00 16.98 81 ALA B O 1
ATOM 3104 N N . GLY B 1 82 ? 9.731 40.298 30.108 1.00 15.64 82 GLY B N 1
ATOM 3105 C CA . GLY B 1 82 ? 10.986 39.762 29.517 1.00 15.46 82 GLY B CA 1
ATOM 3106 C C . GLY B 1 82 ? 11.826 39.141 30.609 1.00 17.09 82 GLY B C 1
ATOM 3107 O O . GLY B 1 82 ? 12.354 38.042 30.367 1.00 16.45 82 GLY B O 1
ATOM 3108 N N . ALA B 1 83 ? 11.889 39.744 31.806 1.00 15.69 83 ALA B N 1
ATOM 3109 C CA . ALA B 1 83 ? 12.670 39.100 32.903 1.00 15.23 83 ALA B CA 1
ATOM 3110 C C . ALA B 1 83 ? 12.061 37.778 33.292 1.00 16.32 83 ALA B C 1
ATOM 3111 O O . ALA B 1 83 ? 12.784 36.777 33.541 1.00 15.06 83 ALA B O 1
ATOM 3113 N N . MET B 1 84 ? 10.730 37.680 33.354 1.00 14.92 84 MET B N 1
ATOM 3114 C CA . MET B 1 84 ? 10.070 36.373 33.634 1.00 16.78 84 MET B CA 1
ATOM 3115 C C . MET B 1 84 ? 10.452 35.343 32.575 1.00 14.93 84 MET B C 1
ATOM 3116 O O . MET B 1 84 ? 10.763 34.209 32.910 1.00 15.90 84 MET B O 1
ATOM 3121 N N . SER B 1 85 ? 10.466 35.769 31.302 1.00 15.50 85 SER B N 1
ATOM 3122 C CA . SER B 1 85 ? 10.822 34.810 30.229 1.00 14.15 85 SER B CA 1
ATOM 3123 C C . SER B 1 85 ? 12.249 34.314 30.364 1.00 14.81 85 SER B C 1
ATOM 3124 O O . SER B 1 85 ? 12.556 33.204 29.955 1.00 15.76 85 SER B O 1
ATOM 3127 N N . GLN B 1 86 ? 13.150 35.226 30.750 1.00 15.41 86 GLN B N 1
ATOM 3128 C CA . GLN B 1 86 ? 14.573 34.771 30.895 1.00 14.56 86 GLN B CA 1
ATOM 3129 C C . GLN B 1 86 ? 14.656 33.732 31.997 1.00 13.80 86 GLN B C 1
ATOM 3130 O O . GLN B 1 86 ? 15.453 32.766 31.808 1.00 15.02 86 GLN B O 1
ATOM 3136 N N . GLY B 1 87 ? 13.942 33.901 33.121 1.00 14.89 87 GLY B N 1
ATOM 3137 C CA . GLY B 1 87 ? 14.033 32.880 34.191 1.00 14.08 87 GLY B CA 1
ATOM 3138 C C . GLY B 1 87 ? 13.418 31.538 33.696 1.00 16.69 87 GLY B C 1
ATOM 3139 O O . GLY B 1 87 ? 14.014 30.492 33.878 1.00 16.64 87 GLY B O 1
ATOM 3140 N N . TRP B 1 88 ? 12.278 31.647 33.033 1.00 15.46 88 TRP B N 1
ATOM 3141 C CA . TRP B 1 88 ? 11.578 30.414 32.486 1.00 15.56 88 TRP B CA 1
ATOM 3142 C C . TRP B 1 88 ? 12.475 29.649 31.508 1.00 15.51 88 TRP B C 1
ATOM 3143 O O . TRP B 1 88 ? 12.751 28.439 31.744 1.00 15.59 88 TRP B O 1
ATOM 3154 N N . ILE B 1 89 ? 12.860 30.341 30.429 1.00 15.09 89 ILE B N 1
ATOM 3155 C CA . ILE B 1 89 ? 13.617 29.611 29.372 1.00 15.20 89 ILE B CA 1
ATOM 3156 C C . ILE B 1 89 ? 14.962 29.220 29.878 1.00 16.05 89 ILE B C 1
ATOM 3157 O O . ILE B 1 89 ? 15.483 28.103 29.542 1.00 17.30 89 ILE B O 1
ATOM 3162 N N . GLY B 1 90 ? 15.635 30.130 30.613 1.00 15.33 90 GLY B N 1
ATOM 3163 C CA . GLY B 1 90 ? 17.005 29.778 31.088 1.00 16.11 90 GLY B CA 1
ATOM 3164 C C . GLY B 1 90 ? 16.927 28.671 32.074 1.00 15.59 90 GLY B C 1
ATOM 3165 O O . GLY B 1 90 ? 17.852 27.773 32.022 1.00 16.54 90 GLY B O 1
ATOM 3166 N N . TYR B 1 91 ? 15.977 28.532 32.969 1.00 15.99 91 TYR B N 1
ATOM 3167 C CA . TYR B 1 91 ? 15.861 27.346 33.859 1.00 15.07 91 TYR B CA 1
ATOM 3168 C C . TYR B 1 91 ? 15.724 26.120 32.976 1.00 16.59 91 TYR B C 1
ATOM 3169 O O . TYR B 1 91 ? 16.483 25.131 33.246 1.00 16.08 91 TYR B O 1
ATOM 3178 N N . MET B 1 92 ? 14.876 26.104 31.951 1.00 16.02 92 MET B N 1
ATOM 3179 C CA . MET B 1 92 ? 14.711 24.828 31.210 1.00 15.66 92 MET B CA 1
ATOM 3180 C C . MET B 1 92 ? 15.973 24.505 30.458 1.00 15.24 92 MET B C 1
ATOM 3181 O O . MET B 1 92 ? 16.369 23.257 30.452 1.00 17.13 92 MET B O 1
ATOM 3186 N N . ILE B 1 93 ? 16.662 25.473 29.845 1.00 15.88 93 ILE B N 1
ATOM 3187 C CA . ILE B 1 93 ? 17.921 25.131 29.092 1.00 16.43 93 ILE B CA 1
ATOM 3188 C C . ILE B 1 93 ? 18.995 24.778 30.065 1.00 16.62 93 ILE B C 1
ATOM 3189 O O . ILE B 1 93 ? 19.712 23.720 29.801 1.00 18.34 93 ILE B O 1
ATOM 3194 N N . GLN B 1 94 ? 19.223 25.428 31.205 1.00 16.67 94 GLN B N 1
ATOM 3195 C CA . GLN B 1 94 ? 20.374 25.075 32.080 1.00 15.86 94 GLN B CA 1
ATOM 3196 C C . GLN B 1 94 ? 20.107 23.696 32.634 1.00 16.75 94 GLN B C 1
ATOM 3197 O O . GLN B 1 94 ? 21.138 22.980 32.778 1.00 17.59 94 GLN B O 1
ATOM 3203 N N . GLN B 1 95 ? 18.913 23.309 32.992 1.00 16.39 95 GLN B N 1
ATOM 3204 C CA . GLN B 1 95 ? 18.684 21.935 33.593 1.00 14.76 95 GLN B CA 1
ATOM 3205 C C . GLN B 1 95 ? 18.878 20.949 32.417 1.00 16.10 95 GLN B C 1
ATOM 3206 O O . GLN B 1 95 ? 19.631 19.960 32.710 1.00 17.75 95 GLN B O 1
ATOM 3212 N N . ALA B 1 96 ? 18.310 21.121 31.258 1.00 16.92 96 ALA B N 1
ATOM 3213 C CA . ALA B 1 96 ? 18.464 20.024 30.220 1.00 16.33 96 ALA B CA 1
ATOM 3214 C C . ALA B 1 96 ? 19.923 19.947 29.806 1.00 17.77 96 ALA B C 1
ATOM 3215 O O . ALA B 1 96 ? 20.374 18.789 29.508 1.00 18.39 96 ALA B O 1
ATOM 3217 N N . LEU B 1 97 ? 20.638 21.034 29.616 1.00 17.28 97 LEU B N 1
ATOM 3218 C CA . LEU B 1 97 ? 22.028 20.931 29.140 1.00 18.65 97 LEU B CA 1
ATOM 3219 C C . LEU B 1 97 ? 22.862 20.375 30.231 1.00 19.44 97 LEU B C 1
ATOM 3220 O O . LEU B 1 97 ? 23.716 19.482 29.919 1.00 19.87 97 LEU B O 1
ATOM 3225 N N . LYS B 1 98 ? 22.847 20.719 31.485 1.00 17.38 98 LYS B N 1
ATOM 3226 C CA . LYS B 1 98 ? 23.675 20.073 32.542 1.00 16.30 98 LYS B CA 1
ATOM 3227 C C . LYS B 1 98 ? 23.249 18.641 32.609 1.00 17.85 98 LYS B C 1
ATOM 3228 O O . LYS B 1 98 ? 24.279 17.808 32.742 1.00 18.85 98 LYS B O 1
ATOM 3234 N N . ASN B 1 99 ? 22.008 18.225 32.434 1.00 18.23 99 ASN B N 1
ATOM 3235 C CA . ASN B 1 99 ? 21.677 16.771 32.511 1.00 18.21 99 ASN B CA 1
ATOM 3236 C C . ASN B 1 99 ? 22.280 16.096 31.284 1.00 20.50 99 ASN B C 1
ATOM 3237 O O . ASN B 1 99 ? 22.790 14.928 31.535 1.00 20.76 99 ASN B O 1
ATOM 3242 N N . GLU B 1 100 ? 22.242 16.643 30.113 1.00 18.75 100 GLU B N 1
ATOM 3243 C CA . GLU B 1 100 ? 22.730 15.872 28.872 1.00 18.13 100 GLU B CA 1
ATOM 3244 C C . GLU B 1 100 ? 24.191 15.834 29.046 1.00 22.56 100 GLU B C 1
ATOM 3245 O O . GLU B 1 100 ? 24.775 14.731 28.626 1.00 22.63 100 GLU B O 1
ATOM 3251 N N . LEU B 1 101 ? 24.951 16.767 29.526 1.00 19.75 101 LEU B N 1
ATOM 3252 C CA . LEU B 1 101 ? 26.401 16.670 29.727 1.00 20.18 101 LEU B CA 1
ATOM 3253 C C . LEU B 1 101 ? 26.658 15.634 30.818 1.00 21.41 101 LEU B C 1
ATOM 3254 O O . LEU B 1 101 ? 27.610 14.793 30.537 1.00 21.97 101 LEU B O 1
ATOM 3259 N N . ARG B 1 102 ? 25.893 15.519 31.872 1.00 20.91 102 ARG B N 1
ATOM 3260 C CA . ARG B 1 102 ? 26.206 14.500 32.908 1.00 22.80 102 ARG B CA 1
ATOM 3261 C C . ARG B 1 102 ? 25.938 13.165 32.202 1.00 24.73 102 ARG B C 1
ATOM 3262 O O . ARG B 1 102 ? 26.712 12.178 32.468 1.00 26.77 102 ARG B O 1
ATOM 3270 N N . LYS B 1 103 ? 24.951 12.965 31.385 1.00 23.19 103 LYS B N 1
ATOM 3271 C CA . LYS B 1 103 ? 24.706 11.663 30.721 1.00 26.75 103 LYS B CA 1
ATOM 3272 C C . LYS B 1 103 ? 25.886 11.301 29.858 1.00 26.99 103 LYS B C 1
ATOM 3273 O O . LYS B 1 103 ? 26.198 10.036 29.623 1.00 28.49 103 LYS B O 1
ATOM 3279 N N . ARG B 1 104 ? 26.608 12.241 29.334 1.00 23.37 104 ARG B N 1
ATOM 3280 C CA . ARG B 1 104 ? 27.847 12.067 28.504 1.00 21.85 104 ARG B CA 1
ATOM 3281 C C . ARG B 1 104 ? 29.074 11.930 29.420 1.00 20.61 104 ARG B C 1
ATOM 3282 O O . ARG B 1 104 ? 30.171 12.006 28.839 1.00 24.61 104 ARG B O 1
ATOM 3290 N N . GLY B 1 105 ? 28.953 11.810 30.689 1.00 22.55 105 GLY B N 1
ATOM 3291 C CA . GLY B 1 105 ? 30.067 11.683 31.644 1.00 24.16 105 GLY B CA 1
ATOM 3292 C C . GLY B 1 105 ? 30.910 12.918 31.850 1.00 23.88 105 GLY B C 1
ATOM 3293 O O . GLY B 1 105 ? 32.051 12.987 32.172 1.00 25.03 105 GLY B O 1
ATOM 3294 N N . MET B 1 106 ? 30.292 14.116 31.508 1.00 24.23 106 MET B N 1
ATOM 3295 C CA . MET B 1 106 ? 30.879 15.426 31.574 1.00 24.98 106 MET B CA 1
ATOM 3296 C C . MET B 1 106 ? 30.206 16.309 32.646 1.00 22.75 106 MET B C 1
ATOM 3297 O O . MET B 1 106 ? 28.954 16.482 32.623 1.00 26.27 106 MET B O 1
ATOM 3302 N N . GLU B 1 107 ? 30.956 16.747 33.610 1.00 25.05 107 GLU B N 1
ATOM 3303 C CA . GLU B 1 107 ? 30.338 17.633 34.669 1.00 24.28 107 GLU B CA 1
ATOM 3304 C C . GLU B 1 107 ? 30.653 19.062 34.260 1.00 24.57 107 GLU B C 1
ATOM 3305 O O . GLU B 1 107 ? 31.814 19.367 34.064 1.00 25.69 107 GLU B O 1
ATOM 3311 N N . LYS B 1 108 ? 29.596 19.920 34.034 1.00 22.23 108 LYS B N 1
ATOM 3312 C CA . LYS B 1 108 ? 29.966 21.282 33.684 1.00 21.29 108 LYS B CA 1
ATOM 3313 C C . LYS B 1 108 ? 28.978 22.171 34.489 1.00 19.18 108 LYS B C 1
ATOM 3314 O O . LYS B 1 108 ? 27.892 21.682 34.751 1.00 22.43 108 LYS B O 1
ATOM 3320 N N . LYS B 1 109 ? 29.431 23.395 34.663 1.00 19.58 109 LYS B N 1
ATOM 3321 C CA . LYS B 1 109 ? 28.483 24.368 35.368 1.00 19.70 109 LYS B CA 1
ATOM 3322 C C . LYS B 1 109 ? 27.757 25.142 34.250 1.00 19.18 109 LYS B C 1
ATOM 3323 O O . LYS B 1 109 ? 28.344 25.522 33.197 1.00 19.82 109 LYS B O 1
ATOM 3329 N N . VAL B 1 110 ? 26.436 25.249 34.425 1.00 18.86 110 VAL B N 1
ATOM 3330 C CA . VAL B 1 110 ? 25.567 25.841 33.397 1.00 17.34 110 VAL B CA 1
ATOM 3331 C C . VAL B 1 110 ? 24.610 26.782 34.157 1.00 19.05 110 VAL B C 1
ATOM 3332 O O . VAL B 1 110 ? 23.805 26.298 34.986 1.00 19.24 110 VAL B O 1
ATOM 3336 N N . VAL B 1 111 ? 24.689 28.102 33.863 1.00 16.94 111 VAL B N 1
ATOM 3337 C CA . VAL B 1 111 ? 23.852 29.050 34.623 1.00 15.33 111 VAL B CA 1
ATOM 3338 C C . VAL B 1 111 ? 23.202 30.039 33.674 1.00 16.25 111 VAL B C 1
ATOM 3339 O O . VAL B 1 111 ? 23.811 30.451 32.679 1.00 17.90 111 VAL B O 1
ATOM 3343 N N . THR B 1 112 ? 22.052 30.602 34.091 1.00 15.22 112 THR B N 1
ATOM 3344 C CA . THR B 1 112 ? 21.406 31.736 33.466 1.00 15.49 112 THR B CA 1
ATOM 3345 C C . THR B 1 112 ? 21.662 32.961 34.404 1.00 14.56 112 THR B C 1
ATOM 3346 O O . THR B 1 112 ? 21.446 32.977 35.617 1.00 16.10 112 THR B O 1
ATOM 3350 N N . ILE B 1 113 ? 22.074 33.999 33.692 1.00 15.30 113 ILE B N 1
ATOM 3351 C CA . ILE B 1 113 ? 22.250 35.349 34.341 1.00 15.51 113 ILE B CA 1
ATOM 3352 C C . ILE B 1 113 ? 21.175 36.305 33.789 1.00 15.84 113 ILE B C 1
ATOM 3353 O O . ILE B 1 113 ? 21.073 36.538 32.577 1.00 16.31 113 ILE B O 1
ATOM 3362 N N . ILE B 1 114 ? 20.349 36.907 34.699 1.00 16.14 114 ILE B N 1
ATOM 3363 C CA . ILE B 1 114 ? 19.285 37.836 34.209 1.00 15.27 114 ILE B CA 1
ATOM 3364 C C . ILE B 1 114 ? 19.976 39.110 33.677 1.00 16.13 114 ILE B C 1
ATOM 3365 O O . ILE B 1 114 ? 20.866 39.672 34.286 1.00 16.81 114 ILE B O 1
ATOM 3370 N N . THR B 1 115 ? 19.625 39.447 32.456 1.00 15.32 115 THR B N 1
ATOM 3371 C CA . THR B 1 115 ? 20.405 40.423 31.657 1.00 15.53 115 THR B CA 1
ATOM 3372 C C . THR B 1 115 ? 19.511 41.576 31.236 1.00 15.42 115 THR B C 1
ATOM 3373 O O . THR B 1 115 ? 18.422 41.435 30.735 1.00 16.23 115 THR B O 1
ATOM 3377 N N . GLN B 1 116 ? 20.144 42.781 31.403 1.00 15.68 116 GLN B N 1
ATOM 3378 C CA . GLN B 1 116 ? 19.554 44.046 30.945 1.00 15.82 116 GLN B CA 1
ATOM 3379 C C . GLN B 1 116 ? 20.363 44.612 29.763 1.00 15.14 116 GLN B C 1
ATOM 3380 O O . GLN B 1 116 ? 21.616 44.554 29.764 1.00 16.15 116 GLN B O 1
ATOM 3386 N N . THR B 1 117 ? 19.692 44.979 28.687 1.00 16.39 117 THR B N 1
ATOM 3387 C CA . THR B 1 117 ? 20.361 45.445 27.461 1.00 15.75 117 THR B CA 1
ATOM 3388 C C . THR B 1 117 ? 20.110 46.947 27.317 1.00 16.83 117 THR B C 1
ATOM 3389 O O . THR B 1 117 ? 18.959 47.391 27.130 1.00 16.65 117 THR B O 1
ATOM 3393 N N . ILE B 1 118 ? 21.214 47.692 27.316 1.00 16.72 118 ILE B N 1
ATOM 3394 C CA . ILE B 1 118 ? 21.136 49.131 27.208 1.00 17.96 118 ILE B CA 1
ATOM 3395 C C . ILE B 1 118 ? 20.908 49.604 25.747 1.00 17.25 118 ILE B C 1
ATOM 3396 O O . ILE B 1 118 ? 21.479 49.087 24.844 1.00 17.14 118 ILE B O 1
ATOM 3401 N N . VAL B 1 119 ? 19.947 50.561 25.705 1.00 16.32 119 VAL B N 1
ATOM 3402 C CA . VAL B 1 119 ? 19.722 51.242 24.396 1.00 16.63 119 VAL B CA 1
ATOM 3403 C C . VAL B 1 119 ? 19.805 52.758 24.658 1.00 17.75 119 VAL B C 1
ATOM 3404 O O . VAL B 1 119 ? 19.716 53.243 25.788 1.00 19.30 119 VAL B O 1
ATOM 3408 N N . ASP B 1 120 ? 19.926 53.513 23.534 1.00 19.90 120 ASP B N 1
ATOM 3409 C CA . ASP B 1 120 ? 19.972 55.024 23.685 1.00 19.05 120 ASP B CA 1
ATOM 3410 C C . ASP B 1 120 ? 18.513 55.522 23.810 1.00 18.26 120 ASP B C 1
ATOM 3411 O O . ASP B 1 120 ? 17.715 55.186 22.972 1.00 18.89 120 ASP B O 1
ATOM 3416 N N . LYS B 1 121 ? 18.339 56.370 24.817 1.00 21.04 121 LYS B N 1
ATOM 3417 C CA . LYS B 1 121 ? 17.016 56.947 24.995 1.00 20.87 121 LYS B CA 1
ATOM 3418 C C . LYS B 1 121 ? 16.665 57.828 23.789 1.00 20.06 121 LYS B C 1
ATOM 3419 O O . LYS B 1 121 ? 15.405 57.960 23.546 1.00 24.70 121 LYS B O 1
ATOM 3425 N N . ASN B 1 122 ? 17.609 58.302 22.988 1.00 20.51 122 ASN B N 1
ATOM 3426 C CA . ASN B 1 122 ? 17.197 59.080 21.809 1.00 24.18 122 ASN B CA 1
ATOM 3427 C C . ASN B 1 122 ? 17.177 58.297 20.508 1.00 22.85 122 ASN B C 1
ATOM 3428 O O . ASN B 1 122 ? 17.147 58.822 19.379 1.00 24.58 122 ASN B O 1
ATOM 3433 N N . ASP B 1 123 ? 17.148 56.945 20.629 1.00 21.28 123 ASP B N 1
ATOM 3434 C CA . ASP B 1 123 ? 17.166 56.062 19.476 1.00 18.37 123 ASP B CA 1
ATOM 3435 C C . ASP B 1 123 ? 15.908 56.436 18.683 1.00 20.46 123 ASP B C 1
ATOM 3436 O O . ASP B 1 123 ? 14.804 56.504 19.259 1.00 19.57 123 ASP B O 1
ATOM 3441 N N . PRO B 1 124 ? 15.994 56.502 17.332 1.00 21.99 124 PRO B N 1
ATOM 3442 C CA . PRO B 1 124 ? 14.843 56.877 16.578 1.00 21.28 124 PRO B CA 1
ATOM 3443 C C . PRO B 1 124 ? 13.736 55.881 16.602 1.00 20.44 124 PRO B C 1
ATOM 3444 O O . PRO B 1 124 ? 12.576 56.234 16.290 1.00 22.35 124 PRO B O 1
ATOM 3448 N N . ALA B 1 125 ? 13.977 54.654 17.023 1.00 19.50 125 ALA B N 1
ATOM 3449 C CA . ALA B 1 125 ? 12.894 53.693 17.126 1.00 17.80 125 ALA B CA 1
ATOM 3450 C C . ALA B 1 125 ? 11.852 54.136 18.157 1.00 19.11 125 ALA B C 1
ATOM 3451 O O . ALA B 1 125 ? 10.669 53.731 18.034 1.00 20.30 125 ALA B O 1
ATOM 3453 N N . PHE B 1 126 ? 12.227 54.937 19.185 1.00 19.04 126 PHE B N 1
ATOM 3454 C CA . PHE B 1 126 ? 11.193 55.366 20.127 1.00 17.55 126 PHE B CA 1
ATOM 3455 C C . PHE B 1 126 ? 10.245 56.437 19.484 1.00 20.22 126 PHE B C 1
ATOM 3456 O O . PHE B 1 126 ? 9.147 56.467 20.072 1.00 22.12 126 PHE B O 1
ATOM 3464 N N . GLN B 1 127 ? 10.684 57.049 18.421 1.00 19.86 127 GLN B N 1
ATOM 3465 C CA . GLN B 1 127 ? 9.711 57.947 17.709 1.00 20.69 127 GLN B CA 1
ATOM 3466 C C . GLN B 1 127 ? 8.842 57.166 16.765 1.00 22.42 127 GLN B C 1
ATOM 3467 O O . GLN B 1 127 ? 7.837 57.759 16.281 1.00 25.34 127 GLN B O 1
ATOM 3473 N N . ASN B 1 128 ? 9.174 55.962 16.386 1.00 20.22 128 ASN B N 1
ATOM 3474 C CA . ASN B 1 128 ? 8.399 55.217 15.404 1.00 21.43 128 ASN B CA 1
ATOM 3475 C C . ASN B 1 128 ? 8.378 53.746 15.763 1.00 20.75 128 ASN B C 1
ATOM 3476 O O . ASN B 1 128 ? 9.001 52.800 15.194 1.00 23.11 128 ASN B O 1
ATOM 3481 N N . PRO B 1 129 ? 7.454 53.405 16.666 1.00 20.96 129 PRO B N 1
ATOM 3482 C CA . PRO B 1 129 ? 7.226 51.999 17.069 1.00 23.32 129 PRO B CA 1
ATOM 3483 C C . PRO B 1 129 ? 6.567 51.130 15.979 1.00 24.09 129 PRO B C 1
ATOM 3484 O O . PRO B 1 129 ? 5.515 51.602 15.548 1.00 26.63 129 PRO B O 1
ATOM 3488 N N . THR B 1 130 ? 7.274 50.014 15.668 1.00 26.93 130 THR B N 1
ATOM 3489 C CA . THR B 1 130 ? 6.693 49.269 14.520 1.00 33.01 130 THR B CA 1
ATOM 3490 C C . THR B 1 130 ? 6.470 47.809 14.784 1.00 34.17 130 THR B C 1
ATOM 3491 O O . THR B 1 130 ? 5.822 47.169 13.925 1.00 36.32 130 THR B O 1
ATOM 3495 N N . LYS B 1 131 ? 6.905 47.378 15.934 1.00 27.78 131 LYS B N 1
ATOM 3496 C CA . LYS B 1 131 ? 6.784 45.911 16.145 1.00 26.84 131 LYS B CA 1
ATOM 3497 C C . LYS B 1 131 ? 5.499 45.573 16.760 1.00 22.47 131 LYS B C 1
ATOM 3498 O O . LYS B 1 131 ? 5.227 45.839 17.977 1.00 22.61 131 LYS B O 1
ATOM 3504 N N . PRO B 1 132 ? 4.527 44.814 16.181 1.00 26.56 132 PRO B N 1
ATOM 3505 C CA . PRO B 1 132 ? 3.330 44.407 16.849 1.00 25.78 132 PRO B CA 1
ATOM 3506 C C . PRO B 1 132 ? 3.485 43.289 17.910 1.00 24.04 132 PRO B C 1
ATOM 3507 O O . PRO B 1 132 ? 4.326 42.371 17.594 1.00 29.69 132 PRO B O 1
ATOM 3511 N N . VAL B 1 133 ? 2.883 43.381 19.009 1.00 25.70 133 VAL B N 1
ATOM 3512 C CA . VAL B 1 133 ? 2.907 42.486 20.139 1.00 26.22 133 VAL B CA 1
ATOM 3513 C C . VAL B 1 133 ? 1.623 42.349 20.985 1.00 25.95 133 VAL B C 1
ATOM 3514 O O . VAL B 1 133 ? 0.641 43.123 20.822 1.00 26.30 133 VAL B O 1
ATOM 3518 N N . GLY B 1 134 ? 1.502 41.324 21.842 1.00 29.68 134 GLY B N 1
ATOM 3519 C CA . GLY B 1 134 ? 0.358 41.122 22.698 1.00 28.87 134 GLY B CA 1
ATOM 3520 C C . GLY B 1 134 ? -0.901 40.531 22.120 1.00 29.80 134 GLY B C 1
ATOM 3521 O O . GLY B 1 134 ? -0.960 40.061 20.934 1.00 28.88 134 GLY B O 1
ATOM 3522 N N . PRO B 1 135 ? -2.000 40.591 22.829 1.00 29.09 135 PRO B N 1
ATOM 3523 C CA . PRO B 1 135 ? -3.288 40.169 22.377 1.00 29.24 135 PRO B CA 1
ATOM 3524 C C . PRO B 1 135 ? -3.831 40.952 21.195 1.00 31.40 135 PRO B C 1
ATOM 3525 O O . PRO B 1 135 ? -3.468 42.120 21.008 1.00 29.44 135 PRO B O 1
ATOM 3529 N N . PHE B 1 136 ? -4.744 40.274 20.495 1.00 32.31 136 PHE B N 1
ATOM 3530 C CA . PHE B 1 136 ? -5.480 40.925 19.413 1.00 31.98 136 PHE B CA 1
ATOM 3531 C C . PHE B 1 136 ? -6.756 41.479 20.032 1.00 33.36 136 PHE B C 1
ATOM 3532 O O . PHE B 1 136 ? -7.635 40.690 20.426 1.00 35.91 136 PHE B O 1
ATOM 3540 N N . TYR B 1 137 ? -6.915 42.810 20.062 1.00 31.99 137 TYR B N 1
ATOM 3541 C CA . TYR B 1 137 ? -8.061 43.429 20.644 1.00 30.19 137 TYR B CA 1
ATOM 3542 C C . TYR B 1 137 ? -8.980 43.947 19.525 1.00 30.63 137 TYR B C 1
ATOM 3543 O O . TYR B 1 137 ? -8.409 44.157 18.429 1.00 30.37 137 TYR B O 1
ATOM 3552 N N . ASP B 1 138 ? -10.212 44.273 19.929 1.00 33.68 138 ASP B N 1
ATOM 3553 C CA . ASP B 1 138 ? -11.028 45.022 18.979 1.00 33.62 138 ASP B CA 1
ATOM 3554 C C . ASP B 1 138 ? -10.565 46.511 19.028 1.00 35.65 138 ASP B C 1
ATOM 3555 O O . ASP B 1 138 ? -9.816 46.944 19.904 1.00 32.64 138 ASP B O 1
ATOM 3560 N N . GLU B 1 139 ? -11.074 47.279 18.058 1.00 32.74 139 GLU B N 1
ATOM 3561 C CA . GLU B 1 139 ? -10.736 48.694 17.896 1.00 34.02 139 GLU B CA 1
ATOM 3562 C C . GLU B 1 139 ? -11.021 49.496 19.158 1.00 35.15 139 GLU B C 1
ATOM 3563 O O . GLU B 1 139 ? -10.169 50.275 19.617 1.00 34.17 139 GLU B O 1
ATOM 3569 N N . GLU B 1 140 ? -12.158 49.298 19.795 1.00 30.21 140 GLU B N 1
ATOM 3570 C CA . GLU B 1 140 ? -12.579 50.004 20.988 1.00 35.96 140 GLU B CA 1
ATOM 3571 C C . GLU B 1 140 ? -11.692 49.754 22.190 1.00 35.46 140 GLU B C 1
ATOM 3572 O O . GLU B 1 140 ? -11.221 50.686 22.874 1.00 32.13 140 GLU B O 1
ATOM 3578 N N . THR B 1 141 ? -11.282 48.473 22.317 1.00 30.45 141 THR B N 1
ATOM 3579 C CA . THR B 1 141 ? -10.476 48.239 23.550 1.00 30.40 141 THR B CA 1
ATOM 3580 C C . THR B 1 141 ? -9.070 48.756 23.235 1.00 29.83 141 THR B C 1
ATOM 3581 O O . THR B 1 141 ? -8.449 49.351 24.081 1.00 28.14 141 THR B O 1
ATOM 3585 N N . ALA B 1 142 ? -8.627 48.428 22.011 1.00 25.25 142 ALA B N 1
ATOM 3586 C CA . ALA B 1 142 ? -7.210 48.893 21.696 1.00 29.55 142 ALA B CA 1
ATOM 3587 C C . ALA B 1 142 ? -6.982 50.390 21.783 1.00 29.86 142 ALA B C 1
ATOM 3588 O O . ALA B 1 142 ? -6.081 50.868 22.515 1.00 29.20 142 ALA B O 1
ATOM 3590 N N . LYS B 1 143 ? -7.978 51.221 21.337 1.00 33.49 143 LYS B N 1
ATOM 3591 C CA . LYS B 1 143 ? -7.915 52.677 21.455 1.00 28.76 143 LYS B CA 1
ATOM 3592 C C . LYS B 1 143 ? -8.143 53.105 22.846 1.00 28.71 143 LYS B C 1
ATOM 3593 O O . LYS B 1 143 ? -7.508 54.130 23.269 1.00 29.78 143 LYS B O 1
ATOM 3599 N N . ARG B 1 144 ? -8.886 52.473 23.742 1.00 30.36 144 ARG B N 1
ATOM 3600 C CA . ARG B 1 144 ? -8.978 52.859 25.140 1.00 32.60 144 ARG B CA 1
ATOM 3601 C C . ARG B 1 144 ? -7.690 52.612 25.897 1.00 32.91 144 ARG B C 1
ATOM 3602 O O . ARG B 1 144 ? -7.183 53.413 26.717 1.00 29.31 144 ARG B O 1
ATOM 3610 N N . LEU B 1 145 ? -7.045 51.470 25.621 1.00 31.73 145 LEU B N 1
ATOM 3611 C CA . LEU B 1 145 ? -5.715 51.182 26.188 1.00 32.55 145 LEU B CA 1
ATOM 3612 C C . LEU B 1 145 ? -4.710 52.230 25.777 1.00 31.08 145 LEU B C 1
ATOM 3613 O O . LEU B 1 145 ? -3.79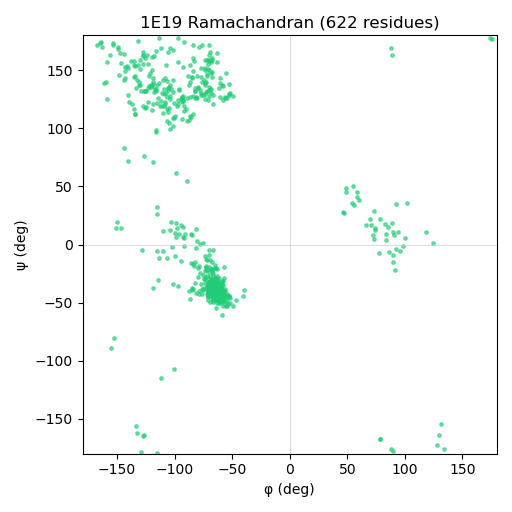7 52.657 26.518 1.00 30.95 145 LEU B O 1
ATOM 3618 N N . ALA B 1 146 ? -4.815 52.755 24.555 1.00 29.80 146 ALA B N 1
ATOM 3619 C CA . ALA B 1 146 ? -3.902 53.755 24.057 1.00 30.99 146 ALA B CA 1
ATOM 3620 C C . ALA B 1 146 ? -4.125 54.990 24.870 1.00 33.34 146 ALA B C 1
ATOM 3621 O O . ALA B 1 146 ? -3.145 55.647 25.248 1.00 36.50 146 ALA B O 1
ATOM 3623 N N . ARG B 1 147 ? -5.420 55.357 25.031 1.00 33.39 147 ARG B N 1
ATOM 3624 C CA . ARG B 1 147 ? -5.654 56.598 25.766 1.00 34.06 147 ARG B CA 1
ATOM 3625 C C . ARG B 1 147 ? -5.145 56.417 27.198 1.00 34.62 147 ARG B C 1
ATOM 3626 O O . ARG B 1 147 ? -4.576 57.418 27.634 1.00 35.27 147 ARG B O 1
ATOM 3634 N N . GLU B 1 148 ? -5.528 55.298 27.828 1.00 33.94 148 GLU B N 1
ATOM 3635 C CA . GLU B 1 148 ? -5.140 55.244 29.250 1.00 37.34 148 GLU B CA 1
ATOM 3636 C C . GLU B 1 148 ? -3.704 54.951 29.569 1.00 37.81 148 GLU B C 1
ATOM 3637 O O . GLU B 1 148 ? -3.183 55.374 30.615 1.00 36.23 148 GLU B O 1
ATOM 3643 N N . LYS B 1 149 ? -2.973 54.256 28.683 1.00 33.55 149 LYS B N 1
ATOM 3644 C CA . LYS B 1 149 ? -1.625 53.845 29.025 1.00 33.96 149 LYS B CA 1
ATOM 3645 C C . LYS B 1 149 ? -0.558 54.523 28.194 1.00 32.19 149 LYS B C 1
ATOM 3646 O O . LYS B 1 149 ? 0.595 54.219 28.521 1.00 35.87 149 LYS B O 1
ATOM 3652 N N . GLY B 1 150 ? -0.974 55.223 27.103 1.00 30.60 150 GLY B N 1
ATOM 3653 C CA . GLY B 1 150 ? 0.091 55.858 26.331 1.00 32.12 150 GLY B CA 1
ATOM 3654 C C . GLY B 1 150 ? 0.613 54.864 25.263 1.00 32.00 150 GLY B C 1
ATOM 3655 O O . GLY B 1 150 ? 1.564 55.257 24.587 1.00 37.27 150 GLY B O 1
ATOM 3656 N N . TRP B 1 151 ? -0.230 53.876 25.028 1.00 28.82 151 TRP B N 1
ATOM 3657 C CA . TRP B 1 151 ? 0.257 52.955 23.963 1.00 27.61 151 TRP B CA 1
ATOM 3658 C C . TRP B 1 151 ? -0.054 53.397 22.540 1.00 28.50 151 TRP B C 1
ATOM 3659 O O . TRP B 1 151 ? -0.973 54.226 22.322 1.00 28.25 151 TRP B O 1
ATOM 3670 N N . ILE B 1 152 ? 0.672 52.844 21.596 1.00 24.82 152 ILE B N 1
ATOM 3671 C CA . ILE B 1 152 ? 0.413 53.026 20.202 1.00 21.25 152 ILE B CA 1
ATOM 3672 C C . ILE B 1 152 ? -0.205 51.740 19.673 1.00 21.73 152 ILE B C 1
ATOM 3673 O O . ILE B 1 152 ? 0.308 50.596 19.936 1.00 21.14 152 ILE B O 1
ATOM 3678 N N . VAL B 1 153 ? -1.281 51.809 18.881 1.00 21.33 153 VAL B N 1
ATOM 3679 C CA . VAL B 1 153 ? -1.885 50.635 18.328 1.00 22.17 153 VAL B CA 1
ATOM 3680 C C . VAL B 1 153 ? -2.022 50.787 16.852 1.00 24.69 153 VAL B C 1
ATOM 3681 O O . VAL B 1 153 ? -2.110 51.879 16.258 1.00 25.42 153 VAL B O 1
ATOM 3685 N N . LYS B 1 154 ? -2.073 49.617 16.151 1.00 24.92 154 LYS B N 1
ATOM 3686 C CA . LYS B 1 154 ? -2.299 49.611 14.726 1.00 29.48 154 LYS B CA 1
ATOM 3687 C C . LYS B 1 154 ? -3.074 48.326 14.369 1.00 31.68 154 LYS B C 1
ATOM 3688 O O . LYS B 1 154 ? -3.115 47.325 15.122 1.00 30.86 154 LYS B O 1
ATOM 3694 N N . GLU B 1 155 ? -3.970 48.435 13.353 1.00 33.35 155 GLU B N 1
ATOM 3695 C CA . GLU B 1 155 ? -4.686 47.189 12.985 1.00 34.13 155 GLU B CA 1
ATOM 3696 C C . GLU B 1 155 ? -3.586 46.312 12.370 1.00 35.48 155 GLU B C 1
ATOM 3697 O O . GLU B 1 155 ? -2.776 46.739 11.524 1.00 32.32 155 GLU B O 1
ATOM 3703 N N . ASP B 1 156 ? -3.505 45.054 12.838 1.00 37.63 156 ASP B N 1
ATOM 3704 C CA . ASP B 1 156 ? -2.392 44.167 12.472 1.00 40.47 156 ASP B CA 1
ATOM 3705 C C . ASP B 1 156 ? -2.829 43.087 11.477 1.00 41.81 156 ASP B C 1
ATOM 3706 O O . ASP B 1 156 ? -3.525 42.154 11.918 1.00 42.12 156 ASP B O 1
ATOM 3711 N N . SER B 1 157 ? -2.421 43.240 10.230 1.00 44.68 157 SER B N 1
ATOM 3712 C CA . SER B 1 157 ? -2.733 42.223 9.218 1.00 50.60 157 SER B CA 1
ATOM 3713 C C . SER B 1 157 ? -4.173 41.744 9.195 1.00 51.62 157 SER B C 1
ATOM 3714 O O . SER B 1 157 ? -4.482 40.596 8.836 1.00 53.76 157 SER B O 1
ATOM 3717 N N . GLY B 1 158 ? -5.129 42.564 9.623 1.00 53.76 158 GLY B N 1
ATOM 3718 C CA . GLY B 1 158 ? -6.534 42.211 9.603 1.00 52.42 158 GLY B CA 1
ATOM 3719 C C . GLY B 1 158 ? -7.061 41.224 10.613 1.00 51.99 158 GLY B C 1
ATOM 3720 O O . GLY B 1 158 ? -8.184 40.697 10.465 1.00 51.52 158 GLY B O 1
ATOM 3721 N N . ARG B 1 159 ? -6.309 40.931 11.652 1.00 47.76 159 ARG B N 1
ATOM 3722 C CA . ARG B 1 159 ? -6.673 39.991 12.700 1.00 46.37 159 ARG B CA 1
ATOM 3723 C C . ARG B 1 159 ? -7.136 40.697 13.971 1.00 44.08 159 ARG B C 1
ATOM 3724 O O . ARG B 1 159 ? -7.558 40.051 14.940 1.00 43.12 159 ARG B O 1
ATOM 3732 N N . GLY B 1 160 ? -7.104 42.033 13.961 1.00 40.26 160 GLY B N 1
ATOM 3733 C CA . GLY B 1 160 ? -7.541 42.778 15.140 1.00 37.50 160 GLY B CA 1
ATOM 3734 C C . GLY B 1 160 ? -6.484 43.888 15.412 1.00 35.04 160 GLY B C 1
ATOM 3735 O O . GLY B 1 160 ? -5.614 44.006 14.590 1.00 33.52 160 GLY B O 1
ATOM 3736 N N . TRP B 1 161 ? -6.681 44.608 16.508 1.00 29.87 161 TRP B N 1
ATOM 3737 C CA . TRP B 1 161 ? -5.746 45.702 16.805 1.00 29.67 161 TRP B CA 1
ATOM 3738 C C . TRP B 1 161 ? -4.771 45.221 17.875 1.00 29.31 161 TRP B C 1
ATOM 3739 O O . TRP B 1 161 ? -5.156 44.601 18.853 1.00 28.41 161 TRP B O 1
ATOM 3750 N N . ARG B 1 162 ? -3.525 45.651 17.684 1.00 23.62 162 ARG B N 1
ATOM 3751 C CA . ARG B 1 162 ? -2.508 45.263 18.726 1.00 24.66 162 ARG B CA 1
ATOM 3752 C C . ARG B 1 162 ? -1.499 46.400 18.958 1.00 23.89 162 ARG B C 1
ATOM 3753 O O . ARG B 1 162 ? -1.343 47.321 18.058 1.00 28.61 162 ARG B O 1
ATOM 3761 N N . ARG B 1 163 ? -1.016 46.444 20.236 1.00 26.78 163 ARG B N 1
ATOM 3762 C CA . ARG B 1 163 ? 0.032 47.376 20.449 1.00 25.50 163 ARG B CA 1
ATOM 3763 C C . ARG B 1 163 ? 1.183 47.138 19.491 1.00 21.70 163 ARG B C 1
ATOM 3764 O O . ARG B 1 163 ? 1.576 46.053 19.070 1.00 22.76 163 ARG B O 1
ATOM 3772 N N . VAL B 1 164 ? 1.879 48.221 19.089 1.00 19.35 164 VAL B N 1
ATOM 3773 C CA . VAL B 1 164 ? 3.137 48.263 18.429 1.00 18.96 164 VAL B CA 1
ATOM 3774 C C . VAL B 1 164 ? 4.089 48.962 19.424 1.00 19.29 164 VAL B C 1
ATOM 3775 O O . VAL B 1 164 ? 3.811 49.895 20.177 1.00 20.64 164 VAL B O 1
ATOM 3779 N N . VAL B 1 165 ? 5.278 48.369 19.492 1.00 19.00 165 VAL B N 1
ATOM 3780 C CA . VAL B 1 165 ? 6.326 48.907 20.383 1.00 18.15 165 VAL B CA 1
ATOM 3781 C C . VAL B 1 165 ? 7.632 49.148 19.650 1.00 17.68 165 VAL B C 1
ATOM 3782 O O . VAL B 1 165 ? 7.897 48.646 18.523 1.00 18.65 165 VAL B O 1
ATOM 3786 N N . PRO B 1 166 ? 8.535 49.940 20.208 1.00 16.97 166 PRO B N 1
ATOM 3787 C CA . PRO B 1 166 ? 9.850 50.250 19.601 1.00 17.02 166 PRO B CA 1
ATOM 3788 C C . PRO B 1 166 ? 10.807 49.059 19.555 1.00 18.09 166 PRO B C 1
ATOM 3789 O O . PRO B 1 166 ? 10.727 48.136 20.371 1.00 18.37 166 PRO B O 1
ATOM 3793 N N . SER B 1 167 ? 11.652 49.058 18.464 1.00 18.48 167 SER B N 1
ATOM 3794 C CA . SER B 1 167 ? 12.703 48.019 18.328 1.00 18.15 167 SER B CA 1
ATOM 3795 C C . SER B 1 167 ? 14.062 48.695 18.315 1.00 17.48 167 SER B C 1
ATOM 3796 O O . SER B 1 167 ? 14.627 48.913 17.185 1.00 20.48 167 SER B O 1
ATOM 3799 N N . PRO B 1 168 ? 14.583 49.244 19.352 1.00 17.54 168 PRO B N 1
ATOM 3800 C CA . PRO B 1 168 ? 15.810 50.011 19.390 1.00 17.17 168 PRO B CA 1
ATOM 3801 C C . PRO B 1 168 ? 17.050 49.126 19.198 1.00 19.03 168 PRO B C 1
ATOM 3802 O O . PRO B 1 168 ? 16.992 47.910 19.420 1.00 19.97 168 PRO B O 1
ATOM 3806 N N . ASP B 1 169 ? 18.145 49.813 18.772 1.00 17.18 169 ASP B N 1
ATOM 3807 C CA . ASP B 1 169 ? 19.395 49.008 18.512 1.00 17.22 169 ASP B CA 1
ATOM 3808 C C . ASP B 1 169 ? 20.110 48.786 19.830 1.00 18.56 169 ASP B C 1
ATOM 3809 O O . ASP B 1 169 ? 20.376 49.684 20.649 1.00 19.62 169 ASP B O 1
ATOM 3814 N N . PRO B 1 170 ? 20.523 47.510 20.104 1.00 18.64 170 PRO B N 1
ATOM 3815 C CA . PRO B 1 170 ? 21.216 47.195 21.337 1.00 16.32 170 PRO B CA 1
ATOM 3816 C C . PRO B 1 170 ? 22.616 47.771 21.373 1.00 19.16 170 PRO B C 1
ATOM 3817 O O . PRO B 1 170 ? 23.354 47.593 20.392 1.00 22.47 170 PRO B O 1
ATOM 3821 N N . LYS B 1 171 ? 22.920 48.408 22.480 1.00 17.75 171 LYS B N 1
ATOM 3822 C CA . LYS B 1 171 ? 24.270 49.004 22.636 1.00 17.40 171 LYS B CA 1
ATOM 3823 C C . LYS B 1 171 ? 25.216 48.114 23.416 1.00 22.73 171 LYS B C 1
ATOM 3824 O O . LYS B 1 171 ? 26.427 47.999 23.102 1.00 24.99 171 LYS B O 1
ATOM 3830 N N . GLY B 1 172 ? 24.639 47.409 24.426 1.00 20.63 172 GLY B N 1
ATOM 3831 C CA . GLY B 1 172 ? 25.555 46.586 25.238 1.00 21.36 172 GLY B CA 1
ATOM 3832 C C . GLY B 1 172 ? 24.700 46.015 26.404 1.00 20.09 172 GLY B C 1
ATOM 3833 O O . GLY B 1 172 ? 23.583 46.383 26.531 1.00 21.43 172 GLY B O 1
ATOM 3834 N N . HIS B 1 173 ? 25.317 45.219 27.225 1.00 20.53 173 HIS B N 1
ATOM 3835 C CA . HIS B 1 173 ? 24.598 44.642 28.392 1.00 17.32 173 HIS B CA 1
ATOM 3836 C C . HIS B 1 173 ? 25.113 45.134 29.698 1.00 16.83 173 HIS B C 1
ATOM 3837 O O . HIS B 1 173 ? 26.354 45.284 29.964 1.00 18.62 173 HIS B O 1
ATOM 3844 N N . VAL B 1 174 ? 24.207 45.418 30.636 1.00 15.57 174 VAL B N 1
ATOM 3845 C CA . VAL B 1 174 ? 24.581 45.871 31.962 1.00 15.98 174 VAL B CA 1
ATOM 3846 C C . VAL B 1 174 ? 25.533 44.922 32.709 1.00 16.63 174 VAL B C 1
ATOM 3847 O O . VAL B 1 174 ? 26.511 45.334 33.327 1.00 18.77 174 VAL B O 1
ATOM 3851 N N . GLU B 1 175 ? 25.303 43.595 32.549 1.00 17.04 175 GLU B N 1
ATOM 3852 C CA . GLU B 1 175 ? 26.049 42.515 33.172 1.00 14.97 175 GLU B CA 1
ATOM 3853 C C . GLU B 1 175 ? 27.186 41.970 32.368 1.00 19.05 175 GLU B C 1
ATOM 3854 O O . GLU B 1 175 ? 27.686 40.910 32.692 1.00 18.28 175 GLU B O 1
ATOM 3860 N N . ALA B 1 176 ? 27.611 42.728 31.300 1.00 18.88 176 ALA B N 1
ATOM 3861 C CA . ALA B 1 176 ? 28.684 42.154 30.479 1.00 20.28 176 ALA B CA 1
ATOM 3862 C C . ALA B 1 176 ? 29.929 41.763 31.284 1.00 21.05 176 ALA B C 1
ATOM 3863 O O . ALA B 1 176 ? 30.426 40.684 30.833 1.00 22.15 176 ALA B O 1
ATOM 3865 N N . GLU B 1 177 ? 30.404 42.529 32.214 1.00 20.20 177 GLU B N 1
ATOM 3866 C CA . GLU B 1 177 ? 31.659 42.148 32.885 1.00 20.92 177 GLU B CA 1
ATOM 3867 C C . GLU B 1 177 ? 31.521 40.802 33.562 1.00 23.06 177 GLU B C 1
ATOM 3868 O O . GLU B 1 177 ? 32.425 39.965 33.523 1.00 23.02 177 GLU B O 1
ATOM 3874 N N . THR B 1 178 ? 30.400 40.583 34.214 1.00 21.51 178 THR B N 1
ATOM 3875 C CA . THR B 1 178 ? 30.215 39.319 34.995 1.00 20.02 178 THR B CA 1
ATOM 3876 C C . THR B 1 178 ? 30.040 38.209 34.021 1.00 19.08 178 THR B C 1
ATOM 3877 O O . THR B 1 178 ? 30.549 37.076 34.242 1.00 19.73 178 THR B O 1
ATOM 3881 N N . ILE B 1 179 ? 29.289 38.303 32.937 1.00 18.39 179 ILE B N 1
ATOM 3882 C CA . ILE B 1 179 ? 29.124 37.302 31.920 1.00 18.08 179 ILE B CA 1
ATOM 3883 C C . ILE B 1 179 ? 30.513 36.887 31.397 1.00 21.11 179 ILE B C 1
ATOM 3884 O O . ILE B 1 179 ? 30.821 35.696 31.391 1.00 20.72 179 ILE B O 1
ATOM 3889 N N . LYS B 1 180 ? 31.311 37.895 31.022 1.00 21.88 180 LYS B N 1
ATOM 3890 C CA . LYS B 1 180 ? 32.636 37.454 30.499 1.00 23.45 180 LYS B CA 1
ATOM 3891 C C . LYS B 1 180 ? 33.453 36.757 31.596 1.00 23.35 180 LYS B C 1
ATOM 3892 O O . LYS B 1 180 ? 34.088 35.805 31.123 1.00 24.06 180 LYS B O 1
ATOM 3898 N N . LYS B 1 181 ? 33.425 37.202 32.832 1.00 21.55 181 LYS B N 1
ATOM 3899 C CA . LYS B 1 181 ? 34.224 36.549 33.904 1.00 24.73 181 LYS B CA 1
ATOM 3900 C C . LYS B 1 181 ? 33.808 35.088 33.981 1.00 24.60 181 LYS B C 1
ATOM 3901 O O . LYS B 1 181 ? 34.651 34.154 34.209 1.00 26.23 181 LYS B O 1
ATOM 3907 N N . LEU B 1 182 ? 32.511 34.758 33.974 1.00 20.44 182 LEU B N 1
ATOM 3908 C CA . LEU B 1 182 ? 32.037 33.415 34.059 1.00 20.79 182 LEU B CA 1
ATOM 3909 C C . LEU B 1 182 ? 32.538 32.652 32.869 1.00 20.84 182 LEU B C 1
ATOM 3910 O O . LEU B 1 182 ? 32.879 31.444 32.989 1.00 21.98 182 LEU B O 1
ATOM 3915 N N . VAL B 1 183 ? 32.416 33.141 31.613 1.00 19.25 183 VAL B N 1
ATOM 3916 C CA . VAL B 1 183 ? 32.833 32.411 30.437 1.00 20.41 183 VAL B CA 1
ATOM 3917 C C . VAL B 1 183 ? 34.324 32.070 30.578 1.00 21.96 183 VAL B C 1
ATOM 3918 O O . VAL B 1 183 ? 34.744 30.953 30.209 1.00 25.31 183 VAL B O 1
ATOM 3922 N N . GLU B 1 184 ? 35.092 33.077 31.008 1.00 24.16 184 GLU B N 1
ATOM 3923 C CA . GLU B 1 184 ? 36.557 32.812 31.064 1.00 26.50 184 GLU B CA 1
ATOM 3924 C C . GLU B 1 184 ? 36.885 31.751 32.066 1.00 28.81 184 GLU B C 1
ATOM 3925 O O . GLU B 1 184 ? 37.985 31.128 31.898 1.00 31.33 184 GLU B O 1
ATOM 3936 N N . ARG B 1 185 ? 36.037 31.397 33.002 1.00 27.11 185 ARG B N 1
ATOM 3937 C CA . ARG B 1 185 ? 36.334 30.356 34.001 1.00 28.21 185 ARG B CA 1
ATOM 3938 C C . ARG B 1 185 ? 35.607 29.077 33.615 1.00 23.88 185 ARG B C 1
ATOM 3939 O O . ARG B 1 185 ? 35.536 28.186 34.476 1.00 28.68 185 ARG B O 1
ATOM 3947 N N . GLY B 1 186 ? 35.176 28.907 32.375 1.00 24.39 186 GLY B N 1
ATOM 3948 C CA . GLY B 1 186 ? 34.642 27.642 31.940 1.00 23.45 186 GLY B CA 1
ATOM 3949 C C . GLY B 1 186 ? 33.190 27.374 32.234 1.00 21.85 186 GLY B C 1
ATOM 3950 O O . GLY B 1 186 ? 32.721 26.258 32.010 1.00 23.85 186 GLY B O 1
ATOM 3951 N N . VAL B 1 187 ? 32.455 28.427 32.718 1.00 21.40 187 VAL B N 1
ATOM 3952 C CA . VAL B 1 187 ? 31.038 28.146 32.944 1.00 19.25 187 VAL B CA 1
ATOM 3953 C C . VAL B 1 187 ? 30.303 28.345 31.650 1.00 17.79 187 VAL B C 1
ATOM 3954 O O . VAL B 1 187 ? 30.608 29.281 30.837 1.00 20.75 187 VAL B O 1
ATOM 3958 N N . ILE B 1 188 ? 29.281 27.570 31.324 1.00 17.62 188 ILE B N 1
ATOM 3959 C CA . ILE B 1 188 ? 28.365 27.746 30.200 1.00 18.53 188 ILE B CA 1
ATOM 3960 C C . ILE B 1 188 ? 27.213 28.706 30.660 1.00 17.97 188 ILE B C 1
ATOM 3961 O O . ILE B 1 188 ? 26.498 28.392 31.586 1.00 18.99 188 ILE B O 1
ATOM 3966 N N . VAL B 1 189 ? 27.306 29.914 30.034 1.00 18.08 189 VAL B N 1
ATOM 3967 C CA . VAL B 1 189 ? 26.302 30.924 30.506 1.00 17.83 189 VAL B CA 1
ATOM 3968 C C . VAL B 1 189 ? 25.255 31.110 29.449 1.00 18.08 189 VAL B C 1
ATOM 3969 O O . VAL B 1 189 ? 25.470 31.157 28.188 1.00 17.75 189 VAL B O 1
ATOM 3973 N N . ILE B 1 190 ? 24.018 31.236 29.919 1.00 17.27 190 ILE B N 1
ATOM 3974 C CA . ILE B 1 190 ? 22.833 31.602 29.160 1.00 15.81 190 ILE B CA 1
ATOM 3975 C C . ILE B 1 190 ? 22.514 33.093 29.528 1.00 16.19 190 ILE B C 1
ATOM 3976 O O . ILE B 1 190 ? 22.345 33.397 30.708 1.00 16.77 190 ILE B O 1
ATOM 3981 N N . ALA B 1 191 ? 22.582 33.956 28.499 1.00 16.59 191 ALA B N 1
ATOM 3982 C CA . ALA B 1 191 ? 22.418 35.393 28.788 1.00 18.00 191 ALA B CA 1
ATOM 3983 C C . ALA B 1 191 ? 21.773 36.082 27.587 1.00 17.64 191 ALA B C 1
ATOM 3984 O O . ALA B 1 191 ? 21.557 35.515 26.560 1.00 18.70 191 ALA B O 1
ATOM 3986 N N . SER B 1 192 ? 21.361 37.363 27.912 1.00 17.88 192 SER B N 1
ATOM 3987 C CA . SER B 1 192 ? 20.654 38.198 26.863 1.00 17.18 192 SER B CA 1
ATOM 3988 C C . SER B 1 192 ? 19.441 37.458 26.332 1.00 16.64 192 SER B C 1
ATOM 3989 O O . SER B 1 192 ? 19.064 37.560 25.171 1.00 18.00 192 SER B O 1
ATOM 3992 N N . GLY B 1 193 ? 18.748 36.665 27.173 1.00 16.99 193 GLY B N 1
ATOM 3993 C CA . GLY B 1 193 ? 17.559 35.930 26.715 1.00 17.10 193 GLY B CA 1
ATOM 3994 C C . GLY B 1 193 ? 16.551 36.836 26.035 1.00 17.11 193 GLY B C 1
ATOM 3995 O O . GLY B 1 193 ? 16.177 37.835 26.708 1.00 18.03 193 GLY B O 1
ATOM 3996 N N . GLY B 1 194 ? 16.024 36.540 24.820 1.00 18.89 194 GLY B N 1
ATOM 3997 C CA . GLY B 1 194 ? 15.062 37.451 24.271 1.00 20.69 194 GLY B CA 1
ATOM 3998 C C . GLY B 1 194 ? 15.679 38.783 23.771 1.00 19.57 194 GLY B C 1
ATOM 3999 O O . GLY B 1 194 ? 14.828 39.626 23.550 1.00 20.54 194 GLY B O 1
ATOM 4000 N N . GLY B 1 195 ? 16.971 38.886 23.805 1.00 17.77 195 GLY B N 1
ATOM 4001 C CA . GLY B 1 195 ? 17.532 40.167 23.500 1.00 19.88 195 GLY B CA 1
ATOM 4002 C C . GLY B 1 195 ? 17.828 40.972 24.785 1.00 19.00 195 GLY B C 1
ATOM 4003 O O . GLY B 1 195 ? 18.438 42.084 24.703 1.00 19.12 195 GLY B O 1
ATOM 4004 N N . GLY B 1 196 ? 17.449 40.469 25.963 1.00 17.66 196 GLY B N 1
ATOM 4005 C CA . GLY B 1 196 ? 17.647 41.060 27.244 1.00 17.55 196 GLY B CA 1
ATOM 4006 C C . GLY B 1 196 ? 16.489 41.992 27.580 1.00 16.64 196 GLY B C 1
ATOM 4007 O O . GLY B 1 196 ? 15.756 42.432 26.719 1.00 17.63 196 GLY B O 1
ATOM 4008 N N . VAL B 1 197 ? 16.432 42.431 28.846 1.00 15.30 197 VAL B N 1
ATOM 4009 C CA . VAL B 1 197 ? 15.338 43.389 29.197 1.00 15.15 197 VAL B CA 1
ATOM 4010 C C . VAL B 1 197 ? 15.793 44.710 28.642 1.00 16.71 197 VAL B C 1
ATOM 4011 O O . VAL B 1 197 ? 16.874 45.250 28.994 1.00 15.81 197 VAL B O 1
ATOM 4015 N N . PRO B 1 198 ? 15.009 45.505 27.817 1.00 16.75 198 PRO B N 1
ATOM 4016 C CA . PRO B 1 198 ? 15.404 46.791 27.329 1.00 17.79 198 PRO B CA 1
ATOM 4017 C C . PRO B 1 198 ? 15.514 47.822 28.442 1.00 16.05 198 PRO B C 1
ATOM 4018 O O . PRO B 1 198 ? 14.458 47.967 29.133 1.00 16.69 198 PRO B O 1
ATOM 4022 N N . VAL B 1 199 ? 16.635 48.548 28.558 1.00 16.22 199 VAL B N 1
ATOM 4023 C CA . VAL B 1 199 ? 16.725 49.580 29.621 1.00 16.20 199 VAL B CA 1
ATOM 4024 C C . VAL B 1 199 ? 17.493 50.806 29.009 1.00 16.02 199 VAL B C 1
ATOM 4025 O O . VAL B 1 199 ? 18.129 50.695 27.979 1.00 16.70 199 VAL B O 1
ATOM 4029 N N . ILE B 1 200 ? 17.127 51.908 29.646 1.00 16.72 200 ILE B N 1
ATOM 4030 C CA . ILE B 1 200 ? 17.925 53.162 29.312 1.00 17.19 200 ILE B CA 1
ATOM 4031 C C . ILE B 1 200 ? 18.527 53.594 30.623 1.00 16.67 200 ILE B C 1
ATOM 4032 O O . ILE B 1 200 ? 18.202 53.253 31.771 1.00 16.88 200 ILE B O 1
ATOM 4037 N N . LEU B 1 201 ? 19.608 54.463 30.461 1.00 18.17 201 LEU B N 1
ATOM 4038 C CA . LEU B 1 201 ? 20.257 55.131 31.592 1.00 20.28 201 LEU B CA 1
ATOM 4039 C C . LEU B 1 201 ? 19.935 56.632 31.704 1.00 22.87 201 LEU B C 1
ATOM 4040 O O . LEU B 1 201 ? 19.946 57.318 30.679 1.00 25.60 201 LEU B O 1
ATOM 4045 N N . GLU B 1 202 ? 19.470 56.958 32.934 1.00 21.84 202 GLU B N 1
ATOM 4046 C CA . GLU B 1 202 ? 19.075 58.402 33.089 1.00 24.32 202 GLU B CA 1
ATOM 4047 C C . GLU B 1 202 ? 19.090 58.728 34.592 1.00 23.48 202 GLU B C 1
ATOM 4048 O O . GLU B 1 202 ? 18.508 58.110 35.425 1.00 24.11 202 GLU B O 1
ATOM 4054 N N . ASP B 1 203 ? 19.904 59.828 34.815 1.00 25.78 203 ASP B N 1
ATOM 4055 C CA . ASP B 1 203 ? 19.986 60.407 36.142 1.00 29.68 203 ASP B CA 1
ATOM 4056 C C . ASP B 1 203 ? 20.461 59.424 37.190 1.00 23.13 203 ASP B C 1
ATOM 4057 O O . ASP B 1 203 ? 20.085 59.409 38.341 1.00 28.04 203 ASP B O 1
ATOM 4062 N N . GLY B 1 204 ? 21.447 58.643 36.759 1.00 22.52 204 GLY B N 1
ATOM 4063 C CA . GLY B 1 204 ? 22.022 57.620 37.714 1.00 21.29 204 GLY B CA 1
ATOM 4064 C C . GLY B 1 204 ? 21.315 56.248 37.661 1.00 20.74 204 GLY B C 1
ATOM 4065 O O . GLY B 1 204 ? 21.910 55.377 38.301 1.00 22.88 204 GLY B O 1
ATOM 4066 N N . GLU B 1 205 ? 20.110 56.269 37.029 1.00 22.63 205 GLU B N 1
ATOM 4067 C CA . GLU B 1 205 ? 19.371 55.007 37.122 1.00 18.75 205 GLU B CA 1
ATOM 4068 C C . GLU B 1 205 ? 19.126 54.341 35.774 1.00 17.68 205 GLU B C 1
ATOM 4069 O O . GLU B 1 205 ? 18.755 54.894 34.729 1.00 18.80 205 GLU B O 1
ATOM 4075 N N . ILE B 1 206 ? 19.423 53.026 35.871 1.00 17.20 206 ILE B N 1
ATOM 4076 C CA . ILE B 1 206 ? 18.940 52.116 34.750 1.00 17.12 206 ILE B CA 1
ATOM 4077 C C . ILE B 1 206 ? 17.414 51.875 34.983 1.00 16.49 206 ILE B C 1
ATOM 4078 O O . ILE B 1 206 ? 16.999 51.647 36.115 1.00 18.39 206 ILE B O 1
ATOM 4083 N N . LYS B 1 207 ? 16.658 52.093 33.867 1.00 17.02 207 LYS B N 1
ATOM 4084 C CA . LYS B 1 207 ? 15.173 52.056 33.980 1.00 17.24 207 LYS B CA 1
ATOM 4085 C C . LYS B 1 207 ? 14.696 51.182 32.799 1.00 17.13 207 LYS B C 1
ATOM 4086 O O . LYS B 1 207 ? 15.107 51.344 31.673 1.00 17.34 207 LYS B O 1
ATOM 4092 N N . GLY B 1 208 ? 13.770 50.263 33.104 1.00 16.05 208 GLY B N 1
ATOM 4093 C CA . GLY B 1 208 ? 13.156 49.471 31.997 1.00 16.12 208 GLY B CA 1
ATOM 4094 C C . GLY B 1 208 ? 12.284 50.332 31.074 1.00 17.44 208 GLY B C 1
ATOM 4095 O O . GLY B 1 208 ? 11.634 51.277 31.524 1.00 19.91 208 GLY B O 1
ATOM 4096 N N . VAL B 1 209 ? 12.260 49.917 29.815 1.00 15.60 209 VAL B N 1
ATOM 4097 C CA . VAL B 1 209 ? 11.362 50.489 28.842 1.00 17.64 209 VAL B CA 1
ATOM 4098 C C . VAL B 1 209 ? 10.622 49.328 28.129 1.00 19.19 209 VAL B C 1
ATOM 4099 O O . VAL B 1 209 ? 11.057 48.131 28.216 1.00 21.29 209 VAL B O 1
ATOM 4103 N N . GLU B 1 210 ? 9.389 49.550 27.644 1.00 21.44 210 GLU B N 1
ATOM 4104 C CA . GLU B 1 210 ? 8.608 48.545 26.932 1.00 18.34 210 GLU B CA 1
ATOM 4105 C C . GLU B 1 210 ? 8.940 48.593 25.437 1.00 20.85 210 GLU B C 1
ATOM 4106 O O . GLU B 1 210 ? 8.738 49.555 24.776 1.00 21.35 210 GLU B O 1
ATOM 4112 N N . ALA B 1 211 ? 9.667 47.560 25.017 1.00 20.09 211 ALA B N 1
ATOM 4113 C CA . ALA B 1 211 ? 10.207 47.465 23.639 1.00 17.37 211 ALA B CA 1
ATOM 4114 C C . ALA B 1 211 ? 10.630 45.998 23.384 1.00 19.15 211 ALA B C 1
ATOM 4115 O O . ALA B 1 211 ? 10.552 45.154 24.309 1.00 20.15 211 ALA B O 1
ATOM 4117 N N . VAL B 1 212 ? 11.004 45.835 22.115 1.00 18.18 212 VAL B N 1
ATOM 4118 C CA . VAL B 1 212 ? 11.538 44.486 21.786 1.00 21.58 212 VAL B CA 1
ATOM 4119 C C . VAL B 1 212 ? 12.932 44.701 21.358 1.00 22.79 212 VAL B C 1
ATOM 4120 O O . VAL B 1 212 ? 13.076 45.540 20.427 1.00 26.22 212 VAL B O 1
ATOM 4124 N N . ILE B 1 213 ? 13.981 44.056 21.767 1.00 20.04 213 ILE B N 1
ATOM 4125 C CA . ILE B 1 213 ? 15.291 44.170 21.150 1.00 18.67 213 ILE B CA 1
ATOM 4126 C C . ILE B 1 213 ? 15.513 42.894 20.355 1.00 15.63 213 ILE B C 1
ATOM 4127 O O . ILE B 1 213 ? 15.354 41.766 20.851 1.00 19.81 213 ILE B O 1
ATOM 4132 N N . ASP B 1 214 ? 16.025 43.055 19.111 1.00 17.90 214 ASP B N 1
ATOM 4133 C CA . ASP B 1 214 ? 16.326 41.861 18.276 1.00 17.82 214 ASP B CA 1
ATOM 4134 C C . ASP B 1 214 ? 17.372 40.966 18.947 1.00 17.57 214 ASP B C 1
ATOM 4135 O O . ASP B 1 214 ? 18.452 41.400 19.316 1.00 18.81 214 ASP B O 1
ATOM 4140 N N . LYS B 1 215 ? 16.986 39.648 19.078 1.00 17.71 215 LYS B N 1
ATOM 4141 C CA . LYS B 1 215 ? 17.882 38.772 19.812 1.00 17.32 215 LYS B CA 1
ATOM 4142 C C . LYS B 1 215 ? 19.200 38.400 19.055 1.00 18.77 215 LYS B C 1
ATOM 4143 O O . LYS B 1 215 ? 20.178 38.128 19.701 1.00 19.93 215 LYS B O 1
ATOM 4154 N N . ASP B 1 216 ? 19.131 38.554 17.684 1.00 20.08 216 ASP B N 1
ATOM 4155 C CA . ASP B 1 216 ? 20.413 38.288 16.993 1.00 20.62 216 ASP B CA 1
ATOM 4156 C C . ASP B 1 216 ? 21.353 39.500 17.054 1.00 18.28 216 ASP B C 1
ATOM 4157 O O . ASP B 1 216 ? 22.522 39.357 17.232 1.00 18.18 216 ASP B O 1
ATOM 4162 N N . LEU B 1 217 ? 20.750 40.705 16.851 1.00 17.93 217 LEU B N 1
ATOM 4163 C CA . LEU B 1 217 ? 21.612 41.905 17.075 1.00 18.95 217 LEU B CA 1
ATOM 4164 C C . LEU B 1 217 ? 22.187 41.965 18.496 1.00 15.08 217 LEU B C 1
ATOM 4165 O O . LEU B 1 217 ? 23.314 42.355 18.720 1.00 17.86 217 LEU B O 1
ATOM 4170 N N . ALA B 1 218 ? 21.347 41.646 19.515 1.00 17.72 218 ALA B N 1
ATOM 4171 C CA . ALA B 1 218 ? 21.858 41.683 20.902 1.00 17.37 218 ALA B CA 1
ATOM 4172 C C . ALA B 1 218 ? 22.872 40.539 21.160 1.00 16.40 218 ALA B C 1
ATOM 4173 O O . ALA B 1 218 ? 23.817 40.710 21.879 1.00 18.48 218 ALA B O 1
ATOM 4175 N N . GLY B 1 219 ? 22.599 39.420 20.453 1.00 15.34 219 GLY B N 1
ATOM 4176 C CA . GLY B 1 219 ? 23.525 38.255 20.549 1.00 18.21 219 GLY B CA 1
ATOM 4177 C C . GLY B 1 219 ? 24.889 38.620 19.953 1.00 18.63 219 GLY B C 1
ATOM 4178 O O . GLY B 1 219 ? 25.950 38.193 20.444 1.00 20.63 219 GLY B O 1
ATOM 4179 N N . GLU B 1 220 ? 24.882 39.421 18.828 1.00 18.70 220 GLU B N 1
ATOM 4180 C CA . GLU B 1 220 ? 26.188 39.844 18.292 1.00 19.71 220 GLU B CA 1
ATOM 4181 C C . GLU B 1 220 ? 26.978 40.736 19.202 1.00 19.70 220 GLU B C 1
ATOM 4182 O O . GLU B 1 220 ? 28.155 40.688 19.371 1.00 20.16 220 GLU B O 1
ATOM 4188 N N . LYS B 1 221 ? 26.197 41.640 19.950 1.00 20.14 221 LYS B N 1
ATOM 4189 C CA . LYS B 1 221 ? 26.898 42.452 20.937 1.00 20.74 221 LYS B CA 1
ATOM 4190 C C . LYS B 1 221 ? 27.435 41.657 22.125 1.00 19.52 221 LYS B C 1
ATOM 4191 O O . LYS B 1 221 ? 28.494 41.864 22.585 1.00 22.61 221 LYS B O 1
ATOM 4197 N N . LEU B 1 222 ? 26.723 40.577 22.521 1.00 20.24 222 LEU B N 1
ATOM 4198 C CA . LEU B 1 222 ? 27.260 39.645 23.548 1.00 21.40 222 LEU B CA 1
ATOM 4199 C C . LEU B 1 222 ? 28.533 38.957 23.003 1.00 22.23 222 LEU B C 1
ATOM 4200 O O . LEU B 1 222 ? 29.461 38.824 23.840 1.00 22.61 222 LEU B O 1
ATOM 4205 N N . ALA B 1 223 ? 28.510 38.607 21.722 1.00 20.48 223 ALA B N 1
ATOM 4206 C CA . ALA B 1 223 ? 29.673 37.932 21.129 1.00 21.85 223 ALA B CA 1
ATOM 4207 C C . ALA B 1 223 ? 30.858 38.881 21.119 1.00 21.96 223 ALA B C 1
ATOM 4208 O O . ALA B 1 223 ? 31.980 38.486 21.488 1.00 24.61 223 ALA B O 1
ATOM 4210 N N . GLU B 1 224 ? 30.661 40.171 20.894 1.00 20.66 224 GLU B N 1
ATOM 4211 C CA . GLU B 1 224 ? 31.813 41.126 20.990 1.00 21.98 224 GLU B CA 1
ATOM 4212 C C . GLU B 1 224 ? 32.275 41.151 22.425 1.00 21.99 224 GLU B C 1
ATOM 4213 O O . GLU B 1 224 ? 33.481 41.176 22.785 1.00 26.69 224 GLU B O 1
ATOM 4219 N N . GLU B 1 225 ? 31.345 41.293 23.412 1.00 22.63 225 GLU B N 1
ATOM 4220 C CA . GLU B 1 225 ? 31.643 41.402 24.831 1.00 24.29 225 GLU B CA 1
ATOM 4221 C C . GLU B 1 225 ? 32.410 40.201 25.425 1.00 25.02 225 GLU B C 1
ATOM 4222 O O . GLU B 1 225 ? 33.193 40.491 26.346 1.00 28.11 225 GLU B O 1
ATOM 4228 N N . VAL B 1 226 ? 32.202 39.022 24.901 1.00 23.30 226 VAL B N 1
ATOM 4229 C CA . VAL B 1 226 ? 32.924 37.869 25.481 1.00 25.56 226 VAL B CA 1
ATOM 4230 C C . VAL B 1 226 ? 34.114 37.586 24.614 1.00 27.88 226 VAL B C 1
ATOM 4231 O O . VAL B 1 226 ? 34.688 36.505 24.744 1.00 26.04 226 VAL B O 1
ATOM 4235 N N . ASN B 1 227 ? 34.374 38.444 23.621 1.00 26.87 227 ASN B N 1
ATOM 4236 C CA . ASN B 1 227 ? 35.486 38.076 22.705 1.00 28.55 227 ASN B CA 1
ATOM 4237 C C . ASN B 1 227 ? 35.335 36.780 22.019 1.00 28.46 227 ASN B C 1
ATOM 4238 O O . ASN B 1 227 ? 36.329 36.000 21.897 1.00 29.05 227 ASN B O 1
ATOM 4243 N N . ALA B 1 228 ? 34.165 36.468 21.479 1.00 25.06 228 ALA B N 1
ATOM 4244 C CA . ALA B 1 228 ? 33.988 35.242 20.765 1.00 25.14 228 ALA B CA 1
ATOM 4245 C C . ALA B 1 228 ? 34.734 35.252 19.404 1.00 24.00 228 ALA B C 1
ATOM 4246 O O . ALA B 1 228 ? 35.009 36.241 18.785 1.00 25.92 228 ALA B O 1
ATOM 4248 N N . ASP B 1 229 ? 35.120 34.008 19.023 1.00 25.94 229 ASP B N 1
ATOM 4249 C CA . ASP B 1 229 ? 35.731 33.807 17.718 1.00 25.04 229 ASP B CA 1
ATOM 4250 C C . ASP B 1 229 ? 34.689 33.636 16.662 1.00 24.99 229 ASP B C 1
ATOM 4251 O O . ASP B 1 229 ? 34.852 34.073 15.491 1.00 26.53 229 ASP B O 1
ATOM 4256 N N . ILE B 1 230 ? 33.568 32.961 16.921 1.00 23.66 230 ILE B N 1
ATOM 4257 C CA . ILE B 1 230 ? 32.524 32.520 16.035 1.00 23.91 230 ILE B CA 1
ATOM 4258 C C . ILE B 1 230 ? 31.157 32.964 16.623 1.00 23.32 230 ILE B C 1
ATOM 4259 O O . ILE B 1 230 ? 30.961 32.866 17.863 1.00 23.77 230 ILE B O 1
ATOM 4264 N N . PHE B 1 231 ? 30.333 33.436 15.734 1.00 23.64 231 PHE B N 1
ATOM 4265 C CA . PHE B 1 231 ? 28.960 33.829 16.134 1.00 21.61 231 PHE B CA 1
ATOM 4266 C C . PHE B 1 231 ? 28.033 32.960 15.320 1.00 22.79 231 PHE B C 1
ATOM 4267 O O . PHE B 1 231 ? 28.100 33.069 14.027 1.00 22.82 231 PHE B O 1
ATOM 4275 N N . MET B 1 232 ? 27.193 32.051 15.816 1.00 19.39 232 MET B N 1
ATOM 4276 C CA . MET B 1 232 ? 26.347 31.214 15.061 1.00 20.05 232 MET B CA 1
ATOM 4277 C C . MET B 1 232 ? 24.877 31.414 15.343 1.00 20.42 232 MET B C 1
ATOM 4278 O O . MET B 1 232 ? 24.518 31.171 16.525 1.00 20.76 232 MET B O 1
ATOM 4283 N N . ILE B 1 233 ? 24.062 31.753 14.388 1.00 19.57 233 ILE B N 1
ATOM 4284 C CA . ILE B 1 233 ? 22.624 31.805 14.476 1.00 19.15 233 ILE B CA 1
ATOM 4285 C C . ILE B 1 233 ? 21.995 30.534 14.016 1.00 22.89 233 ILE B C 1
ATOM 4286 O O . ILE B 1 233 ? 22.264 30.055 12.852 1.00 20.67 233 ILE B O 1
ATOM 4291 N N . LEU B 1 234 ? 21.191 29.853 14.824 1.00 20.32 234 LEU B N 1
ATOM 4292 C CA . LEU B 1 234 ? 20.467 28.653 14.465 1.00 20.49 234 LEU B CA 1
ATOM 4293 C C . LEU B 1 234 ? 19.008 28.897 14.331 1.00 21.85 234 LEU B C 1
ATOM 4294 O O . LEU B 1 234 ? 18.340 29.431 15.269 1.00 21.22 234 LEU B O 1
ATOM 4299 N N . THR B 1 235 ? 18.533 28.607 13.128 1.00 21.11 235 THR B N 1
ATOM 4300 C CA . THR B 1 235 ? 17.144 28.924 12.805 1.00 21.33 235 THR B CA 1
ATOM 4301 C C . THR B 1 235 ? 16.411 27.747 12.131 1.00 23.48 235 THR B C 1
ATOM 4302 O O . THR B 1 235 ? 16.910 26.593 12.349 1.00 21.94 235 THR B O 1
ATOM 4306 N N . ASP B 1 236 ? 15.314 27.964 11.477 1.00 22.25 236 ASP B N 1
ATOM 4307 C CA . ASP B 1 236 ? 14.492 26.912 10.891 1.00 22.09 236 ASP B CA 1
ATOM 4308 C C . ASP B 1 236 ? 14.630 26.781 9.355 1.00 25.77 236 ASP B C 1
ATOM 4309 O O . ASP B 1 236 ? 13.872 26.016 8.726 1.00 25.24 236 ASP B O 1
ATOM 4314 N N . VAL B 1 237 ? 15.641 27.456 8.843 1.00 23.96 237 VAL B N 1
ATOM 4315 C CA . VAL B 1 237 ? 16.088 27.267 7.433 1.00 21.24 237 VAL B CA 1
ATOM 4316 C C . VAL B 1 237 ? 17.589 27.181 7.512 1.00 23.37 237 VAL B C 1
ATOM 4317 O O . VAL B 1 237 ? 18.282 27.615 8.451 1.00 22.65 237 VAL B O 1
ATOM 4321 N N . ASN B 1 238 ? 18.229 26.572 6.499 1.00 23.40 238 ASN B N 1
ATOM 4322 C CA . ASN B 1 238 ? 19.646 26.339 6.631 1.00 20.85 238 ASN B CA 1
ATOM 4323 C C . ASN B 1 238 ? 20.486 27.372 5.929 1.00 24.00 238 ASN B C 1
ATOM 4324 O O . ASN B 1 238 ? 21.350 27.150 5.072 1.00 26.92 238 ASN B O 1
ATOM 4329 N N . GLY B 1 239 ? 20.338 28.650 6.384 1.00 22.69 239 GLY B N 1
ATOM 4330 C CA . GLY B 1 239 ? 21.179 29.779 5.935 1.00 20.87 239 GLY B CA 1
ATOM 4331 C C . GLY B 1 239 ? 20.199 30.923 5.578 1.00 20.52 239 GLY B C 1
ATOM 4332 O O . GLY B 1 239 ? 18.990 30.899 5.650 1.00 23.45 239 GLY B O 1
ATOM 4333 N N . ALA B 1 240 ? 20.807 31.731 4.649 1.00 23.87 240 ALA B N 1
ATOM 4334 C CA . ALA B 1 240 ? 20.193 32.912 3.997 1.00 22.41 240 ALA B CA 1
ATOM 4335 C C . ALA B 1 240 ? 20.178 32.592 2.475 1.00 23.15 240 ALA B C 1
ATOM 4336 O O . ALA B 1 240 ? 21.239 32.196 1.968 1.00 26.61 240 ALA B O 1
ATOM 4338 N N . ALA B 1 241 ? 19.107 32.965 1.878 1.00 24.02 241 ALA B N 1
ATOM 4339 C CA . ALA B 1 241 ? 18.920 32.706 0.407 1.00 24.09 241 ALA B CA 1
ATOM 4340 C C . ALA B 1 241 ? 18.688 34.056 -0.294 1.00 25.09 241 ALA B C 1
ATOM 4341 O O . ALA B 1 241 ? 18.051 35.027 0.115 1.00 23.99 241 ALA B O 1
ATOM 4343 N N . LEU B 1 242 ? 19.233 34.089 -1.543 1.00 25.31 242 LEU B N 1
ATOM 4344 C CA . LEU B 1 242 ? 18.868 35.126 -2.547 1.00 25.93 242 LEU B CA 1
ATOM 4345 C C . LEU B 1 242 ? 17.559 34.741 -3.204 1.00 27.23 242 LEU B C 1
ATOM 4346 O O . LEU B 1 242 ? 17.243 33.564 -3.470 1.00 27.42 242 LEU B O 1
ATOM 4351 N N . TYR B 1 243 ? 16.713 35.696 -3.542 1.00 26.05 243 TYR B N 1
ATOM 4352 C CA . TYR B 1 243 ? 15.441 35.545 -4.221 1.00 24.45 243 TYR B CA 1
ATOM 4353 C C . TYR B 1 243 ? 14.645 34.443 -3.521 1.00 27.47 243 TYR B C 1
ATOM 4354 O O . TYR B 1 243 ? 14.012 33.540 -4.072 1.00 27.59 243 TYR B O 1
ATOM 4363 N N . TYR B 1 244 ? 14.589 34.549 -2.181 1.00 26.83 244 TYR B N 1
ATOM 4364 C CA . TYR B 1 244 ? 13.857 33.577 -1.360 1.00 27.21 244 TYR B CA 1
ATOM 4365 C C . TYR B 1 244 ? 12.433 33.381 -1.808 1.00 25.61 244 TYR B C 1
ATOM 4366 O O . TYR B 1 244 ? 11.619 34.299 -1.961 1.00 28.40 244 TYR B O 1
ATOM 4375 N N . GLY B 1 245 ? 11.924 32.124 -1.841 1.00 29.25 245 GLY B N 1
ATOM 4376 C CA . GLY B 1 245 ? 10.569 31.747 -2.175 1.00 32.21 245 GLY B CA 1
ATOM 4377 C C . GLY B 1 245 ? 10.323 31.932 -3.694 1.00 34.47 245 GLY B C 1
ATOM 4378 O O . GLY B 1 245 ? 9.142 31.811 -4.057 1.00 35.97 245 GLY B O 1
ATOM 4379 N N . THR B 1 246 ? 11.353 32.221 -4.487 1.00 33.72 246 THR B N 1
ATOM 4380 C CA . THR B 1 246 ? 11.032 32.436 -5.915 1.00 35.75 246 THR B CA 1
ATOM 4381 C C . THR B 1 246 ? 11.673 31.312 -6.713 1.00 36.45 246 THR B C 1
ATOM 4382 O O . THR B 1 246 ? 12.479 30.542 -6.169 1.00 34.25 246 THR B O 1
ATOM 4386 N N . GLU B 1 247 ? 11.441 31.337 -8.045 1.00 37.76 247 GLU B N 1
ATOM 4387 C CA . GLU B 1 247 ? 12.075 30.283 -8.849 1.00 39.16 247 GLU B CA 1
ATOM 4388 C C . GLU B 1 247 ? 13.572 30.475 -8.971 1.00 37.90 247 GLU B C 1
ATOM 4389 O O . GLU B 1 247 ? 14.247 29.506 -9.346 1.00 37.42 247 GLU B O 1
ATOM 4400 N N . LYS B 1 248 ? 14.152 31.620 -8.632 1.00 33.17 248 LYS B N 1
ATOM 4401 C CA . LYS B 1 248 ? 15.538 31.943 -8.677 1.00 33.84 248 LYS B CA 1
ATOM 4402 C C . LYS B 1 248 ? 16.203 31.791 -7.288 1.00 30.70 248 LYS B C 1
ATOM 4403 O O . LYS B 1 248 ? 17.379 32.159 -7.193 1.00 29.86 248 LYS B O 1
ATOM 4409 N N . GLU B 1 249 ? 15.459 31.120 -6.394 1.00 31.47 249 GLU B N 1
ATOM 4410 C CA . GLU B 1 249 ? 15.957 30.964 -5.017 1.00 31.18 249 GLU B CA 1
ATOM 4411 C C . GLU B 1 249 ? 17.312 30.323 -5.000 1.00 32.31 249 GLU B C 1
ATOM 4412 O O . GLU B 1 249 ? 17.504 29.240 -5.608 1.00 30.54 249 GLU B O 1
ATOM 4418 N N . GLN B 1 250 ? 18.308 30.886 -4.374 1.00 31.28 250 GLN B N 1
ATOM 4419 C CA . GLN B 1 250 ? 19.667 30.411 -4.251 1.00 32.76 250 GLN B CA 1
ATOM 4420 C C . GLN B 1 250 ? 20.212 30.519 -2.835 1.00 32.03 250 GLN B C 1
ATOM 4421 O O . GLN B 1 250 ? 20.366 31.630 -2.280 1.00 30.25 250 GLN B O 1
ATOM 4432 N N . TRP B 1 251 ? 20.457 29.380 -2.183 1.00 29.25 251 TRP B N 1
ATOM 4433 C CA . TRP B 1 251 ? 20.979 29.379 -0.807 1.00 26.93 251 TRP B CA 1
ATOM 4434 C C . TRP B 1 251 ? 22.424 29.724 -0.752 1.00 28.33 251 TRP B C 1
ATOM 4435 O O . TRP B 1 251 ? 23.372 29.126 -1.327 1.00 30.88 251 TRP B O 1
ATOM 4446 N N . LEU B 1 252 ? 22.801 30.708 0.099 1.00 26.26 252 LEU B N 1
ATOM 4447 C CA . LEU B 1 252 ? 24.163 31.095 0.247 1.00 23.01 252 LEU B CA 1
ATOM 4448 C C . LEU B 1 252 ? 24.942 30.044 1.030 1.00 26.99 252 LEU B C 1
ATOM 4449 O O . LEU B 1 252 ? 24.467 29.614 2.146 1.00 25.18 252 LEU B O 1
ATOM 4454 N N . ARG B 1 253 ? 26.175 29.735 0.609 1.00 27.10 253 ARG B N 1
ATOM 4455 C CA . ARG B 1 253 ? 27.083 28.853 1.331 1.00 25.37 253 ARG B CA 1
ATOM 4456 C C . ARG B 1 253 ? 28.192 29.678 1.814 1.00 25.93 253 ARG B C 1
ATOM 4457 O O . ARG B 1 253 ? 27.933 30.686 2.594 1.00 24.26 253 ARG B O 1
ATOM 4465 N N . GLU B 1 254 ? 29.459 29.639 1.480 1.00 26.26 254 GLU B N 1
ATOM 4466 C CA . GLU B 1 254 ? 30.538 30.507 1.848 1.00 27.05 254 GLU B CA 1
ATOM 4467 C C . GLU B 1 254 ? 30.357 31.835 1.056 1.00 29.22 254 GLU B C 1
ATOM 4468 O O . GLU B 1 254 ? 30.082 31.835 -0.182 1.00 30.08 254 GLU B O 1
ATOM 4474 N N . VAL B 1 255 ? 30.319 32.910 1.807 1.00 26.00 255 VAL B N 1
ATOM 4475 C CA . VAL B 1 255 ? 30.124 34.246 1.299 1.00 26.21 255 VAL B CA 1
ATOM 4476 C C . VAL B 1 255 ? 30.982 35.254 2.015 1.00 27.55 255 VAL B C 1
ATOM 4477 O O . VAL B 1 255 ? 31.189 35.273 3.276 1.00 24.98 255 VAL B O 1
ATOM 4481 N N . LYS B 1 256 ? 31.757 36.106 1.273 1.00 26.82 256 LYS B N 1
ATOM 4482 C CA . LYS B 1 256 ? 32.528 37.143 1.904 1.00 27.82 256 LYS B CA 1
ATOM 4483 C C . LYS B 1 256 ? 31.648 38.335 2.417 1.00 25.41 256 LYS B C 1
ATOM 4484 O O . LYS B 1 256 ? 30.667 38.647 1.750 1.00 27.50 256 LYS B O 1
ATOM 4490 N N . VAL B 1 257 ? 32.099 38.983 3.467 1.00 27.87 257 VAL B N 1
ATOM 4491 C CA . VAL B 1 257 ? 31.184 40.032 4.027 1.00 24.84 257 VAL B CA 1
ATOM 4492 C C . VAL B 1 257 ? 30.915 41.155 3.029 1.00 29.42 257 VAL B C 1
ATOM 4493 O O . VAL B 1 257 ? 29.771 41.597 3.022 1.00 26.52 257 VAL B O 1
ATOM 4497 N N . GLU B 1 258 ? 31.872 41.513 2.166 1.00 31.13 258 GLU B N 1
ATOM 4498 C CA . GLU B 1 258 ? 31.559 42.573 1.164 1.00 34.74 258 GLU B CA 1
ATOM 4499 C C . GLU B 1 258 ? 30.440 42.165 0.237 1.00 32.33 258 GLU B C 1
ATOM 4500 O O . GLU B 1 258 ? 29.509 42.993 -0.039 1.00 31.58 258 GLU B O 1
ATOM 4506 N N . GLU B 1 259 ? 30.374 40.915 -0.212 1.00 28.68 259 GLU B N 1
ATOM 4507 C CA . GLU B 1 259 ? 29.323 40.416 -1.078 1.00 29.65 259 GLU B CA 1
ATOM 4508 C C . GLU B 1 259 ? 28.005 40.340 -0.344 1.00 28.26 259 GLU B C 1
ATOM 4509 O O . GLU B 1 259 ? 26.942 40.696 -0.826 1.00 28.02 259 GLU B O 1
ATOM 4515 N N . LEU B 1 260 ? 28.104 39.848 0.929 1.00 25.78 260 LEU B N 1
ATOM 4516 C CA . LEU B 1 260 ? 26.849 39.811 1.716 1.00 25.61 260 LEU B CA 1
ATOM 4517 C C . LEU B 1 260 ? 26.302 41.217 1.998 1.00 25.20 260 LEU B C 1
ATOM 4518 O O . LEU B 1 260 ? 25.066 41.326 1.982 1.00 25.55 260 LEU B O 1
ATOM 4523 N N . ARG B 1 261 ? 27.151 42.208 2.158 1.00 25.81 261 ARG B N 1
ATOM 4524 C CA . ARG B 1 261 ? 26.600 43.562 2.354 1.00 27.58 261 ARG B CA 1
ATOM 4525 C C . ARG B 1 261 ? 25.875 44.087 1.091 1.00 27.22 261 ARG B C 1
ATOM 4526 O O . ARG B 1 261 ? 24.796 44.636 1.185 1.00 26.98 261 ARG B O 1
ATOM 4534 N N . LYS B 1 262 ? 26.357 43.653 -0.066 1.00 27.00 262 LYS B N 1
ATOM 4535 C CA . LYS B 1 262 ? 25.716 44.104 -1.332 1.00 27.24 262 LYS B CA 1
ATOM 4536 C C . LYS B 1 262 ? 24.351 43.452 -1.481 1.00 25.27 262 LYS B C 1
ATOM 4537 O O . LYS B 1 262 ? 23.260 44.001 -1.702 1.00 26.35 262 LYS B O 1
ATOM 4548 N N . TYR B 1 263 ? 24.334 42.110 -1.189 1.00 24.42 263 TYR B N 1
ATOM 4549 C CA . TYR B 1 263 ? 23.104 41.344 -1.201 1.00 24.14 263 TYR B CA 1
ATOM 4550 C C . TYR B 1 263 ? 22.084 41.932 -0.224 1.00 22.93 263 TYR B C 1
ATOM 4551 O O . TYR B 1 263 ? 20.861 41.961 -0.439 1.00 24.07 263 TYR B O 1
ATOM 4560 N N . TYR B 1 264 ? 22.578 42.345 0.941 1.00 23.13 264 TYR B N 1
ATOM 4561 C CA . TYR B 1 264 ? 21.705 42.967 1.974 1.00 23.17 264 TYR B CA 1
ATOM 4562 C C . TYR B 1 264 ? 20.983 44.255 1.456 1.00 22.16 264 TYR B C 1
ATOM 4563 O O . TYR B 1 264 ? 19.769 44.319 1.625 1.00 22.44 264 TYR B O 1
ATOM 4572 N N . GLU B 1 265 ? 21.837 45.106 0.848 1.00 22.46 265 GLU B N 1
ATOM 4573 C CA . GLU B 1 265 ? 21.157 46.321 0.286 1.00 22.55 265 GLU B CA 1
ATOM 4574 C C . GLU B 1 265 ? 20.232 46.033 -0.886 1.00 23.53 265 GLU B C 1
ATOM 4575 O O . GLU B 1 265 ? 19.282 46.851 -1.082 1.00 23.52 265 GLU B O 1
ATOM 4586 N N . GLU B 1 266 ? 20.424 44.921 -1.560 1.00 22.71 266 GLU B N 1
ATOM 4587 C CA . GLU B 1 266 ? 19.500 44.519 -2.615 1.00 22.26 266 GLU B CA 1
ATOM 4588 C C . GLU B 1 266 ? 18.104 44.145 -2.125 1.00 22.64 266 GLU B C 1
ATOM 4589 O O . GLU B 1 266 ? 17.127 44.058 -2.821 1.00 22.60 266 GLU B O 1
ATOM 4595 N N . GLY B 1 267 ? 18.035 43.793 -0.769 1.00 22.46 267 GLY B N 1
ATOM 4596 C CA . GLY B 1 267 ? 16.753 43.492 -0.172 1.00 23.58 267 GLY B CA 1
ATOM 4597 C C . GLY B 1 267 ? 16.333 42.051 0.022 1.00 20.24 267 GLY B C 1
ATOM 4598 O O . GLY B 1 267 ? 15.173 41.782 0.254 1.00 23.72 267 GLY B O 1
ATOM 4599 N N . HIS B 1 268 ? 17.257 41.097 -0.269 1.00 23.55 268 HIS B N 1
ATOM 4600 C CA . HIS B 1 268 ? 16.876 39.695 -0.203 1.00 23.43 268 HIS B CA 1
ATOM 4601 C C . HIS B 1 268 ? 16.457 39.125 1.182 1.00 24.48 268 HIS B C 1
ATOM 4602 O O . HIS B 1 268 ? 15.589 38.236 1.190 1.00 24.35 268 HIS B O 1
ATOM 4609 N N . PHE B 1 269 ? 16.891 39.805 2.208 1.00 21.83 269 PHE B N 1
ATOM 4610 C CA . PHE B 1 269 ? 16.714 39.244 3.594 1.00 23.65 269 PHE B CA 1
ATOM 4611 C C . PHE B 1 269 ? 15.589 40.003 4.299 1.00 22.48 269 PHE B C 1
ATOM 4612 O O . PHE B 1 269 ? 15.806 41.184 4.653 1.00 23.51 269 PHE B O 1
ATOM 4620 N N . LYS B 1 270 ? 14.439 39.424 4.436 1.00 23.29 270 LYS B N 1
ATOM 4621 C CA . LYS B 1 270 ? 13.239 40.146 4.869 1.00 25.51 270 LYS B CA 1
ATOM 4622 C C . LYS B 1 270 ? 13.407 40.785 6.226 1.00 27.14 270 LYS B C 1
ATOM 4623 O O . LYS B 1 270 ? 13.915 40.179 7.186 1.00 23.99 270 LYS B O 1
ATOM 4629 N N . ALA B 1 271 ? 12.906 42.031 6.311 1.00 27.05 271 ALA B N 1
ATOM 4630 C CA . ALA B 1 271 ? 12.966 42.667 7.634 1.00 27.13 271 ALA B CA 1
ATOM 4631 C C . ALA B 1 271 ? 12.286 41.933 8.748 1.00 26.57 271 ALA B C 1
ATOM 4632 O O . ALA B 1 271 ? 12.837 42.004 9.911 1.00 34.07 271 ALA B O 1
ATOM 4634 N N . GLY B 1 272 ? 11.183 41.223 8.637 1.00 27.18 272 GLY B N 1
ATOM 4635 C CA . GLY B 1 272 ? 10.874 40.720 10.090 1.00 33.72 272 GLY B CA 1
ATOM 4636 C C . GLY B 1 272 ? 11.624 39.478 10.613 1.00 33.71 272 GLY B C 1
ATOM 4637 O O . GLY B 1 272 ? 11.356 38.887 11.699 1.00 34.50 272 GLY B O 1
ATOM 4638 N N . SER B 1 273 ? 12.684 39.051 9.931 1.00 26.39 273 SER B N 1
ATOM 4639 C CA . SER B 1 273 ? 13.151 37.645 10.011 1.00 23.37 273 SER B CA 1
ATOM 4640 C C . SER B 1 273 ? 14.631 37.490 9.687 1.00 23.83 273 SER B C 1
ATOM 4641 O O . SER B 1 273 ? 15.476 37.485 10.536 1.00 23.10 273 SER B O 1
ATOM 4644 N N . MET B 1 274 ? 14.918 37.288 8.376 1.00 23.78 274 MET B N 1
ATOM 4645 C CA . MET B 1 274 ? 16.319 37.029 8.015 1.00 21.17 274 MET B CA 1
ATOM 4646 C C . MET B 1 274 ? 17.174 38.253 7.938 1.00 21.01 274 MET B C 1
ATOM 4647 O O . MET B 1 274 ? 18.363 38.156 8.076 1.00 22.96 274 MET B O 1
ATOM 4656 N N . GLY B 1 275 ? 16.548 39.403 7.617 1.00 22.86 275 GLY B N 1
ATOM 4657 C CA . GLY B 1 275 ? 17.352 40.646 7.593 1.00 20.92 275 GLY B CA 1
ATOM 4658 C C . GLY B 1 275 ? 18.221 40.905 8.810 1.00 20.15 275 GLY B C 1
ATOM 4659 O O . GLY B 1 275 ? 19.399 41.134 8.667 1.00 20.46 275 GLY B O 1
ATOM 4660 N N . PRO B 1 276 ? 17.672 40.879 10.081 1.00 20.85 276 PRO B N 1
ATOM 4661 C CA . PRO B 1 276 ? 18.529 41.118 11.226 1.00 19.66 276 PRO B CA 1
ATOM 4662 C C . PRO B 1 276 ? 19.588 39.989 11.511 1.00 19.10 276 PRO B C 1
ATOM 4663 O O . PRO B 1 276 ? 20.628 40.377 12.053 1.00 19.94 276 PRO B O 1
ATOM 4667 N N . LYS B 1 277 ? 19.291 38.813 10.989 1.00 19.17 277 LYS B N 1
ATOM 4668 C CA . LYS B 1 277 ? 20.328 37.778 11.203 1.00 20.72 277 LYS B CA 1
ATOM 4669 C C . LYS B 1 277 ? 21.499 38.054 10.268 1.00 21.04 277 LYS B C 1
ATOM 4670 O O . LYS B 1 277 ? 22.636 37.973 10.654 1.00 20.93 277 LYS B O 1
ATOM 4676 N N . VAL B 1 278 ? 21.191 38.492 8.985 1.00 19.43 278 VAL B N 1
ATOM 4677 C CA . VAL B 1 278 ? 22.322 38.881 8.116 1.00 21.33 278 VAL B CA 1
ATOM 4678 C C . VAL B 1 278 ? 23.028 40.092 8.543 1.00 19.82 278 VAL B C 1
ATOM 4679 O O . VAL B 1 278 ? 24.248 40.215 8.624 1.00 21.61 278 VAL B O 1
ATOM 4683 N N . LEU B 1 279 ? 22.294 41.108 9.069 1.00 19.65 279 LEU B N 1
ATOM 4684 C CA . LEU B 1 279 ? 22.902 42.269 9.662 1.00 19.83 279 LEU B CA 1
ATOM 4685 C C . LEU B 1 279 ? 23.829 41.933 10.870 1.00 20.31 279 LEU B C 1
ATOM 4686 O O . LEU B 1 279 ? 24.951 42.449 11.019 1.00 20.87 279 LEU B O 1
ATOM 4691 N N . ALA B 1 280 ? 23.350 40.996 11.728 1.00 19.24 280 ALA B N 1
ATOM 4692 C CA . ALA B 1 280 ? 24.180 40.632 12.863 1.00 20.41 280 ALA B CA 1
ATOM 4693 C C . ALA B 1 280 ? 25.486 39.863 12.422 1.00 20.55 280 ALA B C 1
ATOM 4694 O O . ALA B 1 280 ? 26.502 40.237 12.967 1.00 20.56 280 ALA B O 1
ATOM 4696 N N . ALA B 1 281 ? 25.285 39.001 11.391 1.00 21.15 281 ALA B N 1
ATOM 4697 C CA . ALA B 1 281 ? 26.533 38.335 10.878 1.00 20.24 281 ALA B CA 1
ATOM 4698 C C . ALA B 1 281 ? 27.542 39.319 10.246 1.00 21.07 281 ALA B C 1
ATOM 4699 O O . ALA B 1 281 ? 28.769 39.374 10.542 1.00 21.77 281 ALA B O 1
ATOM 4701 N N . ILE B 1 282 ? 26.953 40.332 9.506 1.00 21.99 282 ILE B N 1
ATOM 4702 C CA . ILE B 1 282 ? 27.809 41.325 8.937 1.00 22.55 282 ILE B CA 1
ATOM 4703 C C . ILE B 1 282 ? 28.566 42.086 9.959 1.00 21.24 282 ILE B C 1
ATOM 4704 O O . ILE B 1 282 ? 29.780 42.415 10.057 1.00 23.28 282 ILE B O 1
ATOM 4709 N N . ARG B 1 283 ? 27.831 42.637 11.036 1.00 19.27 283 ARG B N 1
ATOM 4710 C CA . ARG B 1 283 ? 28.472 43.347 12.116 1.00 20.45 283 ARG B CA 1
ATOM 4711 C C . ARG B 1 283 ? 29.578 42.565 12.868 1.00 20.74 283 ARG B C 1
ATOM 4712 O O . ARG B 1 283 ? 30.545 43.116 13.327 1.00 23.01 283 ARG B O 1
ATOM 4720 N N . PHE B 1 284 ? 29.318 41.227 13.101 1.00 19.70 284 PHE B N 1
ATOM 4721 C CA . PHE B 1 284 ? 30.342 40.437 13.806 1.00 22.09 284 PHE B CA 1
ATOM 4722 C C . PHE B 1 284 ? 31.687 40.387 12.948 1.00 22.29 284 PHE B C 1
ATOM 4723 O O . PHE B 1 284 ? 32.692 40.541 13.592 1.00 23.62 284 PHE B O 1
ATOM 4731 N N . ILE B 1 285 ? 31.487 40.240 11.636 1.00 24.23 285 ILE B N 1
ATOM 4732 C CA . ILE B 1 285 ? 32.748 40.220 10.786 1.00 24.03 285 ILE B CA 1
ATOM 4733 C C . ILE B 1 285 ? 33.384 41.572 10.754 1.00 24.81 285 ILE B C 1
ATOM 4734 O O . ILE B 1 285 ? 34.596 41.750 10.970 1.00 27.85 285 ILE B O 1
ATOM 4739 N N . GLU B 1 286 ? 32.547 42.667 10.695 1.00 25.16 286 GLU B N 1
ATOM 4740 C CA . GLU B 1 286 ? 33.134 44.007 10.729 1.00 26.67 286 GLU B CA 1
ATOM 4741 C C . GLU B 1 286 ? 33.817 44.347 12.008 1.00 27.23 286 GLU B C 1
ATOM 4742 O O . GLU B 1 286 ? 34.779 45.141 12.061 1.00 30.83 286 GLU B O 1
ATOM 4748 N N . TRP B 1 287 ? 33.424 43.791 13.170 1.00 27.01 287 TRP B N 1
ATOM 4749 C CA . TRP B 1 287 ? 34.012 44.000 14.460 1.00 26.52 287 TRP B CA 1
ATOM 4750 C C . TRP B 1 287 ? 35.367 43.249 14.507 1.00 26.58 287 TRP B C 1
ATOM 4751 O O . TRP B 1 287 ? 36.163 43.611 15.365 1.00 30.41 287 TRP B O 1
ATOM 4762 N N . GLY B 1 288 ? 35.538 42.241 13.663 1.00 27.42 288 GLY B N 1
ATOM 4763 C CA . GLY B 1 288 ? 36.855 41.505 13.785 1.00 28.10 288 GLY B CA 1
ATOM 4764 C C . GLY B 1 288 ? 36.682 40.024 14.016 1.00 29.06 288 GLY B C 1
ATOM 4765 O O . GLY B 1 288 ? 37.642 39.239 14.128 1.00 30.80 288 GLY B O 1
ATOM 4766 N N . GLY B 1 289 ? 35.425 39.523 14.059 1.00 29.80 289 GLY B N 1
ATOM 4767 C CA . GLY B 1 289 ? 35.270 38.082 14.327 1.00 28.13 289 GLY B CA 1
ATOM 4768 C C . GLY B 1 289 ? 35.772 37.194 13.193 1.00 28.13 289 GLY B C 1
ATOM 4769 O O . GLY B 1 289 ? 35.837 37.609 12.028 1.00 28.86 289 GLY B O 1
ATOM 4770 N N . GLU B 1 290 ? 36.108 35.930 13.494 1.00 27.21 290 GLU B N 1
ATOM 4771 C CA . GLU B 1 290 ? 36.617 35.097 12.397 1.00 25.93 290 GLU B CA 1
ATOM 4772 C C . GLU B 1 290 ? 35.596 34.569 11.439 1.00 29.28 290 GLU B C 1
ATOM 4773 O O . GLU B 1 290 ? 35.780 34.324 10.244 1.00 31.23 290 GLU B O 1
ATOM 4779 N N . ARG B 1 291 ? 34.353 34.245 11.878 1.00 23.76 291 ARG B N 1
ATOM 4780 C CA . ARG B 1 291 ? 33.333 33.643 11.114 1.00 23.85 291 ARG B CA 1
ATOM 4781 C C . ARG B 1 291 ? 31.975 33.852 11.774 1.00 25.62 291 ARG B C 1
ATOM 4782 O O . ARG B 1 291 ? 31.915 33.766 12.997 1.00 25.15 291 ARG B O 1
ATOM 4790 N N . ALA B 1 292 ? 30.990 34.136 10.958 1.00 22.75 292 ALA B N 1
ATOM 4791 C CA . ALA B 1 292 ? 29.613 34.121 11.415 1.00 23.57 292 ALA B CA 1
ATOM 4792 C C . ALA B 1 292 ? 28.913 33.101 10.580 1.00 23.55 292 ALA B C 1
ATOM 4793 O O . ALA B 1 292 ? 29.069 32.856 9.357 1.00 24.27 292 ALA B O 1
ATOM 4795 N N . ILE B 1 293 ? 27.889 32.451 11.139 1.00 22.29 293 ILE B N 1
ATOM 4796 C CA . ILE B 1 293 ? 27.175 31.358 10.585 1.00 20.83 293 ILE B CA 1
ATOM 4797 C C . ILE B 1 293 ? 25.706 31.493 10.611 1.00 20.06 293 ILE B C 1
ATOM 4798 O O . ILE B 1 293 ? 25.295 31.914 11.799 1.00 22.20 293 ILE B O 1
ATOM 4803 N N . ILE B 1 294 ? 24.841 31.222 9.716 1.00 21.06 294 ILE B N 1
ATOM 4804 C CA . ILE B 1 294 ? 23.440 31.163 9.803 1.00 20.05 294 ILE B CA 1
ATOM 4805 C C . ILE B 1 294 ? 23.151 29.746 9.340 1.00 23.67 294 ILE B C 1
ATOM 4806 O O . ILE B 1 294 ? 23.470 29.409 8.146 1.00 23.22 294 ILE B O 1
ATOM 4811 N N . ALA B 1 295 ? 22.495 28.909 10.122 1.00 22.01 295 ALA B N 1
ATOM 4812 C CA . ALA B 1 295 ? 22.191 27.528 9.723 1.00 21.24 295 ALA B CA 1
ATOM 4813 C C . ALA B 1 295 ? 20.968 26.946 10.388 1.00 21.07 295 ALA B C 1
ATOM 4814 O O . ALA B 1 295 ? 20.524 27.581 11.428 1.00 22.24 295 ALA B O 1
ATOM 4816 N N . HIS B 1 296 ? 20.484 25.775 10.056 1.00 23.63 296 HIS B N 1
ATOM 4817 C CA . HIS B 1 296 ? 19.394 25.172 10.783 1.00 22.45 296 HIS B CA 1
ATOM 4818 C C . HIS B 1 296 ? 19.891 24.450 12.053 1.00 21.97 296 HIS B C 1
ATOM 4819 O O . HIS B 1 296 ? 21.061 23.997 12.182 1.00 21.64 296 HIS B O 1
ATOM 4826 N N . LEU B 1 297 ? 19.117 24.736 13.119 1.00 22.04 297 LEU B N 1
ATOM 4827 C CA . LEU B 1 297 ? 19.366 24.041 14.423 1.00 21.21 297 LEU B CA 1
ATOM 4828 C C . LEU B 1 297 ? 19.710 22.533 14.278 1.00 24.65 297 LEU B C 1
ATOM 4829 O O . LEU B 1 297 ? 20.635 22.124 14.995 1.00 23.92 297 LEU B O 1
ATOM 4834 N N . GLU B 1 298 ? 18.987 21.913 13.325 1.00 24.13 298 GLU B N 1
ATOM 4835 C CA . GLU B 1 298 ? 19.260 20.443 13.218 1.00 26.79 298 GLU B CA 1
ATOM 4836 C C . GLU B 1 298 ? 20.573 20.181 12.607 1.00 27.11 298 GLU B C 1
ATOM 4837 O O . GLU B 1 298 ? 21.140 19.014 12.678 1.00 29.17 298 GLU B O 1
ATOM 4843 N N . LYS B 1 299 ? 21.299 21.096 11.989 1.00 26.09 299 LYS B N 1
ATOM 4844 C CA . LYS B 1 299 ? 22.606 20.964 11.435 1.00 25.37 299 LYS B CA 1
ATOM 4845 C C . LYS B 1 299 ? 23.677 21.769 12.064 1.00 22.92 299 LYS B C 1
ATOM 4846 O O . LYS B 1 299 ? 24.800 22.043 11.631 1.00 25.27 299 LYS B O 1
ATOM 4852 N N . ALA B 1 300 ? 23.408 22.068 13.433 1.00 24.74 300 ALA B N 1
ATOM 4853 C CA . ALA B 1 300 ? 24.312 22.897 14.189 1.00 25.08 300 ALA B CA 1
ATOM 4854 C C . ALA B 1 300 ? 25.739 22.509 14.185 1.00 22.95 300 ALA B C 1
ATOM 4855 O O . ALA B 1 300 ? 26.697 23.239 14.070 1.00 23.03 300 ALA B O 1
ATOM 4857 N N . VAL B 1 301 ? 25.898 21.094 14.373 1.00 25.06 301 VAL B N 1
ATOM 4858 C CA . VAL B 1 301 ? 27.291 20.685 14.502 1.00 25.03 301 VAL B CA 1
ATOM 4859 C C . VAL B 1 301 ? 28.152 20.674 13.197 1.00 21.47 301 VAL B C 1
ATOM 4860 O O . VAL B 1 301 ? 29.229 21.225 13.217 1.00 24.59 301 VAL B O 1
ATOM 4864 N N . GLU B 1 302 ? 27.456 20.254 12.128 1.00 26.25 302 GLU B N 1
ATOM 4865 C CA . GLU B 1 302 ? 28.055 20.287 10.797 1.00 29.20 302 GLU B CA 1
ATOM 4866 C C . GLU B 1 302 ? 28.271 21.715 10.316 1.00 27.04 302 GLU B C 1
ATOM 4867 O O . GLU B 1 302 ? 29.270 22.062 9.720 1.00 27.14 302 GLU B O 1
ATOM 4878 N N . ALA B 1 303 ? 27.343 22.613 10.777 1.00 24.87 303 ALA B N 1
ATOM 4879 C CA . ALA B 1 303 ? 27.552 24.004 10.392 1.00 24.54 303 ALA B CA 1
ATOM 4880 C C . ALA B 1 303 ? 28.749 24.688 10.995 1.00 24.22 303 ALA B C 1
ATOM 4881 O O . ALA B 1 303 ? 29.650 25.437 10.605 1.00 28.09 303 ALA B O 1
ATOM 4883 N N . LEU B 1 304 ? 28.862 24.353 12.343 1.00 24.23 304 LEU B N 1
ATOM 4884 C CA . LEU B 1 304 ? 29.944 24.900 13.128 1.00 23.90 304 LEU B CA 1
ATOM 4885 C C . LEU B 1 304 ? 31.287 24.408 12.531 1.00 29.29 304 LEU B C 1
ATOM 4886 O O . LEU B 1 304 ? 32.279 25.151 12.631 1.00 31.13 304 LEU B O 1
ATOM 4891 N N . GLU B 1 305 ? 31.257 23.203 11.970 1.00 31.22 305 GLU B N 1
ATOM 4892 C CA . GLU B 1 305 ? 32.565 22.726 11.406 1.00 34.39 305 GLU B CA 1
ATOM 4893 C C . GLU B 1 305 ? 32.791 23.328 10.032 1.00 35.06 305 GLU B C 1
ATOM 4894 O O . GLU B 1 305 ? 33.715 22.884 9.311 1.00 33.46 305 GLU B O 1
ATOM 4900 N N . GLY B 1 306 ? 31.828 24.091 9.530 1.00 29.45 306 GLY B N 1
ATOM 4901 C CA . GLY B 1 306 ? 32.042 24.754 8.212 1.00 31.10 306 GLY B CA 1
ATOM 4902 C C . GLY B 1 306 ? 31.512 23.962 7.070 1.00 31.97 306 GLY B C 1
ATOM 4903 O O . GLY B 1 306 ? 31.687 24.407 5.891 1.00 35.26 306 GLY B O 1
ATOM 4904 N N . LYS B 1 307 ? 30.731 22.897 7.186 1.00 31.42 307 LYS B N 1
ATOM 4905 C CA . LYS B 1 307 ? 30.284 22.064 6.103 1.00 34.20 307 LYS B CA 1
ATOM 4906 C C . LYS B 1 307 ? 28.959 22.328 5.468 1.00 34.49 307 LYS B C 1
ATOM 4907 O O . LYS B 1 307 ? 28.699 21.770 4.408 1.00 37.56 307 LYS B O 1
ATOM 4913 N N . THR B 1 308 ? 28.076 23.147 6.104 1.00 29.10 308 THR B N 1
ATOM 4914 C CA . THR B 1 308 ? 26.734 23.345 5.595 1.00 26.73 308 THR B CA 1
ATOM 4915 C C . THR B 1 308 ? 26.278 24.748 6.168 1.00 26.31 308 THR B C 1
ATOM 4916 O O . THR B 1 308 ? 26.982 25.226 7.041 1.00 26.67 308 THR B O 1
ATOM 4920 N N . GLY B 1 309 ? 25.240 25.203 5.495 1.00 25.87 309 GLY B N 1
ATOM 4921 C CA . GLY B 1 309 ? 24.713 26.536 6.026 1.00 23.90 309 GLY B CA 1
ATOM 4922 C C . GLY B 1 309 ? 25.393 27.669 5.352 1.00 26.07 309 GLY B C 1
ATOM 4923 O O . GLY B 1 309 ? 26.442 27.647 4.644 1.00 26.10 309 GLY B O 1
ATOM 4924 N N . THR B 1 310 ? 25.014 28.924 5.817 1.00 24.01 310 THR B N 1
ATOM 4925 C CA . THR B 1 310 ? 25.678 30.087 5.236 1.00 23.58 310 THR B CA 1
ATOM 4926 C C . THR B 1 310 ? 26.839 30.448 6.069 1.00 24.64 310 THR B C 1
ATOM 4927 O O . THR B 1 310 ? 26.798 30.544 7.353 1.00 23.02 310 THR B O 1
ATOM 4931 N N . GLN B 1 311 ? 28.065 30.556 5.600 1.00 22.12 311 GLN B N 1
ATOM 4932 C CA . GLN B 1 311 ? 29.285 30.752 6.239 1.00 21.63 311 GLN B CA 1
ATOM 4933 C C . GLN B 1 311 ? 29.942 32.030 5.885 1.00 24.82 311 GLN B C 1
ATOM 4934 O O . GLN B 1 311 ? 30.370 32.274 4.691 1.00 25.87 311 GLN B O 1
ATOM 4940 N N . VAL B 1 312 ? 29.800 33.079 6.675 1.00 25.29 312 VAL B N 1
ATOM 4941 C CA . VAL B 1 312 ? 30.230 34.422 6.385 1.00 24.36 312 VAL B CA 1
ATOM 4942 C C . VAL B 1 312 ? 31.626 34.685 6.903 1.00 27.07 312 VAL B C 1
ATOM 4943 O O . VAL B 1 312 ? 32.114 34.622 8.051 1.00 25.88 312 VAL B O 1
ATOM 4947 N N . LEU B 1 313 ? 32.510 35.017 5.890 1.00 28.24 313 LEU B N 1
ATOM 4948 C CA . LEU B 1 313 ? 33.914 35.300 6.208 1.00 26.64 313 LEU B CA 1
ATOM 4949 C C . LEU B 1 313 ? 34.397 36.669 5.899 1.00 27.00 313 LEU B C 1
ATOM 4950 O O . LEU B 1 313 ? 33.776 37.406 5.098 1.00 28.66 313 LEU B O 1
ATOM 4955 N N . PRO B 1 314 ? 35.508 37.201 6.417 1.00 29.23 314 PRO B N 1
ATOM 4956 C CA . PRO B 1 314 ? 36.048 38.492 6.158 1.00 32.43 314 PRO B CA 1
ATOM 4957 C C . PRO B 1 314 ? 36.550 38.627 4.720 1.00 36.43 314 PRO B C 1
ATOM 4958 O O . PRO B 1 314 ? 36.525 39.782 4.228 1.00 38.92 314 PRO B O 1
#

InterPro domains:
  IPR001048 Aspartate/glutamate/uridylate kinase [PF00696] (3-295)
  IPR003964 Carbamate kinase [PIRSF000723] (2-313)
  IPR003964 Carbamate kinase [PTHR30409] (1-313)
  IPR003964 Carbamate kinase [TIGR00746] (3-313)
  IPR003964 Carbamate kinase [cd04235] (4-312)
  IPR036393 Acetylglutamate kinase-like superfamily [G3DSA:3.40.1160.10] (1-313)
  IPR036393 Acetylglutamate kinase-like superfamily [SSF53633] (2-313)

Nearest PDB structures (foldseek):
  1e19-assembly1_B  TM=9.994E-01  e=1.220E-69  Pyrococcus furiosus
  4jz7-assembly2_C  TM=9.743E-01  e=1.399E-44  Giardia lamblia ATCC 50803
  4olc-assembly2_C  TM=9.633E-01  e=1.216E-43  Giardia lamblia ATCC 50803
  4jz7-assembly1_B  TM=9.780E-01  e=2.778E-37  Giardia lamblia ATCC 50803
  4axs-assembly1_A-2  TM=9.271E-01  e=2.442E-33  Malacoplasma penetrans

Solvent-accessible surface area: 25441 Å² total; per-residue (Å²): 82,96,21,0,0,0,0,0,7,49,16,0,4,34,78,240,82,58,135,4,24,37,124,49,1,34,51,3,2,84,95,2,3,125,31,0,0,48,1,10,45,119,45,35,67,5,0,0,0,1,15,22,52,71,5,19,22,23,0,25,40,3,2,36,3,0,80,90,80,86,36,20,25,35,11,27,12,6,0,0,8,0,1,0,2,0,5,0,0,0,2,4,1,4,10,0,35,11,36,0,47,104,109,68,37,135,83,39,4,1,2,0,0,0,2,0,37,3,62,100,128,15,106,18,55,166,98,19,82,103,38,18,12,10,82,31,93,85,128,58,0,80,137,37,24,160,110,127,63,46,86,23,100,82,15,92,69,143,18,54,36,28,7,2,17,63,3,33,0,104,12,8,30,7,17,121,3,0,66,88,8,6,86,158,43,3,6,0,0,1,0,2,10,0,7,0,9,0,22,63,60,153,30,79,8,70,29,28,51,7,41,8,40,25,3,19,0,0,0,31,0,0,47,43,0,94,4,48,1,0,0,0,1,14,96,43,47,0,0,5,19,91,104,67,69,171,123,54,121,102,20,189,130,11,108,11,115,73,1,79,130,46,77,145,94,56,22,12,125,93,83,62,27,3,24,23,0,44,0,0,6,60,0,10,101,98,61,5,69,38,0,1,0,0,46,6,93,83,0,27,73,0,2,60,34,143,24,7,0,6,0,51,94,86,90,34,0,0,0,0,0,6,48,16,0,5,30,79,230,79,58,133,4,24,50,121,50,1,57,48,3,2,96,113,2,2,92,40,1,0,49,0,17,56,117,43,37,72,5,0,0,0,1,15,21,50,68,4,18,19,21,1,26,39,4,2,35,2,0,76,90,81,82,36,24,27,38,10,29,11,3,0,0,8,0,0,0,2,0,5,0,0,4,5,3,1,11,21,0,36,24,20,0,96,165,90,71,39,113,82,64,5,2,3,0,0,0,2,0,53,3,67,94,128,14,105,19,59,164,96,17,83,93,42,18,13,9,78,26,93,86,133,56,0,84,125,34,23,171,115,118,64,45,81,22,102,76,21,100,68,172,18,51,42,26,8,0,18,52,2,36,0,109,12,9,22,7,20,117,2,0,76,83,9,7,100,144,50,8,6,0,1,1,0,3,8,0,7,0,9,0,22,80,59,130,24,36,6,68,22,28,52,7,43,4,38,27,3,20,0,0,0,38,0,0,41,41,0,91,4,48,1,0,0,0,1,15,85,41,40,0,0,4,9,88,137,66,68,180,132,67,98,94,13,159,128,10,108,9,120,77,0,87,103,42,79,152,92,54,30,13,156,89,76,58,26,4,28,24,0,44,0,0,7,60,0,11,99,96,62,4,71,35,0,0,0,0,35,14,132,80,0,15,61,0,0,59,37,129,25,5,0,12,0,42,94

Foldseek 3Di:
DFEEEEEEEDQLQADPPDLRDPVRRLVSLLLLLVLVLVVVVVPYLYEYAYACQSPLQVLLQVQVVCCVPVVDHRDASLVSQQVSQVVVQVSNQVSNCVVCVVVVHHAAEGEDQKEFEFEPVFCLQVPFAAFGYDFDAPVVVVVCCVVVVFDWDQDPPRHITTTFGATQTDAIPCLVVVLVCSVVRHHYYYCYNPHFYWYADPNDTDGDHHGYDSLRSSLRSCVSNVGQEYEYADAAQEAWAPPPDPVTDFAQEDELVVLVVSLVVPRQDVVPRNVNSVSQSVSVVSPHAWYFYGHSVCVVCRVVRNTGHIYGD/DFEEEEEEEDQLQADPPDLRPPVSRLVSLLVLLVLVLVVVVVPYLYEYEYAQASPLQVLLQVQVVCCVPVVDHRDASLVSQQVSQVVVQVSNQVSNQVVCVVVVHHAAEGEDQKEFEFEPVFCLQVPFDAFGYDFAAPVVLVVCCVVPVFDWDQPPPPHITTGFGATQTDAIPCLVVVLVCSVVRHHYYYCYQPHFYWYDDPNDTGGDHHGYDRLRSSLRSCVSNVGQEYEYADAAFAFWAPPPDPRTGFAAEDELVRLVVSLVVPRQDVVGRNVNSVSQSVSQVSPHAKYFYGHSVCVVCVVVRNTGHIYGD

Organism: Pyrococcus furiosus (strain ATCC 43587 / DSM 3638 / JCM 8422 / Vc1) (NCBI:txid186497)

Secondary structure (DSSP, 8-state):
--EEEEE--GGGT--TT----HHHHHHHHHHHHHHHHHHHHTT-EEEEE---HHHHHHHHHHHHHHHHHH-PPP--HHHHHHHHHHHHHHHHHHHHHHHHHHTT----EEEB--EEEE-TT-GGGTS--EEEEEEE-HHHHHHHHHHH--EEEE-TTS-EEEEE--PPEEEETTHHHHHHHHHTT-EEE-SGGG-EEEEEETTEEEE------HHHHHHHHHHHTT-SEEEEEESSSS-EETTTSTT-EE--EEEHHHHHHHHHTT-S-TTTHHHHHHHHHHHHHHT-SEEEEEEGGGHHHHHTTSSSEEEE-/--EEEEE--GGGT--TT----HHHHHHHHHHHHHHHHHHHHTT-EEEEE---HHHHHHHHHHHHHHHHHH-PPPPPHHHHHHHHHHHHHHHHHHHHHHHHHHTT----EEEB--EEE--TT-GGGGS--EEEEEEE-HHHHHHHHHHH--EEEE-TTS-EEEEE--PPP-EETTHHHHHHHHHTT-EEE-SGGG-EEEEEETTEEEE-S----HHHHHHHHHHHTT-SEEEEEESSSS-EETTTSTT-EE--EEEHHHHHHHHHHT-S-TTTHHHHHHHHHHHHHHT-SEEEEEEGGGHHHHHTTSSSEEEE-

Radius of gyration: 24.84 Å; Cα contacts (8 Å, |Δi|>4): 1469; chains: 2; bounding box: 55×52×88 Å